Protein AF-0000000067417431 (afdb_homodimer)

Organism: Laccaria bicolor (strain S238N-H82 / ATCC MYA-4686) (NCBI:txid486041)

Radius of gyration: 26.04 Å; Cα contacts (8 Å, |Δi|>4): 984; chains: 2; bounding box: 64×84×50 Å

Foldseek 3Di:
DVVVVVVVVVVVVPPVPQPLKDKDKFFDPDQQQWKKFDQVPDIDIARLLDGDLVRVVVVQVSWAFAFDDDPNDTDDDQVAWGWTKFFPVTMDGSHDCVVRCVQVVRCVRNPCVDDVDPWHKDKAWGIKIKAAAFGKHHKDFDDDPDDFFWKKKKKKWQWAWDFFWKWKDDPHDIDIHDQNVVQVVDPGGMIMMMMGTRPIIMITTGIRHTMTMIIMITMGTDPD/DVVVVVVVVVVVVPPVPQPLKDKDKFFDPDQQQWKKFDQVPDIDIARLLDGDLVRVVVVQVSWAFAFDDDPNDTDDDQVAWGWTKFFPVTMDGSHDCVVRCVQVVRCVRNPCVDDVDPWHKDWAWGIKIKAAAFGKHHKDFDDDPDDFFWKKKKKKWQWAWDFFWKWKDDPHDIDIHDQNVVQVVDPGGMIMMMMGTRPIIMITTGTRHTMTMIIMITMGTDPD

Secondary structure (DSSP, 8-state):
-HHHHHHHHHHHHTS----SEEEEEEE--TTTTEEEEEETTEEEEEETTS--HHHHHHHHHHSEE--EEETTEEE--TTTEE-EEEEGGGEEES--TTTTTHHHHHIIIIIHHHHS---EEEEEEEEEEEE-TT-EEEEE-PPPSSTTEEEEEEEE----EEE-PEEEEETTEEEEE-HHHHHHT-SS-EEEEEEEETT-EEEEPPEEEE-EEEEEEEEEEE--/-HHHHHHHHHHHHTS----SEEEEEEE--TTTTEEEEEETTEEEEEETTS--HHHHHHHHHHSEE--EEETTEEE--TTTEE-EEEEGGGEEES--TTTTTHHHHHIIIIITTTTS---EEEEEEEEEEEE-TT-EEEEE-PPPSSTTEEEEEEEE----EEE-PEEEEETTEEEEE-HHHHHHT-SS-EEEEEEEETT-EEEEPPEEEE-EEEEEEEEEEE--

Sequence (448 aa):
MTLLVHEIAAVREAISKEKPFCTGTYPLTNNAGLFFFRKGDAAGWVDLANASDEKLQALLEACEPAPFGVNNKDVLDDTYRKAWKMDNSNFSTRLDVVDTGIVEHVRSKLVDVGHGGQKKIRPELYKLNIYGTGSFFKAHKDTPRGENMFGSLVVVFPTRHEGGALHLRHKGEEWTFDSAALTSAQEDPSITYIAFYSDVEHEVSVVNSGYRVTLTYNLYFDGAMTLLVHEIAAVREAISKEKPFCTGTYPLTNNAGLFFFRKGDAAGWVDLANASDEKLQALLEACEPAPFGVNNKDVLDDTYRKAWKMDNSNFSTRLDVVDTGIVEHVRSKLVDVGHGGQKKIRPELYKLNIYGTGSFFKAHKDTPRGENMFGSLVVVFPTRHEGGALHLRHKGEEWTFDSAALTSAQEDPSITYIAFYSDVEHEVSVVNSGYRVTLTYNLYFDGA

Nearest PDB structures (foldseek):
  6n1f-assembly6_D-2  TM=5.301E-01  e=5.656E-07  Burkholderia pseudomallei 1710b
  6n1f-assembly5_B  TM=5.071E-01  e=6.305E-07  Burkholderia pseudomallei 1710b
  6n1f-assembly1_A  TM=5.162E-01  e=1.394E-05  Burkholderia pseudomallei 1710b
  8j3y-assembly2_B  TM=3.454E-01  e=1.915E-02  Saccharophagus degradans 2-40
  8j3x-assembly1_A  TM=3.366E-01  e=3.480E-02  Saccharophagus degradans 2-40

InterPro domains:
  IPR044862 Prolyl 4-hydroxylase alpha subunit, Fe(2+) 2OG dioxygenase domain [PF13640] (127-219)

pLDDT: mean 89.57, std 16.67, range [29.44, 98.88]

Solvent-accessible surface area (backbone atoms only — not comparable to full-atom values): 23811 Å² total; per-residue (Å²): 124,70,67,63,57,51,56,52,51,56,58,58,63,62,47,74,70,76,63,70,50,52,71,51,70,46,74,57,56,94,59,28,32,38,34,35,38,41,54,85,87,46,37,39,65,42,41,41,51,72,54,49,70,68,51,49,49,52,53,54,68,55,33,41,80,36,60,47,77,53,93,90,35,80,41,85,44,70,88,49,31,30,40,28,26,38,56,54,91,36,46,41,59,53,58,51,58,65,83,70,42,52,51,59,51,49,39,52,65,74,57,43,75,67,75,83,53,92,72,42,67,42,79,38,84,51,34,38,39,39,29,42,60,72,12,32,29,55,77,45,59,64,76,75,91,47,94,49,44,53,26,40,37,41,37,34,46,43,38,64,41,38,58,46,28,38,37,38,39,51,96,92,41,76,49,75,48,52,54,43,62,58,27,68,69,42,92,54,49,18,31,32,36,41,34,33,41,39,84,41,32,33,26,33,42,53,14,70,33,52,38,49,40,33,42,37,26,43,26,26,58,48,82,121,122,70,64,60,56,50,52,51,50,54,58,59,62,62,47,75,71,76,61,71,49,52,71,53,74,47,74,56,54,93,60,27,31,36,34,36,37,42,53,85,87,46,37,39,65,43,40,40,52,74,53,49,68,69,51,50,48,53,51,56,69,55,32,41,78,35,58,46,79,54,95,91,35,80,41,83,45,72,87,48,31,31,38,28,26,38,58,53,90,37,46,42,59,53,57,50,57,64,83,70,42,53,50,58,52,48,40,51,64,72,54,42,74,67,75,82,54,90,72,44,67,41,79,38,85,49,33,37,40,38,28,41,59,72,13,34,28,55,77,44,59,63,77,73,91,46,94,49,44,54,26,39,35,42,37,34,48,42,38,63,42,39,58,45,29,38,37,37,38,51,96,92,40,76,48,75,47,50,53,42,63,56,27,68,70,42,92,56,49,18,33,32,36,41,34,34,41,38,84,40,31,35,25,33,41,52,15,73,34,51,38,49,41,34,42,36,26,42,27,26,57,48,83,121

Structure (mmCIF, N/CA/C/O backbone):
data_AF-0000000067417431-model_v1
#
loop_
_entity.id
_entity.type
_entity.pdbx_description
1 polymer 'Predicted protein'
#
loop_
_atom_site.group_PDB
_atom_site.id
_atom_site.type_symbol
_atom_site.label_atom_id
_atom_site.label_alt_id
_atom_site.label_comp_id
_atom_site.label_asym_id
_atom_site.label_entity_id
_atom_site.label_seq_id
_atom_site.pdbx_PDB_ins_code
_atom_site.Cartn_x
_atom_site.Cartn_y
_atom_site.Cartn_z
_atom_site.occupancy
_atom_site.B_iso_or_equiv
_atom_site.auth_seq_id
_atom_site.auth_comp_id
_atom_site.auth_asym_id
_atom_site.auth_atom_id
_atom_site.pdbx_PDB_model_num
ATOM 1 N N . MET A 1 1 ? -42.594 -44.812 -12.961 1 30.41 1 MET A N 1
ATOM 2 C CA . MET A 1 1 ? -42.031 -44.25 -11.727 1 30.41 1 MET A CA 1
ATOM 3 C C . MET A 1 1 ? -40.5 -44.281 -11.75 1 30.41 1 MET A C 1
ATOM 5 O O . MET A 1 1 ? -39.844 -43.656 -10.922 1 30.41 1 MET A O 1
ATOM 9 N N . THR A 1 2 ? -39.844 -45.25 -12.492 1 37.78 2 THR A N 1
ATOM 10 C CA . THR A 1 2 ? -38.406 -45.469 -12.547 1 37.78 2 THR A CA 1
ATOM 11 C C . THR A 1 2 ? -37.719 -44.438 -13.414 1 37.78 2 THR A C 1
ATOM 13 O O . THR A 1 2 ? -36.531 -44.094 -13.188 1 37.78 2 THR A O 1
ATOM 16 N N . LEU A 1 3 ? -38.312 -43.938 -14.492 1 40.03 3 LEU A N 1
ATOM 17 C CA . LEU A 1 3 ? -37.656 -43.062 -15.438 1 40.03 3 LEU A CA 1
ATOM 18 C C . LEU A 1 3 ? -37.438 -41.688 -14.805 1 40.03 3 LEU A C 1
ATOM 20 O O . LEU A 1 3 ? -36.469 -40.969 -15.164 1 40.03 3 LEU A O 1
ATOM 24 N N . LEU A 1 4 ? -38.438 -41.188 -14.031 1 41.75 4 LEU A N 1
ATOM 25 C CA . LEU A 1 4 ? -38.281 -39.844 -13.461 1 41.75 4 LEU A CA 1
ATOM 26 C C . LEU A 1 4 ? -37.125 -39.812 -12.461 1 41.75 4 LEU A C 1
ATOM 28 O O . LEU A 1 4 ? -36.469 -38.781 -12.328 1 41.75 4 LEU A O 1
ATOM 32 N N . VAL A 1 5 ? -36.938 -40.906 -11.734 1 43.59 5 VAL A N 1
ATOM 33 C CA . VAL A 1 5 ? -35.875 -40.906 -10.75 1 43.59 5 VAL A CA 1
ATOM 34 C C . VAL A 1 5 ? -34.531 -40.812 -11.453 1 43.59 5 VAL A C 1
ATOM 36 O O . VAL A 1 5 ? -33.562 -40.281 -10.898 1 43.59 5 VAL A O 1
ATOM 39 N N . HIS A 1 6 ? -34.406 -41.406 -12.703 1 42.88 6 HIS A N 1
ATOM 40 C CA . HIS A 1 6 ? -33.094 -41.344 -13.328 1 42.88 6 HIS A CA 1
ATOM 41 C C . HIS A 1 6 ? -32.781 -39.938 -13.82 1 42.88 6 HIS A C 1
ATOM 43 O O . HIS A 1 6 ? -31.625 -39.531 -13.836 1 42.88 6 HIS A O 1
ATOM 49 N N . GLU A 1 7 ? -33.844 -39.25 -14.375 1 42.41 7 GLU A N 1
ATOM 50 C CA . GLU A 1 7 ? -33.562 -37.938 -14.891 1 42.41 7 GLU A CA 1
ATOM 51 C C . GLU A 1 7 ? -33.188 -36.969 -13.773 1 42.41 7 GLU A C 1
ATOM 53 O O . GLU A 1 7 ? -32.438 -36 -13.984 1 42.41 7 GLU A O 1
ATOM 58 N N . ILE A 1 8 ? -33.875 -37.188 -12.633 1 42.53 8 ILE A N 1
ATOM 59 C CA . ILE A 1 8 ? -33.5 -36.281 -11.555 1 42.53 8 ILE A CA 1
ATOM 60 C C . ILE A 1 8 ? -32.062 -36.594 -11.109 1 42.53 8 ILE A C 1
ATOM 62 O O . ILE A 1 8 ? -31.344 -35.688 -10.688 1 42.53 8 ILE A O 1
ATOM 66 N N . ALA A 1 9 ? -31.516 -37.844 -11.086 1 39.38 9 ALA A N 1
ATOM 67 C CA . ALA A 1 9 ? -30.141 -38.125 -10.695 1 39.38 9 ALA A CA 1
ATOM 68 C C . ALA A 1 9 ? -29.156 -37.469 -11.672 1 39.38 9 ALA A C 1
ATOM 70 O O . ALA A 1 9 ? -28.094 -36.969 -11.258 1 39.38 9 ALA A O 1
ATOM 71 N N . ALA A 1 10 ? -29.375 -37.594 -12.961 1 43.06 10 ALA A N 1
ATOM 72 C CA . ALA A 1 10 ? -28.438 -37 -13.906 1 43.06 10 ALA A CA 1
ATOM 73 C C . ALA A 1 10 ? -28.406 -35.469 -13.766 1 43.06 10 ALA A C 1
ATOM 75 O O . ALA A 1 10 ? -27.344 -34.844 -13.93 1 43.06 10 ALA A O 1
ATOM 76 N N . VAL A 1 11 ? -29.578 -34.781 -13.609 1 42.62 11 VAL A N 1
ATOM 77 C CA . VAL A 1 11 ? -29.562 -33.312 -13.438 1 42.62 11 VAL A CA 1
ATOM 78 C C . VAL A 1 11 ? -28.906 -32.969 -12.102 1 42.62 11 VAL A C 1
ATOM 80 O O . VAL A 1 11 ? -28.297 -31.891 -11.969 1 42.62 11 VAL A O 1
ATOM 83 N N . ARG A 1 12 ? -29.094 -33.625 -11 1 37.59 12 ARG A N 1
ATOM 84 C CA . ARG A 1 12 ? -28.375 -33.375 -9.758 1 37.59 12 ARG A CA 1
ATOM 85 C C . ARG A 1 12 ? -26.875 -33.5 -9.961 1 37.59 12 ARG A C 1
ATOM 87 O O . ARG A 1 12 ? -26.094 -32.812 -9.273 1 37.59 12 ARG A O 1
ATOM 94 N N . GLU A 1 13 ? -26.438 -34.469 -10.688 1 38.16 13 GLU A N 1
ATOM 95 C CA . GLU A 1 13 ? -25.016 -34.656 -10.875 1 38.16 13 GLU A CA 1
ATOM 96 C C . GLU A 1 13 ? -24.375 -33.469 -11.578 1 38.16 13 GLU A C 1
ATOM 98 O O . GLU A 1 13 ? -23.172 -33.219 -11.43 1 38.16 13 GLU A O 1
ATOM 103 N N . ALA A 1 14 ? -25.109 -32.969 -12.602 1 39.91 14 ALA A N 1
ATOM 104 C CA . ALA A 1 14 ? -24.5 -31.812 -13.242 1 39.91 14 ALA A CA 1
ATOM 105 C C . ALA A 1 14 ? -24.422 -30.641 -12.273 1 39.91 14 ALA A C 1
ATOM 107 O O . ALA A 1 14 ? -24.922 -29.547 -12.578 1 39.91 14 ALA A O 1
ATOM 108 N N . ILE A 1 15 ? -24.938 -30.641 -11.086 1 42.09 15 ILE A N 1
ATOM 109 C CA . ILE A 1 15 ? -24.641 -29.578 -10.117 1 42.09 15 ILE A CA 1
ATOM 110 C C . ILE A 1 15 ? -23.203 -29.094 -10.305 1 42.09 15 ILE A C 1
ATOM 112 O O . ILE A 1 15 ? -22.266 -29.859 -10.125 1 42.09 15 ILE A O 1
ATOM 116 N N . SER A 1 16 ? -23.016 -28.375 -11.281 1 46 16 SER A N 1
ATOM 117 C CA . SER A 1 16 ? -21.75 -27.703 -11.555 1 46 16 SER A CA 1
ATOM 118 C C . SER A 1 16 ? -20.891 -27.609 -10.297 1 46 16 SER A C 1
ATOM 120 O O . SER A 1 16 ? -21.312 -27.016 -9.305 1 46 16 SER A O 1
ATOM 122 N N . LYS A 1 17 ? -20.391 -28.734 -9.844 1 56.47 17 LYS A N 1
ATOM 123 C CA . LYS A 1 17 ? -19.516 -28.812 -8.68 1 56.47 17 LYS A CA 1
ATOM 124 C C . LYS A 1 17 ? -18.641 -27.578 -8.562 1 56.47 17 LYS A C 1
ATOM 126 O O . LYS A 1 17 ? -17.922 -27.219 -9.5 1 56.47 17 LYS A O 1
ATOM 131 N N . GLU A 1 18 ? -18.969 -26.734 -7.762 1 79.06 18 GLU A N 1
ATOM 132 C CA . GLU A 1 18 ? -18.234 -25.5 -7.484 1 79.06 18 GLU A CA 1
ATOM 133 C C . GLU A 1 18 ? -16.75 -25.781 -7.242 1 79.06 18 GLU A C 1
ATOM 135 O O . GLU A 1 18 ? -16.406 -26.656 -6.453 1 79.06 18 GLU A O 1
ATOM 140 N N . LYS A 1 19 ? -15.953 -25.453 -8.172 1 92.38 19 LYS A N 1
ATOM 141 C CA . LYS A 1 19 ? -14.5 -25.562 -8.047 1 92.38 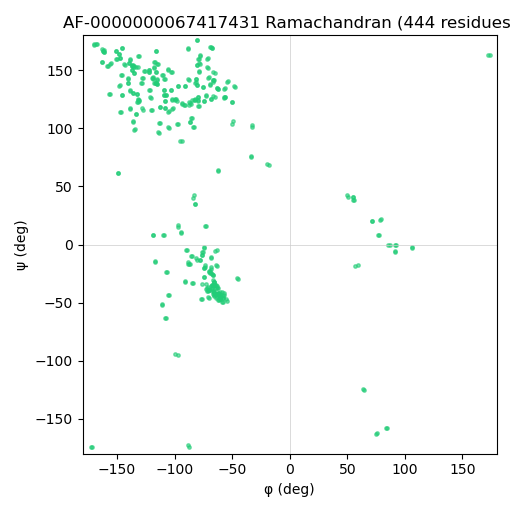19 LYS A CA 1
ATOM 142 C C . LYS A 1 19 ? -14.008 -24.953 -6.742 1 92.38 19 LYS A C 1
ATOM 144 O O . LYS A 1 19 ? -14.547 -23.938 -6.293 1 92.38 19 LYS A O 1
ATOM 149 N N . PRO A 1 20 ? -13.148 -25.609 -6.109 1 95.69 20 PRO A N 1
ATOM 150 C CA . PRO A 1 20 ? -12.641 -25.109 -4.832 1 95.69 20 PRO A CA 1
ATOM 151 C C . PRO A 1 20 ? -11.68 -23.922 -5.008 1 95.69 20 PRO A C 1
ATOM 153 O O . PRO A 1 20 ? -10.82 -23.703 -4.152 1 95.69 20 PRO A O 1
ATOM 156 N N . PHE A 1 21 ? -11.734 -23.359 -6.176 1 97.5 21 PHE A N 1
ATOM 157 C CA . PHE A 1 21 ? -10.891 -22.203 -6.477 1 97.5 21 PHE A CA 1
ATOM 158 C C . PHE A 1 21 ? -11.586 -21.281 -7.465 1 97.5 21 PHE A C 1
ATOM 160 O O . PHE A 1 21 ? -12.602 -21.641 -8.055 1 97.5 21 PHE A O 1
ATOM 167 N N . CYS A 1 22 ? -11.141 -20.062 -7.605 1 97.69 22 CYS A N 1
ATOM 168 C CA . CYS A 1 22 ? -11.516 -19.141 -8.672 1 97.69 22 CYS A CA 1
ATOM 169 C C . CYS A 1 22 ? -10.289 -18.422 -9.211 1 97.69 22 CYS A C 1
ATOM 171 O O . CYS A 1 22 ? -9.242 -18.375 -8.562 1 97.69 22 CYS A O 1
ATOM 173 N N . THR A 1 23 ? -10.367 -18 -10.43 1 98.19 23 THR A N 1
ATOM 174 C CA . THR A 1 23 ? -9.266 -17.328 -11.094 1 98.19 23 THR A CA 1
ATOM 175 C C . THR A 1 23 ? -9.742 -16.031 -11.758 1 98.19 23 THR A C 1
ATOM 177 O O . THR A 1 23 ? -10.945 -15.82 -11.914 1 98.19 23 THR A O 1
ATOM 180 N N . GLY A 1 24 ? -8.812 -15.203 -12.047 1 97.88 24 GLY A N 1
ATOM 181 C CA . GLY A 1 24 ? -9.094 -13.984 -12.789 1 97.88 24 GLY A CA 1
ATOM 182 C C . GLY A 1 24 ? -7.844 -13.258 -13.234 1 97.88 24 GLY A C 1
ATOM 183 O O . GLY A 1 24 ? -6.73 -13.742 -13.031 1 97.88 24 GLY A O 1
ATOM 184 N N . THR A 1 25 ? -8.047 -12.25 -14.031 1 97.81 25 THR A N 1
ATOM 185 C CA . THR A 1 25 ? -6.996 -11.359 -14.508 1 97.81 25 THR A CA 1
ATOM 186 C C . THR A 1 25 ? -7.348 -9.906 -14.219 1 97.81 25 THR A C 1
ATOM 188 O O . THR A 1 25 ? -8.523 -9.562 -14.07 1 97.81 25 THR A O 1
ATOM 191 N N . TYR A 1 26 ? -6.328 -9.125 -14.008 1 97.19 26 TYR A N 1
ATOM 192 C CA . TYR A 1 26 ? -6.508 -7.703 -13.742 1 97.19 26 TYR A CA 1
ATOM 193 C C . TYR A 1 26 ? -5.367 -6.891 -14.344 1 97.19 26 TYR A C 1
ATOM 195 O O . TYR A 1 26 ? -4.191 -7.188 -14.102 1 97.19 26 TYR A O 1
ATOM 203 N N . PRO A 1 27 ? -5.676 -5.859 -15.109 1 97.31 27 PRO A N 1
ATOM 204 C CA . PRO A 1 27 ? -4.621 -5.027 -15.695 1 97.31 27 PRO A CA 1
ATOM 205 C C . PRO A 1 27 ? -3.881 -4.195 -14.656 1 97.31 27 PRO A C 1
ATOM 207 O O . PRO A 1 27 ? -4.496 -3.686 -13.711 1 97.31 27 PRO A O 1
ATOM 210 N N . LEU A 1 28 ? -2.553 -4.145 -14.82 1 96.75 28 LEU A N 1
ATOM 211 C CA . LEU A 1 28 ? -1.745 -3.289 -13.961 1 96.75 28 LEU A CA 1
ATOM 212 C C . LEU A 1 28 ? -1.727 -1.854 -14.477 1 96.75 28 LEU A C 1
ATOM 214 O O . LEU A 1 28 ? -1.009 -1.544 -15.43 1 96.75 28 LEU A O 1
ATOM 218 N N . THR A 1 29 ? -2.537 -1.038 -13.836 1 91.75 29 THR A N 1
ATOM 219 C CA . THR A 1 29 ? -2.594 0.376 -14.188 1 91.75 29 THR A CA 1
ATOM 220 C C . THR A 1 29 ? -2.133 1.244 -13.023 1 91.75 29 THR A C 1
ATOM 222 O O . THR A 1 29 ? -1.915 0.743 -11.914 1 91.75 29 THR A O 1
ATOM 225 N N . ASN A 1 30 ? -1.868 2.494 -13.242 1 87.62 30 ASN A N 1
ATOM 226 C CA . ASN A 1 30 ? -1.612 3.496 -12.211 1 87.62 30 ASN A CA 1
ATOM 227 C C . ASN A 1 30 ? -0.482 3.066 -11.281 1 87.62 30 ASN A C 1
ATOM 229 O O . ASN A 1 30 ? -0.619 3.137 -10.055 1 87.62 30 ASN A O 1
ATOM 233 N N . ASN A 1 31 ? 0.551 2.502 -11.805 1 92.06 31 ASN A N 1
ATOM 234 C CA . ASN A 1 31 ? 1.774 2.15 -11.094 1 92.06 31 ASN A CA 1
ATOM 235 C C . ASN A 1 31 ? 1.555 0.968 -10.148 1 92.06 31 ASN A C 1
ATOM 237 O O . ASN A 1 31 ? 2.295 0.793 -9.18 1 92.06 31 ASN A O 1
ATOM 241 N N . ALA A 1 32 ? 0.497 0.202 -10.414 1 95.25 32 ALA A N 1
ATOM 242 C CA . ALA A 1 32 ? 0.181 -0.931 -9.547 1 95.25 32 ALA A CA 1
ATOM 243 C C . ALA A 1 32 ? 1.292 -1.977 -9.578 1 95.25 32 ALA A C 1
ATOM 245 O O . ALA A 1 32 ? 1.393 -2.816 -8.68 1 95.25 32 ALA A O 1
ATOM 246 N N . GLY A 1 33 ? 2.135 -1.947 -10.562 1 97.62 33 GLY A N 1
ATOM 247 C CA . GLY A 1 33 ? 3.23 -2.898 -10.68 1 97.62 33 GLY A CA 1
ATOM 248 C C . GLY A 1 33 ? 4.465 -2.49 -9.898 1 97.62 33 GLY A C 1
ATOM 249 O O . GLY A 1 33 ? 5.395 -3.283 -9.742 1 97.62 33 GLY A O 1
ATOM 250 N N . LEU A 1 34 ? 4.449 -1.244 -9.398 1 97.56 34 LEU A N 1
ATOM 251 C CA . LEU A 1 34 ? 5.613 -0.734 -8.688 1 97.56 34 LEU A CA 1
ATOM 252 C C . LEU A 1 34 ? 5.801 -1.463 -7.359 1 97.56 34 LEU A C 1
ATOM 254 O O . LEU A 1 34 ? 4.855 -1.582 -6.574 1 97.56 34 LEU A O 1
ATOM 258 N N . PHE A 1 35 ? 7 -2.004 -7.203 1 98.5 35 PHE A N 1
ATOM 259 C CA . PHE A 1 35 ? 7.359 -2.846 -6.066 1 98.5 35 PHE A CA 1
ATOM 260 C C . PHE A 1 35 ? 8.688 -2.404 -5.469 1 98.5 35 PHE A C 1
ATOM 262 O O . PHE A 1 35 ? 9.695 -2.305 -6.176 1 98.5 35 PHE A O 1
ATOM 269 N N . PHE A 1 36 ? 8.641 -2.086 -4.172 1 98.75 36 PHE A N 1
ATOM 270 C CA . PHE A 1 36 ? 9.844 -1.695 -3.455 1 98.75 36 PHE A CA 1
ATOM 271 C C . PHE A 1 36 ? 10.25 -2.77 -2.453 1 98.75 36 PHE A C 1
ATOM 273 O O . PHE A 1 36 ? 9.398 -3.439 -1.873 1 98.75 36 PHE A O 1
ATOM 280 N N . PHE A 1 37 ? 11.555 -2.918 -2.277 1 98.75 37 PHE A N 1
ATOM 281 C CA . PHE A 1 37 ? 12.039 -3.936 -1.351 1 98.75 37 PHE A CA 1
ATOM 282 C C . PHE A 1 37 ? 13.328 -3.484 -0.671 1 98.75 37 PHE A C 1
ATOM 284 O O . PHE A 1 37 ? 13.961 -2.525 -1.111 1 98.75 37 PHE A O 1
ATOM 291 N N . ARG A 1 38 ? 13.578 -4.172 0.466 1 98.19 38 ARG A N 1
ATOM 292 C CA . ARG A 1 38 ? 14.812 -3.867 1.188 1 98.19 38 ARG A CA 1
ATOM 293 C C . ARG A 1 38 ? 15.516 -5.145 1.633 1 98.19 38 ARG A C 1
ATOM 295 O O . ARG A 1 38 ? 14.883 -6.195 1.761 1 98.19 38 ARG A O 1
ATOM 302 N N . LYS A 1 39 ? 16.766 -5.086 1.782 1 97.44 39 LYS A N 1
ATOM 303 C CA . LYS A 1 39 ? 17.641 -6.051 2.438 1 97.44 39 LYS A CA 1
ATOM 304 C C . LYS A 1 39 ? 18.641 -5.352 3.361 1 97.44 39 LYS A C 1
ATOM 306 O O . LYS A 1 39 ? 19.672 -4.852 2.908 1 97.44 39 LYS A O 1
ATOM 311 N N . GLY A 1 40 ? 18.312 -5.336 4.625 1 94.94 40 GLY A N 1
ATOM 312 C CA . GLY A 1 40 ? 19.047 -4.461 5.527 1 94.94 40 GLY A CA 1
ATOM 313 C C . GLY A 1 40 ? 18.859 -2.99 5.219 1 94.94 40 GLY A C 1
ATOM 314 O O . GLY A 1 40 ? 17.734 -2.516 5.098 1 94.94 40 GLY A O 1
ATOM 315 N N . ASP A 1 41 ? 19.953 -2.266 5.02 1 94.19 41 ASP A N 1
ATOM 316 C CA . ASP A 1 41 ? 19.891 -0.833 4.746 1 94.19 41 ASP A CA 1
ATOM 317 C C . ASP A 1 41 ? 19.719 -0.564 3.256 1 94.19 41 ASP A C 1
ATOM 319 O O . ASP A 1 41 ? 19.328 0.54 2.859 1 94.19 41 ASP A O 1
ATOM 323 N N . ALA A 1 42 ? 20 -1.598 2.506 1 96.44 42 ALA A N 1
ATOM 324 C CA . ALA A 1 42 ? 19.875 -1.437 1.06 1 96.44 42 ALA A CA 1
ATOM 325 C C . ALA A 1 42 ? 18.406 -1.539 0.622 1 96.44 42 ALA A C 1
ATOM 327 O O . ALA A 1 42 ? 17.609 -2.201 1.278 1 96.44 42 ALA A O 1
ATOM 328 N N . ALA A 1 43 ? 18.109 -0.838 -0.402 1 98 43 ALA A N 1
ATOM 329 C CA . ALA A 1 43 ? 16.766 -0.871 -0.963 1 98 43 ALA A CA 1
ATOM 330 C C . ALA A 1 43 ? 16.797 -0.939 -2.486 1 98 43 ALA A C 1
ATOM 332 O O . ALA A 1 43 ? 17.812 -0.596 -3.102 1 98 43 ALA A O 1
ATOM 333 N N . GLY A 1 44 ? 15.773 -1.479 -3.016 1 98.25 44 GLY A N 1
ATOM 334 C CA . GLY A 1 44 ? 15.586 -1.518 -4.457 1 98.25 44 GLY A CA 1
ATOM 335 C C . GLY A 1 44 ? 14.133 -1.407 -4.871 1 98.25 44 GLY A C 1
ATOM 336 O O . GLY A 1 44 ? 13.242 -1.377 -4.02 1 98.25 44 GLY A O 1
ATOM 337 N N . TRP A 1 45 ? 13.977 -1.223 -6.148 1 98.5 45 TRP A N 1
ATOM 338 C CA . TRP A 1 45 ? 12.625 -1.21 -6.695 1 98.5 45 TRP A CA 1
ATOM 339 C C . TRP A 1 45 ? 12.586 -1.859 -8.07 1 98.5 45 TRP A C 1
ATOM 341 O O . TRP A 1 45 ? 13.617 -1.98 -8.734 1 98.5 45 TRP A O 1
ATOM 351 N N . VAL A 1 46 ? 11.445 -2.34 -8.414 1 98.44 46 VAL A N 1
ATOM 352 C CA . VAL A 1 46 ? 11.203 -2.951 -9.719 1 98.44 46 VAL A CA 1
ATOM 353 C C . VAL A 1 46 ? 9.758 -2.707 -10.148 1 98.44 46 VAL A C 1
ATOM 355 O O . VAL A 1 46 ? 8.852 -2.709 -9.312 1 98.44 46 VAL A O 1
ATOM 358 N N . ASP A 1 47 ? 9.594 -2.365 -11.367 1 98.06 47 ASP A N 1
ATOM 359 C CA . ASP A 1 47 ? 8.25 -2.379 -11.93 1 98.06 47 ASP A CA 1
ATOM 360 C C . ASP A 1 47 ? 7.891 -3.762 -12.469 1 98.06 47 ASP A C 1
ATOM 362 O O . ASP A 1 47 ? 8.312 -4.137 -13.562 1 98.06 47 ASP A O 1
ATOM 366 N N . LEU A 1 48 ? 7.047 -4.488 -11.766 1 98.56 48 LEU A N 1
ATOM 367 C CA . LEU A 1 48 ? 6.758 -5.887 -12.062 1 98.56 48 LEU A CA 1
ATOM 368 C C . LEU A 1 48 ? 5.836 -6.004 -13.273 1 98.56 48 LEU A C 1
ATOM 370 O O . LEU A 1 48 ? 5.598 -7.105 -13.773 1 98.56 48 LEU A O 1
ATOM 374 N N . ALA A 1 49 ? 5.324 -4.883 -13.703 1 97.44 49 ALA A N 1
ATOM 375 C CA . ALA A 1 49 ? 4.559 -4.875 -14.953 1 97.44 49 ALA A CA 1
ATOM 376 C C . ALA A 1 49 ? 5.48 -4.992 -16.156 1 97.44 49 ALA A C 1
ATOM 378 O O . ALA A 1 49 ? 5.07 -5.484 -17.219 1 97.44 49 ALA A O 1
ATOM 379 N N . ASN A 1 50 ? 6.723 -4.508 -15.977 1 94.81 50 ASN A N 1
ATOM 380 C CA . ASN A 1 50 ? 7.699 -4.477 -17.062 1 94.81 50 ASN A CA 1
ATOM 381 C C . ASN A 1 50 ? 9.125 -4.625 -16.531 1 94.81 50 ASN A C 1
ATOM 383 O O . ASN A 1 50 ? 10 -3.82 -16.859 1 94.81 50 ASN A O 1
ATOM 387 N N . ALA A 1 51 ? 9.359 -5.684 -15.945 1 97.19 51 ALA A N 1
ATOM 388 C CA . ALA A 1 51 ? 10.633 -5.84 -15.266 1 97.19 51 ALA A CA 1
ATOM 389 C C . ALA A 1 51 ? 11.68 -6.453 -16.188 1 97.19 51 ALA A C 1
ATOM 391 O O . ALA A 1 51 ? 11.391 -7.395 -16.938 1 97.19 51 ALA A O 1
ATOM 392 N N . SER A 1 52 ? 12.891 -5.938 -16.188 1 97.06 52 SER A N 1
ATOM 393 C CA . SER A 1 52 ? 14.016 -6.578 -16.859 1 97.06 52 SER A CA 1
ATOM 394 C C . SER A 1 52 ? 14.562 -7.742 -16.047 1 97.06 52 SER A C 1
ATOM 396 O O . SER A 1 52 ? 14.344 -7.812 -14.836 1 97.06 52 SER A O 1
ATOM 398 N N . ASP A 1 53 ? 15.312 -8.586 -16.703 1 96.81 53 ASP A N 1
ATOM 399 C CA . ASP A 1 53 ? 15.93 -9.711 -16.016 1 96.81 53 ASP A CA 1
ATOM 400 C C . ASP A 1 53 ? 16.906 -9.234 -14.938 1 96.81 53 ASP A C 1
ATOM 402 O O . ASP A 1 53 ? 17.047 -9.867 -13.891 1 96.81 53 ASP A O 1
ATOM 406 N N . GLU A 1 54 ? 17.562 -8.188 -15.266 1 97 54 GLU A N 1
ATOM 407 C CA . GLU A 1 54 ? 18.516 -7.637 -14.312 1 97 54 GLU A CA 1
ATOM 408 C C . GLU A 1 54 ? 17.828 -7.223 -13.016 1 97 54 GLU A C 1
ATOM 410 O O . GLU A 1 54 ? 18.328 -7.488 -11.922 1 97 54 GLU A O 1
ATOM 415 N N . LYS A 1 55 ? 16.719 -6.555 -13.148 1 97.81 55 LYS A N 1
ATOM 416 C CA . LYS A 1 55 ? 15.969 -6.109 -11.977 1 97.81 55 LYS A CA 1
ATOM 417 C C . LYS A 1 55 ? 15.391 -7.301 -11.219 1 97.81 55 LYS A C 1
ATOM 419 O O . LYS A 1 55 ? 15.352 -7.293 -9.984 1 97.81 55 LYS A O 1
ATOM 424 N N . LEU A 1 56 ? 14.977 -8.273 -11.945 1 98.56 56 LEU A N 1
ATOM 425 C CA . LEU A 1 56 ? 14.414 -9.461 -11.312 1 98.56 56 LEU A CA 1
ATOM 426 C C . LEU A 1 56 ? 15.5 -10.258 -10.594 1 98.56 56 LEU A C 1
ATOM 428 O O . LEU A 1 56 ? 15.25 -10.836 -9.531 1 98.56 56 LEU A O 1
ATOM 432 N N . GLN A 1 57 ? 16.641 -10.32 -11.203 1 97.69 57 GLN A N 1
ATOM 433 C CA . GLN A 1 57 ? 17.766 -10.953 -10.539 1 97.69 57 GLN A CA 1
ATOM 434 C C . GLN A 1 57 ? 18.109 -10.242 -9.234 1 97.69 57 GLN A C 1
ATOM 436 O O . GLN A 1 57 ? 18.406 -10.883 -8.227 1 97.69 57 GLN A O 1
ATOM 441 N N . ALA A 1 58 ? 18.094 -8.938 -9.273 1 97.75 58 ALA A N 1
ATOM 442 C CA . ALA A 1 58 ? 18.344 -8.156 -8.062 1 97.75 58 ALA A CA 1
ATOM 443 C C . ALA A 1 58 ? 17.297 -8.453 -6.988 1 97.75 58 ALA A C 1
ATOM 445 O O . ALA A 1 58 ? 17.625 -8.555 -5.805 1 97.75 58 ALA A O 1
ATOM 446 N N . LEU A 1 59 ? 16.062 -8.531 -7.379 1 98.56 59 LEU A N 1
ATOM 447 C CA . LEU A 1 59 ? 14.984 -8.883 -6.453 1 98.56 59 LEU A CA 1
ATOM 448 C C . LEU A 1 59 ? 15.219 -10.266 -5.855 1 98.56 59 LEU A C 1
ATOM 450 O O . LEU A 1 59 ? 15.117 -10.453 -4.641 1 98.56 59 LEU A O 1
ATOM 454 N N . LEU A 1 60 ? 15.555 -11.211 -6.719 1 98.44 60 LEU A N 1
ATOM 455 C CA . LEU A 1 60 ? 15.828 -12.562 -6.262 1 98.44 60 LEU A CA 1
ATOM 456 C C . LEU A 1 60 ? 16.953 -12.578 -5.23 1 98.44 60 LEU A C 1
ATOM 458 O O . LEU A 1 60 ? 16.844 -13.234 -4.195 1 98.44 60 LEU A O 1
ATOM 462 N N . GLU A 1 61 ? 17.984 -11.852 -5.488 1 97.62 61 GLU A N 1
ATOM 463 C CA . GLU A 1 61 ? 19.141 -11.812 -4.609 1 97.62 61 GLU A CA 1
ATOM 464 C C . GLU A 1 61 ? 18.797 -11.172 -3.268 1 97.62 61 GLU A C 1
ATOM 466 O O . GLU A 1 61 ? 19.484 -11.414 -2.268 1 97.62 61 GLU A O 1
ATOM 471 N N . ALA A 1 62 ? 17.797 -10.32 -3.273 1 98.19 62 ALA A N 1
ATOM 472 C CA . ALA A 1 62 ? 17.375 -9.68 -2.035 1 98.19 62 ALA A CA 1
ATOM 473 C C . ALA A 1 62 ? 16.469 -10.609 -1.22 1 98.19 62 ALA A C 1
ATOM 475 O O . ALA A 1 62 ? 16.203 -10.344 -0.049 1 98.19 62 ALA A O 1
ATOM 476 N N . CYS A 1 63 ? 16.016 -11.664 -1.778 1 98.44 63 CYS A N 1
ATOM 477 C CA . CYS A 1 63 ? 15.141 -12.625 -1.121 1 98.44 63 CYS A CA 1
ATOM 478 C C . CYS A 1 63 ? 15.953 -13.695 -0.396 1 98.44 63 CYS A C 1
ATOM 480 O O . CYS A 1 63 ? 17.188 -13.719 -0.493 1 98.44 63 CYS A O 1
ATOM 482 N N . GLU A 1 64 ? 15.273 -14.445 0.376 1 97.56 64 GLU A N 1
ATOM 483 C CA . GLU A 1 64 ? 15.852 -15.586 1.068 1 97.56 64 GLU A CA 1
ATOM 484 C C . GLU A 1 64 ? 15.234 -16.891 0.584 1 97.56 64 GLU A C 1
ATOM 486 O O . GLU A 1 64 ? 14.102 -16.906 0.083 1 97.56 64 GLU A O 1
ATOM 491 N N . PRO A 1 65 ? 16.016 -18 0.739 1 96.94 65 PRO A N 1
ATOM 492 C CA . PRO A 1 65 ? 15.391 -19.281 0.39 1 96.94 65 PRO A CA 1
ATOM 493 C C . PRO A 1 65 ? 14.07 -19.531 1.13 1 96.94 65 PRO A C 1
ATOM 495 O O . PRO A 1 65 ? 13.953 -19.188 2.309 1 96.94 65 PRO A O 1
ATOM 498 N N . ALA A 1 66 ? 13.141 -20.047 0.462 1 95.94 66 ALA A N 1
ATOM 499 C CA . ALA A 1 66 ? 11.812 -20.25 1.03 1 95.94 66 ALA A CA 1
ATOM 500 C C . ALA A 1 66 ? 11.695 -21.625 1.679 1 95.94 66 ALA A C 1
ATOM 502 O O . ALA A 1 66 ? 11.789 -22.656 0.998 1 95.94 66 ALA A O 1
ATOM 503 N N . PRO A 1 67 ? 11.414 -21.656 2.959 1 92.75 67 PRO A N 1
ATOM 504 C CA . PRO A 1 67 ? 11.148 -22.953 3.602 1 92.75 67 PRO A CA 1
ATOM 505 C C . PRO A 1 67 ? 9.727 -23.453 3.361 1 92.75 67 PRO A C 1
ATOM 507 O O . PRO A 1 67 ? 8.945 -22.781 2.676 1 92.75 67 PRO A O 1
ATOM 510 N N . PHE A 1 68 ? 9.398 -24.625 3.82 1 87.38 68 PHE A N 1
ATOM 511 C CA . PHE A 1 68 ? 8.031 -25.141 3.846 1 87.38 68 PHE A CA 1
ATOM 512 C C . PHE A 1 68 ? 7.738 -25.828 5.168 1 87.38 68 PHE A C 1
ATOM 514 O O . PHE A 1 68 ? 8.664 -26.234 5.879 1 87.38 68 PHE A O 1
ATOM 521 N N . GLY A 1 69 ? 6.434 -25.75 5.512 1 79.25 69 GLY A N 1
ATOM 522 C CA . GLY A 1 69 ? 6.023 -26.312 6.793 1 79.25 69 GLY A CA 1
ATOM 523 C C . GLY A 1 69 ? 5.848 -27.812 6.77 1 79.25 69 GLY A C 1
ATOM 524 O O . GLY A 1 69 ? 5.203 -28.359 5.867 1 79.25 69 GLY A O 1
ATOM 525 N N . VAL A 1 70 ? 6.512 -28.484 7.594 1 77.69 70 VAL A N 1
ATOM 526 C CA . VAL A 1 70 ? 6.324 -29.906 7.875 1 77.69 70 VAL A CA 1
ATOM 527 C C . VAL A 1 70 ? 6.156 -30.125 9.375 1 77.69 70 VAL A C 1
ATOM 529 O O . VAL A 1 70 ? 7.062 -29.828 10.156 1 77.69 70 VAL A O 1
ATOM 532 N N . ASN A 1 71 ? 4.988 -30.594 9.719 1 75.88 71 ASN A N 1
ATOM 533 C CA . ASN A 1 71 ? 4.723 -30.859 11.133 1 75.88 71 ASN A CA 1
ATOM 534 C C . ASN A 1 71 ? 4.965 -29.625 11.984 1 75.88 71 ASN A C 1
ATOM 536 O O . ASN A 1 71 ? 5.664 -29.703 13 1 75.88 71 ASN A O 1
ATOM 540 N N . ASN A 1 72 ? 4.617 -28.5 11.508 1 72.62 72 ASN A N 1
ATOM 541 C CA . ASN A 1 72 ? 4.645 -27.234 12.227 1 72.62 72 ASN A CA 1
ATOM 542 C C . ASN A 1 72 ? 6.066 -26.672 12.328 1 72.62 72 ASN A C 1
ATOM 544 O O . ASN A 1 72 ? 6.363 -25.891 13.227 1 72.62 72 ASN A O 1
ATOM 548 N N . LYS A 1 73 ? 6.949 -27.312 11.633 1 80.75 73 LYS A N 1
ATOM 549 C CA . LYS A 1 73 ? 8.312 -26.797 11.578 1 80.75 73 LYS A CA 1
ATOM 550 C C . LYS A 1 73 ? 8.68 -26.359 10.164 1 80.75 73 LYS A C 1
ATOM 552 O O . LYS A 1 73 ? 8.305 -27.016 9.188 1 80.75 73 LYS A O 1
ATOM 557 N N . ASP A 1 74 ? 9.414 -25.281 10.141 1 84.62 74 ASP A N 1
ATOM 558 C CA . ASP A 1 74 ? 9.922 -24.812 8.844 1 84.62 74 ASP A CA 1
ATOM 559 C C . ASP A 1 74 ? 11.188 -25.562 8.445 1 84.62 74 ASP A C 1
ATOM 561 O O . ASP A 1 74 ? 12.156 -25.594 9.203 1 84.62 74 ASP A O 1
ATOM 565 N N . VAL A 1 75 ? 11.148 -26.156 7.258 1 87.88 75 VAL A N 1
ATOM 566 C CA . VAL A 1 75 ? 12.266 -26.969 6.781 1 87.88 75 VAL A CA 1
ATOM 567 C C . VAL A 1 75 ? 12.781 -26.406 5.453 1 87.88 75 VAL A C 1
ATOM 569 O O . VAL A 1 75 ? 11.992 -26.016 4.59 1 87.88 75 VAL A O 1
ATOM 572 N N . LEU A 1 76 ? 14.094 -26.297 5.426 1 91.62 76 LEU A N 1
ATOM 573 C CA . LEU A 1 76 ? 14.742 -25.953 4.164 1 91.62 76 LEU A CA 1
ATOM 574 C C . LEU A 1 76 ? 15.258 -27.203 3.461 1 91.62 76 LEU A C 1
ATOM 576 O O . LEU A 1 76 ? 16.219 -27.828 3.922 1 91.62 76 LEU A O 1
ATOM 580 N N . ASP A 1 77 ? 14.578 -27.609 2.496 1 92.12 77 ASP A N 1
ATOM 581 C CA . ASP A 1 77 ? 14.914 -28.766 1.669 1 92.12 77 ASP A CA 1
ATOM 582 C C . ASP A 1 77 ? 14.703 -28.469 0.188 1 92.12 77 ASP A C 1
ATOM 584 O O . ASP A 1 77 ? 13.57 -28.453 -0.292 1 92.12 77 ASP A O 1
ATOM 588 N N . ASP A 1 78 ? 15.797 -28.281 -0.549 1 92.56 78 ASP A N 1
ATOM 589 C CA . ASP A 1 78 ? 15.734 -27.812 -1.93 1 92.56 78 ASP A CA 1
ATOM 590 C C . ASP A 1 78 ? 15.266 -28.922 -2.865 1 92.56 78 ASP A C 1
ATOM 592 O O . ASP A 1 78 ? 15.086 -28.703 -4.062 1 92.56 78 ASP A O 1
ATOM 596 N N . THR A 1 79 ? 15.062 -30.078 -2.314 1 93.69 79 THR A N 1
ATOM 597 C CA . THR A 1 79 ? 14.5 -31.156 -3.127 1 93.69 79 THR A CA 1
ATOM 598 C C . THR A 1 79 ? 12.969 -31.125 -3.084 1 93.69 79 THR A C 1
ATOM 600 O O . THR A 1 79 ? 12.305 -31.75 -3.912 1 93.69 79 THR A O 1
ATOM 603 N N . TYR A 1 80 ? 12.5 -30.453 -2.156 1 94.5 80 TYR A N 1
ATOM 604 C CA . TYR A 1 80 ? 11.047 -30.359 -2.01 1 94.5 80 TYR A CA 1
ATOM 605 C C . TYR A 1 80 ? 10.547 -29 -2.475 1 94.5 80 TYR A C 1
ATOM 607 O O . TYR A 1 80 ? 9.492 -28.906 -3.105 1 94.5 80 TYR A O 1
ATOM 615 N N . ARG A 1 81 ? 11.281 -28 -2.064 1 95.5 81 ARG A N 1
ATOM 616 C CA . ARG A 1 81 ? 11 -26.641 -2.49 1 95.5 81 ARG A CA 1
ATOM 617 C C . ARG A 1 81 ? 12.289 -25.891 -2.816 1 95.5 81 ARG A C 1
ATOM 619 O O . ARG A 1 8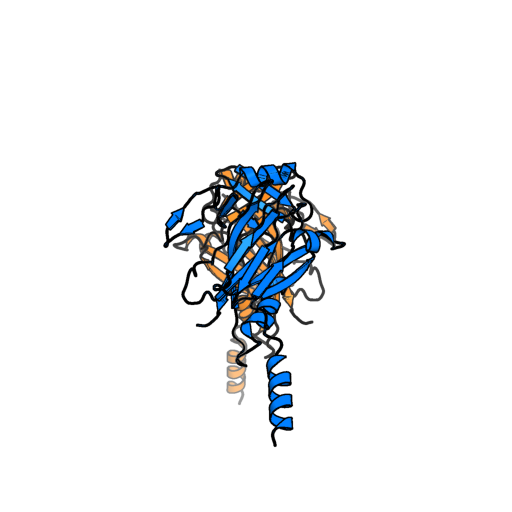1 ? 13.164 -25.75 -1.963 1 95.5 81 ARG A O 1
ATOM 626 N N . LYS A 1 82 ? 12.367 -25.547 -4.035 1 96.75 82 LYS A N 1
ATOM 627 C CA . LYS A 1 82 ? 13.414 -24.641 -4.496 1 96.75 82 LYS A CA 1
ATOM 628 C C . LYS A 1 82 ? 12.836 -23.312 -4.961 1 96.75 82 LYS A C 1
ATOM 630 O O . LYS A 1 82 ? 12.391 -23.188 -6.105 1 96.75 82 LYS A O 1
ATOM 635 N N . ALA A 1 83 ? 12.82 -22.312 -4.098 1 97.5 83 ALA A N 1
ATOM 636 C CA . ALA A 1 83 ? 12.242 -20.984 -4.34 1 97.5 83 ALA A CA 1
ATOM 637 C C . ALA A 1 83 ? 12.773 -19.953 -3.344 1 97.5 83 ALA A C 1
ATOM 639 O O . ALA A 1 83 ? 13.492 -20.312 -2.404 1 97.5 83 ALA A O 1
ATOM 640 N N . TRP A 1 84 ? 12.547 -18.781 -3.619 1 98.31 84 TRP A N 1
ATOM 641 C CA . TRP A 1 84 ? 12.93 -17.688 -2.727 1 98.31 84 TRP A CA 1
ATOM 642 C C . TRP A 1 84 ? 11.703 -16.922 -2.256 1 98.31 84 TRP A C 1
ATOM 644 O O . TRP A 1 84 ? 10.672 -16.906 -2.932 1 98.31 84 TRP A O 1
ATOM 654 N N . LYS A 1 85 ? 11.812 -16.312 -1.076 1 98.38 85 LYS A N 1
ATOM 655 C CA . LYS A 1 85 ? 10.703 -15.547 -0.521 1 98.38 85 LYS A CA 1
ATOM 656 C C . LYS A 1 85 ? 11.195 -14.258 0.124 1 98.38 85 LYS A C 1
ATOM 658 O O . LYS A 1 85 ? 12.383 -14.109 0.401 1 98.38 85 LYS A O 1
ATOM 663 N N . MET A 1 86 ? 10.32 -13.352 0.245 1 98.5 86 MET A N 1
ATOM 664 C CA . MET A 1 86 ? 10.523 -12.133 1.022 1 98.5 86 MET A CA 1
ATOM 665 C C . MET A 1 86 ? 9.336 -11.867 1.937 1 98.5 86 MET A C 1
ATOM 667 O O . MET A 1 86 ? 8.188 -11.875 1.488 1 98.5 86 MET A O 1
ATOM 671 N N . ASP A 1 87 ? 9.656 -11.633 3.211 1 97.5 87 ASP A N 1
ATOM 672 C CA . ASP A 1 87 ? 8.609 -11.328 4.184 1 97.5 87 ASP A CA 1
ATOM 673 C C . ASP A 1 87 ? 8.031 -9.93 3.945 1 97.5 87 ASP A C 1
ATOM 675 O O . ASP A 1 87 ? 8.75 -9.023 3.525 1 97.5 87 ASP A O 1
ATOM 679 N N . ASN A 1 88 ? 6.77 -9.797 4.336 1 96.69 88 ASN A N 1
ATOM 680 C CA . ASN A 1 88 ? 6.066 -8.562 4.012 1 96.69 88 ASN A CA 1
ATOM 681 C C . ASN A 1 88 ? 6.637 -7.375 4.785 1 96.69 88 ASN A C 1
ATOM 683 O O . ASN A 1 88 ? 6.352 -6.219 4.461 1 96.69 88 ASN A O 1
ATOM 687 N N . SER A 1 89 ? 7.469 -7.566 5.758 1 96.44 89 SER A N 1
ATOM 688 C CA . SER A 1 89 ? 8.133 -6.484 6.48 1 96.44 89 SER A CA 1
ATOM 689 C C . SER A 1 89 ? 9.258 -5.875 5.652 1 96.44 89 SER A C 1
ATOM 691 O O . SER A 1 89 ? 9.828 -4.848 6.023 1 96.44 89 SER A O 1
ATOM 693 N N . ASN A 1 90 ? 9.531 -6.484 4.512 1 98 90 ASN A N 1
ATOM 694 C CA . ASN A 1 90 ? 10.711 -6.062 3.766 1 98 90 ASN A CA 1
ATOM 695 C C . ASN A 1 90 ? 10.336 -5.523 2.387 1 98 90 ASN A C 1
ATOM 697 O O . ASN A 1 90 ? 11.211 -5.273 1.556 1 98 90 ASN A O 1
ATOM 701 N N . PHE A 1 91 ? 9.078 -5.371 2.176 1 98.31 91 PHE A N 1
ATOM 702 C CA . PHE A 1 91 ? 8.711 -4.824 0.875 1 98.31 91 PHE A CA 1
ATOM 703 C C . PHE A 1 91 ? 7.41 -4.039 0.966 1 98.31 91 PHE A C 1
ATOM 705 O O . PHE A 1 91 ? 6.734 -4.059 1.998 1 98.31 91 PHE A O 1
ATOM 712 N N . SER A 1 92 ? 7.148 -3.297 -0.052 1 97.81 92 SER A N 1
ATOM 713 C CA . SER A 1 92 ? 5.883 -2.596 -0.261 1 97.81 92 SER A CA 1
ATOM 714 C C . SER A 1 92 ? 5.465 -2.641 -1.727 1 97.81 92 SER A C 1
ATOM 716 O O . SER A 1 92 ? 6.305 -2.549 -2.623 1 97.81 92 SER A O 1
ATOM 718 N N . THR A 1 93 ? 4.172 -2.85 -1.879 1 97.44 93 THR A N 1
ATOM 719 C CA . THR A 1 93 ? 3.611 -2.912 -3.225 1 97.44 93 THR A CA 1
ATOM 720 C C . THR A 1 93 ? 2.523 -1.858 -3.406 1 97.44 93 THR A C 1
ATOM 722 O O . THR A 1 93 ? 1.83 -1.503 -2.451 1 97.44 93 THR A O 1
ATOM 725 N N . ARG A 1 94 ? 2.381 -1.397 -4.633 1 95.81 94 ARG A N 1
ATOM 726 C CA . ARG A 1 94 ? 1.321 -0.446 -4.953 1 95.81 94 ARG A CA 1
ATOM 727 C C . ARG A 1 94 ? 0.043 -1.168 -5.367 1 95.81 94 ARG A C 1
ATOM 729 O O . ARG A 1 94 ? -1.003 -0.539 -5.543 1 95.81 94 ARG A O 1
ATOM 736 N N . LEU A 1 95 ? 0.131 -2.441 -5.453 1 96.5 95 LEU A N 1
ATOM 737 C CA . LEU A 1 95 ? -1.053 -3.227 -5.785 1 96.5 95 LEU A CA 1
ATOM 738 C C . LEU A 1 95 ? -1.999 -3.316 -4.594 1 96.5 95 LEU A C 1
ATOM 740 O O . LEU A 1 95 ? -1.596 -3.736 -3.506 1 96.5 95 LEU A O 1
ATOM 744 N N . ASP A 1 96 ? -3.193 -2.893 -4.816 1 93.62 96 ASP A N 1
ATOM 745 C CA . ASP A 1 96 ? -4.254 -3.014 -3.82 1 93.62 96 ASP A CA 1
ATOM 746 C C . ASP A 1 96 ? -5.332 -3.986 -4.281 1 93.62 96 ASP A C 1
ATOM 748 O O . ASP A 1 96 ? -6.207 -3.623 -5.07 1 93.62 96 ASP A O 1
ATOM 752 N N . VAL A 1 97 ? -5.324 -5.152 -3.711 1 95.94 97 VAL A N 1
ATOM 753 C CA . VAL A 1 97 ? -6.199 -6.203 -4.219 1 95.94 97 VAL A CA 1
ATOM 754 C C . VAL A 1 97 ? -7.645 -5.91 -3.82 1 95.94 97 VAL A C 1
ATOM 756 O O . VAL A 1 97 ? -8.578 -6.473 -4.398 1 95.94 97 VAL A O 1
ATOM 759 N N . VAL A 1 98 ? -7.875 -5.094 -2.848 1 91.94 98 VAL A N 1
ATOM 760 C CA . VAL A 1 98 ? -9.234 -4.73 -2.453 1 91.94 98 VAL A CA 1
ATOM 761 C C . VAL A 1 98 ? -9.805 -3.727 -3.449 1 91.94 98 VAL A C 1
ATOM 763 O O . VAL A 1 98 ? -10.906 -3.924 -3.975 1 91.94 98 VAL A O 1
ATOM 766 N N . ASP A 1 99 ? -9.031 -2.73 -3.762 1 88.38 99 ASP A N 1
ATOM 767 C CA . ASP A 1 99 ? -9.477 -1.668 -4.652 1 88.38 99 ASP A CA 1
ATOM 768 C C . ASP A 1 99 ? -9.672 -2.191 -6.074 1 88.38 99 ASP A C 1
ATOM 770 O O . ASP A 1 99 ? -10.469 -1.64 -6.84 1 88.38 99 ASP A O 1
ATOM 774 N N . THR A 1 100 ? -9 -3.238 -6.434 1 93.56 100 THR A N 1
ATOM 775 C CA . THR A 1 100 ? -9.094 -3.791 -7.781 1 93.56 100 THR A CA 1
ATOM 776 C C . THR A 1 100 ? -10.414 -4.535 -7.969 1 93.56 100 THR A C 1
ATOM 778 O O . THR A 1 100 ? -10.789 -4.859 -9.094 1 93.56 100 THR A O 1
ATOM 781 N N . GLY A 1 101 ? -11.055 -4.93 -6.891 1 94.19 101 GLY A N 1
ATOM 782 C CA . GLY A 1 101 ? -12.25 -5.75 -6.957 1 94.19 101 GLY A CA 1
ATOM 783 C C . GLY A 1 101 ? -11.961 -7.238 -6.895 1 94.19 101 GLY A C 1
ATOM 784 O O . GLY A 1 101 ? -12.883 -8.055 -6.902 1 94.19 101 GLY A O 1
ATOM 785 N N . ILE A 1 102 ? -10.75 -7.602 -6.805 1 97.5 102 ILE A N 1
ATOM 786 C CA . ILE A 1 102 ? -10.336 -9 -6.777 1 97.5 102 ILE A CA 1
ATOM 787 C C . ILE A 1 102 ? -10.93 -9.688 -5.547 1 97.5 102 ILE A C 1
ATOM 789 O O . ILE A 1 102 ? -11.469 -10.797 -5.648 1 97.5 102 ILE A O 1
ATOM 793 N N . VAL A 1 103 ? -10.867 -9.008 -4.457 1 96.19 103 VAL A N 1
ATOM 794 C CA . VAL A 1 103 ? -11.336 -9.602 -3.209 1 96.19 103 VAL A CA 1
ATOM 795 C C . VAL A 1 103 ? -12.844 -9.828 -3.279 1 96.19 103 VAL A C 1
ATOM 797 O O . VAL A 1 103 ? -13.344 -10.859 -2.82 1 96.19 103 VAL A O 1
ATOM 800 N N . GLU A 1 104 ? -13.531 -8.898 -3.82 1 94 104 GLU A N 1
ATOM 801 C CA . GLU A 1 104 ? -14.969 -9.07 -3.996 1 94 104 GLU A CA 1
ATOM 802 C C . GLU A 1 104 ? -15.281 -10.234 -4.93 1 94 104 GLU A C 1
ATOM 804 O O . GLU A 1 104 ? -16.234 -10.984 -4.699 1 94 104 GLU A O 1
ATOM 809 N N . HIS A 1 105 ? -14.562 -10.344 -5.988 1 96 105 HIS A N 1
ATOM 810 C CA . HIS A 1 105 ? -14.719 -11.477 -6.898 1 96 105 HIS A CA 1
ATOM 811 C C . HIS A 1 105 ? -14.5 -12.797 -6.172 1 96 105 HIS A C 1
ATOM 813 O O . HIS A 1 105 ? -15.297 -13.727 -6.312 1 96 105 HIS A O 1
ATOM 819 N N . VAL A 1 106 ? -13.477 -12.891 -5.391 1 96.44 106 VAL A N 1
ATOM 820 C CA . VAL A 1 106 ? -13.156 -14.094 -4.629 1 96.44 106 VAL A CA 1
ATOM 821 C C . VAL A 1 106 ? -14.289 -14.406 -3.656 1 96.44 106 VAL A C 1
ATOM 823 O O . VAL A 1 106 ? -14.734 -15.555 -3.564 1 96.44 106 VAL A O 1
ATOM 826 N N . ARG A 1 107 ? -14.703 -13.406 -2.957 1 94.69 107 ARG A N 1
ATOM 827 C CA . ARG A 1 107 ? -15.805 -13.586 -2.018 1 94.69 107 ARG A CA 1
ATOM 828 C C . ARG A 1 107 ? -17.031 -14.164 -2.715 1 94.69 107 ARG A C 1
ATOM 830 O O . ARG A 1 107 ? -17.625 -15.125 -2.227 1 94.69 107 ARG A O 1
ATOM 837 N N . SER A 1 108 ? -17.359 -13.609 -3.807 1 92.25 108 SER A N 1
ATOM 838 C CA . SER A 1 108 ? -18.562 -14.008 -4.547 1 92.25 108 SER A CA 1
ATOM 839 C C . SER A 1 108 ? -18.453 -15.445 -5.043 1 92.25 108 SER A C 1
ATOM 841 O O . SER A 1 108 ? -19.422 -16.188 -5.023 1 92.25 108 SER A O 1
ATOM 843 N N . LYS A 1 109 ? -17.312 -15.844 -5.391 1 93.06 109 LYS A N 1
ATOM 844 C CA . LYS A 1 109 ? -17.141 -17.125 -6.055 1 93.06 109 LYS A CA 1
ATOM 845 C C . LYS A 1 109 ? -16.891 -18.234 -5.039 1 93.06 109 LYS A C 1
ATOM 847 O O . LYS A 1 109 ? -17.328 -19.375 -5.234 1 93.06 109 LYS A O 1
ATOM 852 N N . LEU A 1 110 ? -16.234 -17.891 -3.943 1 92.88 110 LEU A N 1
ATOM 853 C CA . LEU A 1 110 ? -15.812 -18.938 -3.033 1 92.88 110 LEU A CA 1
ATOM 854 C C . LEU A 1 110 ? -16.656 -18.953 -1.771 1 92.88 110 LEU A C 1
ATOM 856 O O . LEU A 1 110 ? -16.75 -19.984 -1.088 1 92.88 110 LEU A O 1
ATOM 860 N N . VAL A 1 111 ? -17.25 -17.875 -1.435 1 87.44 111 VAL A N 1
ATOM 861 C CA . VAL A 1 111 ? -17.922 -17.766 -0.145 1 87.44 111 VAL A CA 1
ATOM 862 C C . VAL A 1 111 ? -19.438 -17.703 -0.357 1 87.44 111 VAL A C 1
ATOM 864 O O . VAL A 1 111 ? -20.203 -18.406 0.328 1 87.44 111 VAL A O 1
ATOM 867 N N . ASP A 1 112 ? -19.984 -16.781 -1.252 1 74.81 112 ASP A N 1
ATOM 868 C CA . ASP A 1 112 ? -21.422 -16.578 -1.424 1 74.81 112 ASP A CA 1
ATOM 869 C C . ASP A 1 112 ? -22.094 -17.797 -2.035 1 74.81 112 ASP A C 1
ATOM 871 O O . ASP A 1 112 ? -23.312 -17.969 -1.927 1 74.81 112 ASP A O 1
ATOM 875 N N . VAL A 1 113 ? -21.438 -18.609 -2.895 1 59.19 113 VAL A N 1
ATOM 876 C CA . VAL A 1 113 ? -22.109 -19.672 -3.639 1 59.19 113 VAL A CA 1
ATOM 877 C C . VAL A 1 113 ? -23.031 -20.453 -2.703 1 59.19 113 VAL A C 1
ATOM 879 O O . VAL A 1 113 ? -24.094 -20.922 -3.121 1 59.19 113 VAL A O 1
ATOM 882 N N . GLY A 1 114 ? -22.703 -20.531 -1.344 1 48.09 114 GLY A N 1
ATOM 883 C CA . GLY A 1 114 ? -23.594 -21.344 -0.527 1 48.09 114 GLY A CA 1
ATOM 884 C C . GLY A 1 114 ? -24.609 -20.516 0.246 1 48.09 114 GLY A C 1
ATOM 885 O O . GLY A 1 114 ? -25.797 -20.531 -0.072 1 48.09 114 GLY A O 1
ATOM 886 N N . HIS A 1 115 ? -24.344 -20.141 1.513 1 47.38 115 HIS A N 1
ATOM 887 C CA . HIS A 1 115 ? -25.234 -19.938 2.652 1 47.38 115 HIS A CA 1
ATOM 888 C C . HIS A 1 115 ? -25.875 -18.547 2.621 1 47.38 115 HIS A C 1
ATOM 890 O O . HIS A 1 115 ? -26.375 -18.062 3.641 1 47.38 115 HIS A O 1
ATOM 896 N N . GLY A 1 116 ? -26.281 -18.125 1.533 1 52 116 GLY A N 1
ATOM 897 C CA . GLY A 1 116 ? -27.203 -17 1.564 1 52 116 GLY A CA 1
ATOM 898 C C . GLY A 1 116 ? -26.656 -15.789 2.297 1 52 116 GLY A C 1
ATOM 899 O O . GLY A 1 116 ? -27.328 -14.766 2.426 1 52 116 GLY A O 1
ATOM 900 N N . GLY A 1 117 ? -25.562 -15.969 3.189 1 56.53 117 GLY A N 1
ATOM 901 C CA . GLY A 1 117 ? -25.203 -14.898 4.098 1 56.53 117 GLY A CA 1
ATOM 902 C C . GLY A 1 117 ? -24.031 -14.062 3.596 1 56.53 117 GLY A C 1
ATOM 903 O O . GLY A 1 117 ? -23.219 -14.539 2.793 1 56.53 117 GLY A O 1
ATOM 904 N N . GLN A 1 118 ? -24.109 -12.812 3.469 1 65.94 118 GLN A N 1
ATOM 905 C CA . GLN A 1 118 ? -23.156 -11.797 3.031 1 65.94 118 GLN A CA 1
ATOM 906 C C . GLN A 1 118 ? -21.953 -11.742 3.955 1 65.94 118 GLN A C 1
ATOM 908 O O . GLN A 1 118 ? -21.797 -10.789 4.727 1 65.94 118 GLN A O 1
ATOM 913 N N . LYS A 1 119 ? -21.141 -12.875 4.02 1 82.25 119 LYS A N 1
ATOM 914 C CA . LYS A 1 119 ? -19.938 -12.805 4.84 1 82.25 119 LYS A CA 1
ATOM 915 C C . LYS A 1 119 ? -18.844 -11.984 4.148 1 82.25 119 LYS A C 1
ATOM 917 O O . LYS A 1 119 ? -18.625 -12.125 2.943 1 82.25 119 LYS A O 1
ATOM 922 N N . LYS A 1 120 ? -18.281 -11.203 4.883 1 89.31 120 LYS A N 1
ATOM 923 C CA . LYS A 1 120 ? -17.172 -10.398 4.398 1 89.31 120 LYS A CA 1
ATOM 924 C C . LYS A 1 120 ? -15.836 -11.133 4.566 1 89.31 120 LYS A C 1
ATOM 926 O O . LYS A 1 120 ? -15.695 -11.961 5.465 1 89.31 120 LYS A O 1
ATOM 931 N N . ILE A 1 121 ? -14.984 -10.977 3.645 1 94.19 121 ILE A N 1
ATOM 932 C CA . ILE A 1 121 ? -13.656 -11.57 3.768 1 94.19 121 ILE A CA 1
ATOM 933 C C . ILE A 1 121 ? -12.594 -10.477 3.779 1 94.19 121 ILE A C 1
ATOM 935 O O . ILE A 1 121 ? -12.844 -9.359 3.326 1 94.19 121 ILE A O 1
ATOM 939 N N . ARG A 1 122 ? -11.492 -10.789 4.316 1 93.44 122 ARG A N 1
ATOM 940 C CA . ARG A 1 122 ? -10.367 -9.875 4.406 1 93.44 122 ARG A CA 1
ATOM 941 C C . ARG A 1 122 ? -9.078 -10.539 3.932 1 93.44 122 ARG A C 1
ATOM 943 O O . ARG A 1 122 ? -8.727 -11.625 4.398 1 93.44 122 ARG A O 1
ATOM 950 N N . PRO A 1 123 ? -8.445 -9.93 2.963 1 96.06 123 PRO A N 1
ATOM 951 C CA . PRO A 1 123 ? -7.109 -10.406 2.588 1 96.06 123 PRO A CA 1
ATOM 952 C C . PRO A 1 123 ? -6.012 -9.875 3.51 1 96.06 123 PRO A C 1
ATOM 954 O O . PRO A 1 123 ? -6.098 -8.734 3.984 1 96.06 123 PRO A O 1
ATOM 957 N N . GLU A 1 124 ? -5.117 -10.68 3.816 1 94.69 124 GLU A N 1
ATOM 958 C CA . GLU A 1 124 ? -3.914 -10.281 4.543 1 94.69 124 GLU A CA 1
ATOM 959 C C . GLU A 1 124 ? -2.654 -10.586 3.736 1 94.69 124 GLU A C 1
ATOM 961 O O . GLU A 1 124 ? -2.371 -11.75 3.434 1 94.69 124 GLU A O 1
ATOM 966 N N . LEU A 1 125 ? -1.937 -9.547 3.367 1 96.25 125 LEU A N 1
ATOM 967 C CA . LEU A 1 125 ? -0.679 -9.727 2.65 1 96.25 125 LEU A CA 1
ATOM 968 C C . LEU A 1 125 ? 0.281 -10.602 3.449 1 96.25 125 LEU A C 1
ATOM 970 O O . LEU A 1 125 ? 0.585 -10.297 4.605 1 96.25 125 LEU A O 1
ATOM 974 N N . TYR A 1 126 ? 0.779 -11.656 2.867 1 95.69 126 TYR A N 1
ATOM 975 C CA . TYR A 1 126 ? 1.604 -12.625 3.574 1 95.69 126 TYR A CA 1
ATOM 976 C C . TYR A 1 126 ? 3.064 -12.516 3.148 1 95.69 126 TYR A C 1
ATOM 978 O O . TYR A 1 126 ? 3.912 -12.07 3.926 1 95.69 126 TYR A O 1
ATOM 986 N N . LYS A 1 127 ? 3.34 -12.773 1.886 1 97.44 127 LYS A N 1
ATOM 987 C CA . LYS A 1 127 ? 4.734 -12.742 1.45 1 97.44 127 LYS A CA 1
ATOM 988 C C . LYS A 1 127 ? 4.832 -12.609 -0.067 1 97.44 127 LYS A C 1
ATOM 990 O O . LYS A 1 127 ? 3.834 -12.766 -0.774 1 97.44 127 LYS A O 1
ATOM 995 N N . LEU A 1 128 ? 6.027 -12.273 -0.519 1 98.69 128 LEU A N 1
ATOM 996 C CA . LEU A 1 128 ? 6.43 -12.398 -1.914 1 98.69 128 LEU A CA 1
ATOM 997 C C . LEU A 1 128 ? 7.215 -13.695 -2.137 1 98.69 128 LEU A C 1
ATOM 999 O O . LEU A 1 128 ? 8.07 -14.047 -1.328 1 98.69 128 LEU A O 1
ATOM 1003 N N . ASN A 1 129 ? 6.895 -14.391 -3.221 1 98.69 129 ASN A N 1
ATOM 1004 C CA . ASN A 1 129 ? 7.707 -15.516 -3.674 1 98.69 129 ASN A CA 1
ATOM 1005 C C . ASN A 1 129 ? 8.281 -15.266 -5.066 1 98.69 129 ASN A C 1
ATOM 1007 O O . A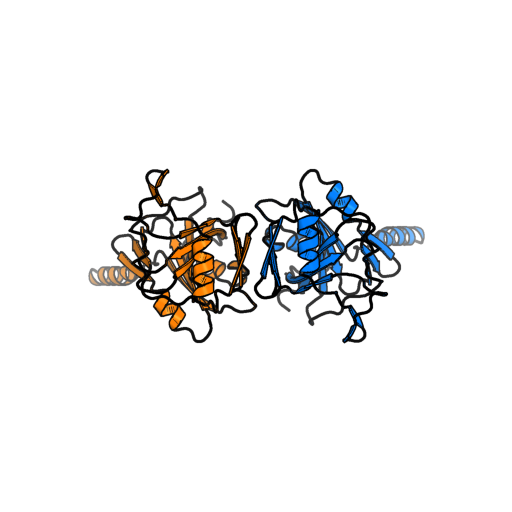SN A 1 129 ? 7.605 -14.703 -5.93 1 98.69 129 ASN A O 1
ATOM 1011 N N . ILE A 1 130 ? 9.477 -15.719 -5.246 1 98.81 130 ILE A N 1
ATOM 1012 C CA . ILE A 1 130 ? 10.078 -15.664 -6.574 1 98.81 130 ILE A CA 1
ATOM 1013 C C . ILE A 1 130 ? 10.695 -17.016 -6.918 1 98.81 130 ILE A C 1
ATOM 1015 O O . ILE A 1 130 ? 11.422 -17.594 -6.113 1 98.81 130 ILE A O 1
ATOM 1019 N N . TYR A 1 131 ? 10.297 -17.562 -8.023 1 98.62 131 TYR A N 1
ATOM 1020 C CA . TYR A 1 131 ? 10.844 -18.781 -8.617 1 98.62 131 TYR A CA 1
ATOM 1021 C C . TYR A 1 131 ? 11.703 -18.469 -9.828 1 98.62 131 TYR A C 1
ATOM 1023 O O . TYR A 1 131 ? 11.211 -17.953 -10.836 1 98.62 131 TYR A O 1
ATOM 1031 N N . GLY A 1 132 ? 13.023 -18.75 -9.727 1 97.62 132 GLY A N 1
ATOM 1032 C CA . GLY A 1 132 ? 13.906 -18.672 -10.883 1 97.62 132 GLY A CA 1
ATOM 1033 C C . GLY A 1 132 ? 13.969 -19.953 -11.68 1 97.62 132 GLY A C 1
ATOM 1034 O O . GLY A 1 132 ? 13.203 -20.891 -11.43 1 97.62 132 GLY A O 1
ATOM 1035 N N . THR A 1 133 ? 14.844 -19.938 -12.641 1 97.69 133 THR A N 1
ATOM 1036 C CA . THR A 1 133 ? 15.016 -21.109 -13.477 1 97.69 133 THR A CA 1
ATOM 1037 C C . THR A 1 133 ? 15.344 -22.328 -12.625 1 97.69 133 THR A C 1
ATOM 1039 O O . THR A 1 133 ? 16.234 -22.281 -11.773 1 97.69 133 THR A O 1
ATOM 1042 N N . GLY A 1 134 ? 14.602 -23.375 -12.797 1 98.19 134 GLY A N 1
ATOM 1043 C CA . GLY A 1 134 ? 14.82 -24.625 -12.078 1 98.19 134 GLY A CA 1
ATOM 1044 C C . GLY A 1 134 ? 14.039 -24.719 -10.781 1 98.19 134 GLY A C 1
ATOM 1045 O O . GLY A 1 134 ? 14.023 -25.766 -10.133 1 98.19 134 GLY A O 1
ATOM 1046 N N . SER A 1 135 ? 13.367 -23.688 -10.391 1 98.25 135 SER A N 1
ATOM 1047 C CA . SER A 1 135 ? 12.641 -23.625 -9.125 1 98.25 135 SER A CA 1
ATOM 1048 C C . SER A 1 135 ? 11.312 -24.359 -9.227 1 98.25 135 SER A C 1
ATOM 1050 O O . SER A 1 135 ? 10.742 -24.5 -10.312 1 98.25 135 SER A O 1
ATOM 1052 N N . PHE A 1 136 ? 10.789 -24.812 -8.078 1 98.56 136 PHE A N 1
ATOM 1053 C CA . PHE A 1 136 ? 9.555 -25.578 -7.98 1 98.56 136 PHE A CA 1
ATOM 1054 C C . PHE A 1 136 ? 9.094 -25.672 -6.531 1 98.56 136 PHE A C 1
ATOM 1056 O O . PHE A 1 136 ? 9.805 -25.25 -5.621 1 98.56 136 PHE A O 1
ATOM 1063 N N . PHE A 1 137 ? 7.941 -26.188 -6.281 1 98.12 137 PHE A N 1
ATOM 1064 C CA . PHE A 1 137 ? 7.406 -26.516 -4.965 1 98.12 137 PHE A CA 1
ATOM 1065 C C . PHE A 1 137 ? 6.512 -27.75 -5.035 1 98.12 137 PHE A C 1
ATOM 1067 O O . PHE A 1 137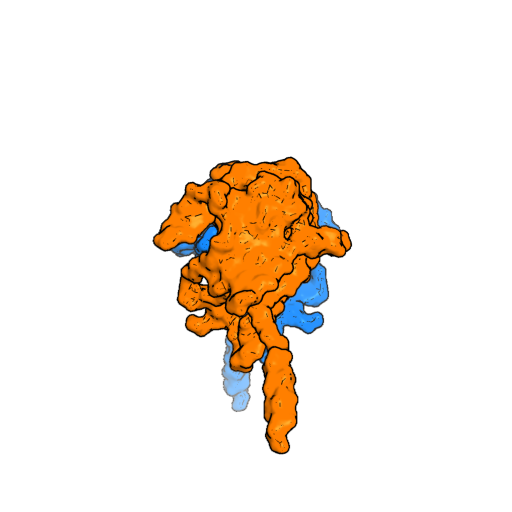 ? 5.426 -27.703 -5.617 1 98.12 137 PHE A O 1
ATOM 1074 N N . LYS A 1 138 ? 6.93 -28.812 -4.414 1 97.25 138 LYS A N 1
ATOM 1075 C CA . LYS A 1 138 ? 6.211 -30.078 -4.492 1 97.25 138 LYS A CA 1
ATOM 1076 C C . LYS A 1 138 ? 4.863 -29.984 -3.787 1 97.25 138 LYS A C 1
ATOM 1078 O O . LYS A 1 138 ? 4.586 -29.016 -3.084 1 97.25 138 LYS A O 1
ATOM 1083 N N . ALA A 1 139 ? 4.07 -31.016 -4.02 1 96.56 139 ALA A N 1
ATOM 1084 C CA . ALA A 1 139 ? 2.689 -31.047 -3.549 1 96.56 139 ALA A CA 1
ATOM 1085 C C . ALA A 1 139 ? 2.619 -30.859 -2.039 1 96.56 139 ALA A C 1
ATOM 1087 O O . ALA A 1 139 ? 3.373 -31.469 -1.288 1 96.56 139 ALA A O 1
ATOM 1088 N N . HIS A 1 140 ? 1.695 -29.969 -1.608 1 93.69 140 HIS A N 1
ATOM 1089 C CA . HIS A 1 140 ? 1.494 -29.672 -0.194 1 93.69 140 HIS A CA 1
ATOM 1090 C C . HIS A 1 140 ? 0.141 -29.016 0.044 1 93.69 140 HIS A C 1
ATOM 1092 O O . HIS A 1 140 ? -0.549 -28.641 -0.908 1 93.69 140 HIS A O 1
ATOM 1098 N N . LYS A 1 141 ? -0.267 -28.922 1.27 1 91.38 141 LYS A N 1
ATOM 1099 C CA . LYS A 1 141 ? -1.398 -28.125 1.734 1 91.38 141 LYS A CA 1
ATOM 1100 C C . LYS A 1 141 ? -0.941 -27.031 2.68 1 91.38 141 LYS A C 1
ATOM 1102 O O . LYS A 1 141 ? -0.024 -27.219 3.48 1 91.38 141 LYS A O 1
ATOM 1107 N N . ASP A 1 142 ? -1.577 -25.859 2.455 1 85.88 142 ASP A N 1
ATOM 1108 C CA . ASP A 1 142 ? -1.227 -24.766 3.357 1 85.88 142 ASP A CA 1
ATOM 1109 C C . ASP A 1 142 ? -1.674 -25.078 4.785 1 85.88 142 ASP A C 1
ATOM 1111 O O . ASP A 1 142 ? -2.736 -25.672 4.996 1 85.88 142 ASP A O 1
ATOM 1115 N N . THR A 1 143 ? -0.876 -24.719 5.711 1 79.88 143 THR A N 1
ATOM 1116 C CA . THR A 1 143 ? -1.29 -24.75 7.109 1 79.88 143 THR A CA 1
ATOM 1117 C C . THR A 1 143 ? -2.037 -23.469 7.477 1 79.88 143 THR A C 1
ATOM 1119 O O . THR A 1 143 ? -1.5 -22.359 7.332 1 79.88 143 THR A O 1
ATOM 1122 N N . PRO A 1 144 ? -3.244 -23.641 7.973 1 79.88 144 PRO A N 1
ATOM 1123 C CA . PRO A 1 144 ? -3.977 -22.422 8.344 1 79.88 144 PRO A CA 1
ATOM 1124 C C . PRO A 1 144 ? -3.293 -21.641 9.461 1 79.88 144 PRO A C 1
ATOM 1126 O O . PRO A 1 144 ? -2.779 -22.25 10.414 1 79.88 144 PRO A O 1
ATOM 1129 N N . ARG A 1 145 ? -3.119 -20.266 9.43 1 80.25 145 ARG A N 1
ATOM 1130 C CA . ARG A 1 145 ? -2.439 -19.406 10.383 1 80.25 145 ARG A CA 1
ATOM 1131 C C . ARG A 1 145 ? -3.432 -18.781 11.359 1 80.25 145 ARG A C 1
ATOM 1133 O O . ARG A 1 145 ? -3.066 -17.906 12.148 1 80.25 145 ARG A O 1
ATOM 1140 N N . GLY A 1 146 ? -4.621 -19.266 11.445 1 79.81 146 GLY A N 1
ATOM 1141 C CA . GLY A 1 146 ? -5.645 -18.766 12.344 1 79.81 146 GLY A CA 1
ATOM 1142 C C . GLY A 1 146 ? -6.996 -19.422 12.141 1 79.81 146 GLY A C 1
ATOM 1143 O O . GLY A 1 146 ? -7.238 -20.047 11.102 1 79.81 146 GLY A O 1
ATOM 1144 N N . GLU A 1 147 ? -7.805 -19.281 13.078 1 82.38 147 GLU A N 1
ATOM 1145 C CA . GLU A 1 147 ? -9.086 -20 13.086 1 82.38 147 GLU A CA 1
ATOM 1146 C C . GLU A 1 147 ? -10 -19.484 11.984 1 82.38 147 GLU A C 1
ATOM 1148 O O . GLU A 1 147 ? -10.852 -20.219 11.484 1 82.38 147 GLU A O 1
ATOM 1153 N N . ASN A 1 148 ? -9.758 -18.312 11.516 1 90.62 148 ASN A N 1
ATOM 1154 C CA . ASN A 1 148 ? -10.711 -17.766 10.562 1 90.62 148 ASN A CA 1
ATOM 1155 C C . ASN A 1 148 ? -10.117 -17.719 9.156 1 90.62 148 ASN A C 1
ATOM 1157 O O . ASN A 1 148 ? -10.734 -17.156 8.234 1 90.62 148 ASN A O 1
ATOM 1161 N N . MET A 1 149 ? -8.961 -18.328 9.039 1 93.44 149 MET A N 1
ATOM 1162 C CA . MET A 1 149 ? -8.391 -18.375 7.695 1 93.44 149 MET A CA 1
ATOM 1163 C C . MET A 1 149 ? -9.039 -19.484 6.871 1 93.44 149 MET A C 1
ATOM 1165 O O . MET A 1 149 ? -9.016 -20.656 7.262 1 93.44 149 MET A O 1
ATOM 1169 N N . PHE A 1 150 ? -9.555 -19.141 5.652 1 93.62 150 PHE A N 1
ATOM 1170 C CA . PHE A 1 150 ? -10.273 -20.172 4.918 1 93.62 150 PHE A CA 1
ATOM 1171 C C . PHE A 1 150 ? -9.57 -20.5 3.607 1 93.62 150 PHE A C 1
ATOM 1173 O O . PHE A 1 150 ? -9.883 -21.5 2.959 1 93.62 150 PHE A O 1
ATOM 1180 N N . GLY A 1 151 ? -8.609 -19.578 3.234 1 96.56 151 GLY A N 1
ATOM 1181 C CA . GLY A 1 151 ? -7.973 -19.828 1.95 1 96.56 151 GLY A CA 1
ATOM 1182 C C . GLY A 1 151 ? -6.801 -18.906 1.669 1 96.56 151 GLY A C 1
ATOM 1183 O O . GLY A 1 151 ? -6.344 -18.188 2.559 1 96.56 151 GLY A O 1
ATOM 1184 N N . SER A 1 152 ? -6.297 -19.062 0.411 1 97.75 152 SER A N 1
ATOM 1185 C CA . SER A 1 152 ? -5.164 -18.281 -0.065 1 97.75 152 SER A CA 1
ATOM 1186 C C . SER A 1 152 ? -5.477 -17.609 -1.399 1 97.75 152 SER A C 1
ATOM 1188 O O . SER A 1 152 ? -6.227 -18.156 -2.213 1 97.75 152 SER A O 1
ATOM 1190 N N . LEU A 1 153 ? -5 -16.469 -1.54 1 98.5 153 LEU A N 1
ATOM 1191 C CA . LEU A 1 153 ? -4.984 -15.758 -2.812 1 98.5 153 LEU A CA 1
ATOM 1192 C C . LEU A 1 153 ? -3.559 -15.586 -3.324 1 98.5 153 LEU A C 1
ATOM 1194 O O . LEU A 1 153 ? -2.709 -15.023 -2.627 1 98.5 153 LEU A O 1
ATOM 1198 N N . VAL A 1 154 ? -3.268 -16.156 -4.492 1 98.81 154 VAL A N 1
ATOM 1199 C CA . VAL A 1 154 ? -1.965 -16.016 -5.133 1 98.81 154 VAL A CA 1
ATOM 1200 C C . VAL A 1 154 ? -2.088 -15.109 -6.355 1 98.81 154 VAL A C 1
ATOM 1202 O O . VAL A 1 154 ? -2.832 -15.414 -7.289 1 98.81 154 VAL A O 1
ATOM 1205 N N . VAL A 1 155 ? -1.401 -14 -6.309 1 98.88 155 VAL A N 1
ATOM 1206 C CA . VAL A 1 155 ? -1.324 -13.07 -7.43 1 98.88 155 VAL A CA 1
ATOM 1207 C C . VAL A 1 155 ? -0.014 -13.273 -8.188 1 98.88 155 VAL A C 1
ATOM 1209 O O . VAL A 1 155 ? 1.063 -13.266 -7.586 1 98.88 155 VAL A O 1
ATOM 1212 N N . VAL A 1 156 ? -0.063 -13.516 -9.461 1 98.88 156 VAL A N 1
ATOM 1213 C CA . VAL A 1 156 ? 1.118 -13.727 -10.297 1 98.88 156 VAL A CA 1
ATOM 1214 C C . VAL A 1 156 ? 1.324 -12.523 -11.211 1 98.88 156 VAL A C 1
ATOM 1216 O O . VAL A 1 156 ? 0.427 -12.148 -11.969 1 98.88 156 VAL A O 1
ATOM 1219 N N . PHE A 1 157 ? 2.479 -11.906 -11.141 1 98.81 157 PHE A N 1
ATOM 1220 C CA . PHE A 1 157 ? 2.801 -10.742 -11.969 1 98.81 157 PHE A CA 1
ATOM 1221 C C . PHE A 1 157 ? 3.197 -11.172 -13.375 1 98.81 157 PHE A C 1
ATOM 1223 O O . PHE A 1 157 ? 3.559 -12.328 -13.594 1 98.81 157 PHE A O 1
ATOM 1230 N N . PRO A 1 158 ? 3.123 -10.305 -14.344 1 98.38 158 PRO A N 1
ATOM 1231 C CA . PRO A 1 158 ? 3.416 -10.672 -15.734 1 98.38 158 PRO A CA 1
ATOM 1232 C C . PRO A 1 158 ? 4.91 -10.664 -16.047 1 98.38 158 PRO A C 1
ATOM 1234 O O . PRO A 1 158 ? 5.32 -10.211 -17.109 1 98.38 158 PRO A O 1
ATOM 1237 N N . THR A 1 159 ? 5.734 -11.031 -15.109 1 98.44 159 THR A N 1
ATOM 1238 C CA . THR A 1 159 ? 7.152 -11.234 -15.383 1 98.44 159 THR A CA 1
ATOM 1239 C C . THR A 1 159 ? 7.363 -12.422 -16.312 1 98.44 159 THR A C 1
ATOM 1241 O O . THR A 1 159 ? 6.68 -13.438 -16.203 1 98.44 159 THR A O 1
ATOM 1244 N N . ARG A 1 160 ? 8.273 -12.312 -17.203 1 96.38 160 ARG A N 1
ATOM 1245 C CA . ARG A 1 160 ? 8.5 -13.359 -18.203 1 96.38 160 ARG A CA 1
ATOM 1246 C C . ARG A 1 160 ? 8.992 -14.648 -17.547 1 96.38 160 ARG A C 1
ATOM 1248 O O . ARG A 1 160 ? 10.008 -14.633 -16.844 1 96.38 160 ARG A O 1
ATOM 1255 N N . HIS A 1 161 ? 8.25 -15.75 -17.891 1 98 161 HIS A N 1
ATOM 1256 C CA . HIS A 1 161 ? 8.68 -17.062 -17.438 1 98 161 HIS A CA 1
ATOM 1257 C C . HIS A 1 161 ? 8.008 -18.172 -18.234 1 98 161 HIS A C 1
ATOM 1259 O O . HIS A 1 161 ? 6.973 -17.953 -18.875 1 98 161 HIS A O 1
ATOM 1265 N N . GLU A 1 162 ? 8.609 -19.297 -18.25 1 98.12 162 GLU A N 1
ATOM 1266 C CA . GLU A 1 162 ? 8.055 -20.531 -18.781 1 98.12 162 GLU A CA 1
ATOM 1267 C C . GLU A 1 162 ? 7.973 -21.609 -17.703 1 98.12 162 GLU A C 1
ATOM 1269 O O . GLU A 1 162 ? 8.875 -21.734 -16.875 1 98.12 162 GLU A O 1
ATOM 1274 N N . GLY A 1 163 ? 6.922 -22.375 -17.797 1 98.44 163 GLY A N 1
ATOM 1275 C CA . GLY A 1 163 ? 6.684 -23.297 -16.688 1 98.44 163 GLY A CA 1
ATOM 1276 C C . GLY A 1 163 ? 6.137 -22.625 -15.453 1 98.44 163 GLY A C 1
ATOM 1277 O O . GLY A 1 163 ? 5.512 -21.562 -15.539 1 98.44 163 GLY A O 1
ATOM 1278 N N . GLY A 1 164 ? 6.242 -23.328 -14.312 1 98.56 164 GLY A N 1
ATOM 1279 C CA . GLY A 1 164 ? 5.816 -22.75 -13.055 1 98.56 164 GLY A CA 1
ATOM 1280 C C . GLY A 1 164 ? 4.312 -22.781 -12.852 1 98.56 164 GLY A C 1
ATOM 1281 O O . GLY A 1 164 ? 3.76 -21.969 -12.102 1 98.56 164 GLY A O 1
ATOM 1282 N N . ALA A 1 165 ? 3.654 -23.625 -13.523 1 98.75 165 ALA A N 1
ATOM 1283 C CA . ALA A 1 165 ? 2.207 -23.75 -13.367 1 98.75 165 ALA A CA 1
ATOM 1284 C C . ALA A 1 165 ? 1.843 -24.234 -11.969 1 98.75 165 ALA A C 1
ATOM 1286 O O . ALA A 1 165 ? 2.607 -24.969 -11.344 1 98.75 165 ALA A O 1
ATOM 1287 N N . LEU A 1 166 ? 0.689 -23.766 -11.508 1 98.81 166 LEU A N 1
ATOM 1288 C CA . LEU A 1 166 ? 0.126 -24.281 -10.258 1 98.81 166 LEU A CA 1
ATOM 1289 C C . LEU A 1 166 ? -0.852 -25.422 -10.523 1 98.81 166 LEU A C 1
ATOM 1291 O O . LEU A 1 166 ? -1.813 -25.25 -11.281 1 98.81 166 LEU A O 1
ATOM 1295 N N . HIS A 1 167 ? -0.594 -26.562 -9.969 1 98.69 167 HIS A N 1
ATOM 1296 C CA . HIS A 1 167 ? -1.482 -27.719 -10.055 1 98.69 167 HIS A CA 1
ATOM 1297 C C . HIS A 1 167 ? -2.277 -27.891 -8.766 1 98.69 167 HIS A C 1
ATOM 1299 O O . HIS A 1 167 ? -1.7 -27.938 -7.676 1 98.69 167 HIS A O 1
ATOM 1305 N N . LEU A 1 168 ? -3.562 -27.938 -8.891 1 98.5 168 LEU A N 1
ATOM 1306 C CA . LEU A 1 168 ? -4.453 -28.125 -7.75 1 98.5 168 LEU A CA 1
ATOM 1307 C C . LEU A 1 168 ? -5.098 -29.5 -7.77 1 98.5 168 LEU A C 1
ATOM 1309 O O . LEU A 1 168 ? -5.449 -30.016 -8.836 1 98.5 168 LEU A O 1
ATOM 1313 N N . ARG A 1 169 ? -5.246 -30.078 -6.598 1 97.75 169 ARG A N 1
ATOM 1314 C CA . ARG A 1 169 ? -5.914 -31.359 -6.434 1 97.75 169 ARG A CA 1
ATOM 1315 C C . ARG A 1 169 ? -6.855 -31.344 -5.238 1 97.75 169 ARG A C 1
ATOM 1317 O O . ARG A 1 169 ? -6.477 -30.906 -4.145 1 97.75 169 ARG A O 1
ATOM 1324 N N . HIS A 1 170 ? -8 -31.766 -5.484 1 95.81 170 HIS A N 1
ATOM 1325 C CA . HIS A 1 170 ? -9.016 -31.828 -4.438 1 95.81 170 HIS A CA 1
ATOM 1326 C C . HIS A 1 170 ? -10.086 -32.875 -4.766 1 95.81 170 HIS A C 1
ATOM 1328 O O . HIS A 1 170 ? -10.633 -32.875 -5.867 1 95.81 170 HIS A O 1
ATOM 1334 N N . LYS A 1 171 ? -10.359 -33.75 -3.795 1 94.12 171 LYS A N 1
ATOM 1335 C CA . LYS A 1 171 ? -11.422 -34.75 -3.904 1 94.12 171 LYS A CA 1
ATOM 1336 C C . LYS A 1 171 ? -11.305 -35.531 -5.211 1 94.12 171 LYS A C 1
ATOM 1338 O O . LYS A 1 171 ? -12.289 -35.688 -5.934 1 94.12 171 LYS A O 1
ATOM 1343 N N . GLY A 1 172 ? -10.18 -35.844 -5.551 1 94.31 172 GLY A N 1
ATOM 1344 C CA . GLY A 1 172 ? -9.93 -36.75 -6.672 1 94.31 172 GLY A CA 1
ATOM 1345 C C . GLY A 1 172 ? -9.859 -36.031 -8.008 1 94.31 172 GLY A C 1
ATOM 1346 O O . GLY A 1 172 ? -9.672 -36.656 -9.047 1 94.31 172 GLY A O 1
ATOM 1347 N N . GLU A 1 173 ? -10.047 -34.688 -7.969 1 96.44 173 GLU A N 1
ATOM 1348 C CA . GLU A 1 173 ? -9.953 -33.906 -9.188 1 96.44 173 GLU A CA 1
ATOM 1349 C C . GLU A 1 173 ? -8.656 -33.094 -9.234 1 96.44 173 GLU A C 1
ATOM 1351 O O . GLU A 1 173 ? -8.086 -32.75 -8.188 1 96.44 173 GLU A O 1
ATOM 1356 N N . GLU A 1 174 ? -8.219 -32.875 -10.453 1 97.44 174 GLU A N 1
ATOM 1357 C CA . GLU A 1 174 ? -6.996 -32.094 -10.656 1 97.44 174 GLU A CA 1
ATOM 1358 C C . GLU A 1 174 ? -7.211 -30.969 -11.664 1 97.44 174 GLU A C 1
ATOM 1360 O O . GLU A 1 174 ? -7.891 -31.156 -12.672 1 97.44 174 GLU A O 1
ATOM 1365 N N . TRP A 1 175 ? -6.656 -29.781 -11.383 1 98.06 175 TRP A N 1
ATOM 1366 C CA . TRP A 1 175 ? -6.707 -28.609 -12.25 1 98.06 175 TRP A CA 1
ATOM 1367 C C . TRP A 1 175 ? -5.328 -27.984 -12.398 1 98.06 175 TRP A C 1
ATOM 1369 O O . TRP A 1 175 ? -4.453 -28.188 -11.547 1 98.06 175 TRP A O 1
ATOM 1379 N N . THR A 1 176 ? -5.133 -27.328 -13.516 1 98.5 176 THR A N 1
ATOM 1380 C CA . THR A 1 176 ? -3.881 -26.625 -13.75 1 98.5 176 THR A CA 1
ATOM 1381 C C . THR A 1 176 ? -4.137 -25.141 -13.992 1 98.5 176 THR A C 1
ATOM 1383 O O . THR A 1 176 ? -5.004 -24.766 -14.789 1 98.5 176 THR A O 1
ATOM 1386 N N . PHE A 1 177 ? -3.508 -24.312 -13.281 1 98.62 177 PHE A N 1
ATOM 1387 C CA . PHE A 1 177 ? -3.473 -22.875 -13.461 1 98.62 177 PHE A CA 1
ATOM 1388 C C . PHE A 1 177 ? -2.139 -22.422 -14.047 1 98.62 177 PHE A C 1
ATOM 1390 O O . PHE A 1 177 ? -1.149 -22.297 -13.328 1 98.62 177 PHE A O 1
ATOM 1397 N N . ASP A 1 178 ? -2.16 -22.156 -15.352 1 98.56 178 ASP A N 1
ATOM 1398 C CA . ASP A 1 178 ? -0.956 -21.781 -16.078 1 98.56 178 ASP A CA 1
ATOM 1399 C C . ASP A 1 178 ? -0.836 -20.25 -16.172 1 98.56 178 ASP A C 1
ATOM 1401 O O . ASP A 1 178 ? -1.243 -19.656 -17.172 1 98.56 178 ASP A O 1
ATOM 1405 N N . SER A 1 179 ? -0.196 -19.734 -15.172 1 97.38 179 SER A N 1
ATOM 1406 C CA . SER A 1 179 ? -0.096 -18.281 -15.07 1 97.38 179 SER A CA 1
ATOM 1407 C C . SER A 1 179 ? 0.75 -17.703 -16.203 1 97.38 179 SER A C 1
ATOM 1409 O O . SER A 1 179 ? 0.506 -16.594 -16.672 1 97.38 179 SER A O 1
ATOM 1411 N N . ALA A 1 180 ? 1.79 -18.406 -16.656 1 97.5 180 ALA A N 1
ATOM 1412 C CA . ALA A 1 180 ? 2.639 -17.953 -17.75 1 97.5 180 ALA A CA 1
ATOM 1413 C C . ALA A 1 180 ? 1.825 -17.719 -19.016 1 97.5 180 ALA A C 1
ATOM 1415 O O . ALA A 1 180 ? 1.913 -16.656 -19.641 1 97.5 180 ALA A O 1
ATOM 1416 N N . ALA A 1 181 ? 1.05 -18.719 -19.312 1 97.06 181 ALA A N 1
ATOM 1417 C CA . ALA A 1 181 ? 0.218 -18.625 -20.516 1 97.06 181 ALA A CA 1
ATOM 1418 C C . ALA A 1 181 ? -0.814 -17.5 -20.375 1 97.06 181 ALA A C 1
ATOM 1420 O O . ALA A 1 181 ? -1.042 -16.734 -21.312 1 97.06 181 ALA A O 1
ATOM 1421 N N . LEU A 1 182 ? -1.425 -17.406 -19.219 1 96.38 182 LEU A N 1
ATOM 1422 C CA . LEU A 1 182 ? -2.502 -16.453 -18.984 1 96.38 182 LEU A CA 1
ATOM 1423 C C . LEU A 1 182 ? -1.978 -15.016 -19.047 1 96.38 182 LEU A C 1
ATOM 1425 O O . LEU A 1 182 ? -2.625 -14.133 -19.609 1 96.38 182 LEU A O 1
ATOM 1429 N N . THR A 1 183 ? -0.822 -14.742 -18.453 1 95.38 183 THR A N 1
ATOM 1430 C CA . THR A 1 183 ? -0.275 -13.391 -18.453 1 95.38 183 THR A CA 1
ATOM 1431 C C . THR A 1 183 ? 0.233 -13.008 -19.844 1 95.38 183 THR A C 1
ATOM 1433 O O . THR A 1 183 ? 0.074 -11.867 -20.266 1 95.38 183 THR A O 1
ATOM 1436 N N . SER A 1 184 ? 0.824 -13.953 -20.578 1 93.56 184 SER A N 1
ATOM 1437 C CA . SER A 1 184 ? 1.367 -13.68 -21.906 1 93.56 184 SER A CA 1
ATOM 1438 C C . SER A 1 184 ? 0.255 -13.422 -22.906 1 93.56 184 SER A C 1
ATOM 1440 O O . SER A 1 184 ? 0.479 -12.766 -23.938 1 93.56 184 SER A O 1
ATOM 1442 N N . ALA A 1 185 ? -0.9 -13.922 -22.609 1 93.75 185 ALA A N 1
ATOM 1443 C CA . ALA A 1 185 ? -2.027 -13.797 -23.531 1 93.75 185 ALA A CA 1
ATOM 1444 C C . ALA A 1 185 ? -2.646 -12.398 -23.453 1 93.75 185 ALA A C 1
ATOM 1446 O O . ALA A 1 185 ? -3.445 -12.023 -24.312 1 93.75 185 ALA A O 1
ATOM 1447 N N . GLN A 1 186 ? -2.293 -11.617 -22.422 1 94.56 186 GLN A N 1
ATOM 1448 C CA . GLN A 1 186 ? -2.881 -10.297 -22.219 1 94.56 186 GLN A CA 1
ATOM 1449 C C . GLN A 1 186 ? -2.191 -9.258 -23.094 1 94.56 186 GLN A C 1
ATOM 1451 O O . GLN A 1 186 ? -0.973 -9.297 -23.281 1 94.56 186 GLN A O 1
ATOM 1456 N N . GLU A 1 187 ? -2.912 -8.336 -23.609 1 93.62 187 GLU A N 1
ATOM 1457 C CA . GLU A 1 187 ? -2.355 -7.258 -24.422 1 93.62 187 GLU A CA 1
ATOM 1458 C C . GLU A 1 187 ? -1.557 -6.281 -23.562 1 93.62 187 GLU A C 1
ATOM 1460 O O . GLU A 1 187 ? -0.452 -5.879 -23.922 1 93.62 187 GLU A O 1
ATOM 1465 N N . ASP A 1 188 ? -2.129 -5.914 -22.422 1 96.06 188 ASP A N 1
ATOM 1466 C CA . ASP A 1 188 ? -1.466 -5.043 -21.453 1 96.06 188 ASP A CA 1
ATOM 1467 C C . ASP A 1 188 ? -0.942 -5.84 -20.266 1 96.06 188 ASP A C 1
ATOM 1469 O O . ASP A 1 188 ? -1.48 -6.898 -19.938 1 96.06 188 ASP A O 1
ATOM 1473 N N . PRO A 1 189 ? 0.13 -5.312 -19.766 1 97.38 189 PRO A N 1
ATOM 1474 C CA . PRO A 1 189 ? 0.601 -6.008 -18.562 1 97.38 189 PRO A CA 1
ATOM 1475 C C . PRO A 1 189 ? -0.503 -6.2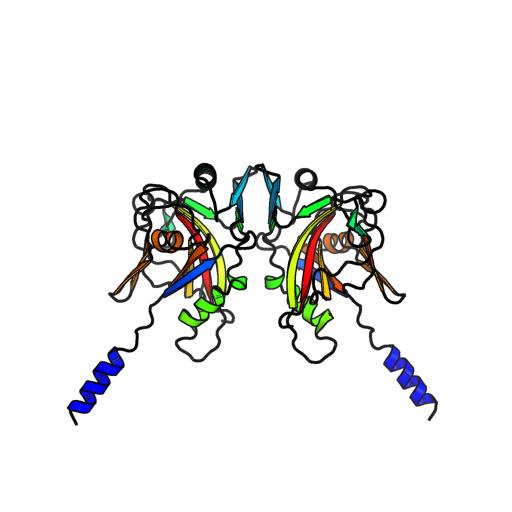07 -17.531 1 97.38 189 PRO A C 1
ATOM 1477 O O . PRO A 1 189 ? -1.161 -5.242 -17.125 1 97.38 189 PRO A O 1
ATOM 1480 N N . SER A 1 190 ? -0.708 -7.426 -17.188 1 98.38 190 SER A N 1
ATOM 1481 C CA . SER A 1 190 ? -1.783 -7.797 -16.281 1 98.38 190 SER A CA 1
ATOM 1482 C C . SER A 1 190 ? -1.336 -8.891 -15.312 1 98.38 190 SER A C 1
ATOM 1484 O O . SER A 1 190 ? -0.57 -9.781 -15.68 1 98.38 190 SER A O 1
ATOM 1486 N N . ILE A 1 191 ? -1.822 -8.742 -14.133 1 98.44 191 ILE A N 1
ATOM 1487 C CA . ILE A 1 191 ? -1.658 -9.867 -13.227 1 98.44 191 ILE A CA 1
ATOM 1488 C C . ILE A 1 191 ? -2.721 -10.93 -13.516 1 98.44 191 ILE A C 1
ATOM 1490 O O . ILE A 1 191 ? -3.781 -10.617 -14.062 1 98.44 191 ILE A O 1
ATOM 1494 N N . THR A 1 192 ? -2.412 -12.141 -13.188 1 98.56 192 THR A N 1
ATOM 1495 C CA . THR A 1 192 ? -3.391 -13.211 -13.016 1 98.56 192 THR A CA 1
ATOM 1496 C C . THR A 1 192 ? -3.41 -13.703 -11.578 1 98.56 192 THR A C 1
ATOM 1498 O O . THR A 1 192 ? -2.441 -13.516 -10.836 1 98.56 192 THR A O 1
ATOM 1501 N N . TYR A 1 193 ? -4.594 -14.133 -11.156 1 98.81 193 TYR A N 1
ATOM 1502 C CA . TYR A 1 193 ? -4.668 -14.57 -9.766 1 98.81 193 TYR A CA 1
ATOM 1503 C C . TYR A 1 193 ? -5.523 -15.828 -9.633 1 98.81 193 TYR A C 1
ATOM 1505 O O . TYR A 1 193 ? -6.352 -16.109 -10.5 1 98.81 193 TYR A O 1
ATOM 1513 N N . ILE A 1 194 ? -5.262 -16.531 -8.594 1 98.81 194 ILE A N 1
ATOM 1514 C CA . ILE A 1 194 ? -6.051 -17.688 -8.211 1 98.81 194 ILE A CA 1
ATOM 1515 C C . ILE A 1 194 ? -6.262 -17.688 -6.695 1 98.81 194 ILE A C 1
ATOM 1517 O O . ILE A 1 194 ? -5.348 -17.375 -5.934 1 98.81 194 ILE A O 1
ATOM 1521 N N . ALA A 1 195 ? -7.434 -17.906 -6.281 1 98.56 195 ALA A N 1
ATOM 1522 C CA . ALA A 1 195 ? -7.777 -18.109 -4.879 1 98.56 195 ALA A CA 1
ATOM 1523 C C . ALA A 1 195 ? -8.359 -19.5 -4.656 1 98.56 195 ALA A C 1
ATOM 1525 O O . ALA A 1 195 ? -9.125 -20 -5.48 1 98.56 195 ALA A O 1
ATOM 1526 N N . PHE A 1 196 ? -7.996 -20.141 -3.605 1 98 196 PHE A N 1
ATOM 1527 C CA . PHE A 1 196 ? -8.445 -21.5 -3.342 1 98 196 PHE A CA 1
ATOM 1528 C C . PHE A 1 196 ? -8.508 -21.766 -1.844 1 98 196 PHE A C 1
ATOM 1530 O O . PHE A 1 196 ? -7.867 -21.062 -1.055 1 98 196 PHE A O 1
ATOM 1537 N N . TYR A 1 197 ? -9.227 -22.719 -1.47 1 95.75 197 TYR A N 1
ATOM 1538 C CA . TYR A 1 197 ? -9.43 -23.062 -0.066 1 95.75 197 TYR A CA 1
ATOM 1539 C C . TYR A 1 197 ? -8.164 -23.672 0.53 1 95.75 197 TYR A C 1
ATOM 1541 O O . TYR A 1 197 ? -7.355 -24.266 -0.186 1 95.75 197 TYR A O 1
ATOM 1549 N N . SER A 1 198 ? -8.078 -23.641 1.839 1 93.81 198 SER A N 1
ATOM 1550 C CA . SER A 1 198 ? -6.883 -24.078 2.553 1 93.81 198 SER A CA 1
ATOM 1551 C C . SER A 1 198 ? -6.688 -25.578 2.453 1 93.81 198 SER A C 1
ATOM 1553 O O . SER A 1 198 ? -5.574 -26.078 2.605 1 93.81 198 SER A O 1
ATOM 1555 N N . ASP A 1 199 ? -7.684 -26.312 2.203 1 93.5 199 ASP A N 1
ATOM 1556 C CA . ASP A 1 199 ? -7.57 -27.766 2.189 1 93.5 199 ASP A CA 1
ATOM 1557 C C . ASP A 1 199 ? -7.309 -28.281 0.777 1 93.5 199 ASP A C 1
ATOM 1559 O O . ASP A 1 199 ? -7.332 -29.5 0.54 1 93.5 199 ASP A O 1
ATOM 1563 N N . VAL A 1 200 ? -7.035 -27.438 -0.1 1 96.69 200 VAL A N 1
ATOM 1564 C CA . VAL A 1 200 ? -6.695 -27.812 -1.466 1 96.69 200 VAL A CA 1
ATOM 1565 C C . VAL A 1 200 ? -5.195 -28.094 -1.567 1 96.69 200 VAL A C 1
ATOM 1567 O O . VAL A 1 200 ? -4.375 -27.234 -1.23 1 96.69 200 VAL A O 1
ATOM 1570 N N . GLU A 1 201 ? -4.871 -29.297 -1.986 1 97.06 201 GLU A N 1
ATOM 1571 C CA . GLU A 1 201 ? -3.475 -29.594 -2.283 1 97.06 201 GLU A CA 1
ATOM 1572 C C . GLU A 1 201 ? -3.012 -28.875 -3.547 1 97.06 201 GLU A C 1
ATOM 1574 O O . GLU A 1 201 ? -3.758 -28.781 -4.523 1 97.06 201 GLU A O 1
ATOM 1579 N N . HIS A 1 202 ? -1.764 -28.422 -3.555 1 97.88 202 HIS A N 1
ATOM 1580 C CA . HIS A 1 202 ? -1.279 -27.719 -4.73 1 97.88 202 HIS A CA 1
ATOM 1581 C C . HIS A 1 202 ? 0.238 -27.812 -4.848 1 97.88 202 HIS A C 1
ATOM 1583 O O . HIS A 1 202 ? 0.921 -28.125 -3.869 1 97.88 202 HIS A O 1
ATOM 1589 N N . GLU A 1 203 ? 0.705 -27.656 -6.004 1 98.12 203 GLU A N 1
ATOM 1590 C CA . GLU A 1 203 ? 2.127 -27.719 -6.324 1 98.12 203 GLU A CA 1
ATOM 1591 C C . GLU A 1 203 ? 2.48 -26.766 -7.457 1 98.12 203 GLU A C 1
ATOM 1593 O O . GLU A 1 203 ? 1.634 -26.438 -8.297 1 98.12 203 GLU A O 1
ATOM 1598 N N . VAL A 1 204 ? 3.676 -26.219 -7.375 1 98.69 204 VAL A N 1
ATOM 1599 C CA . VAL A 1 204 ? 4.219 -25.406 -8.461 1 98.69 204 VAL A CA 1
ATOM 1600 C C . VAL A 1 204 ? 5.215 -26.234 -9.273 1 98.69 204 VAL A C 1
ATOM 1602 O O . VAL A 1 204 ? 6.234 -26.672 -8.742 1 98.69 204 VAL A O 1
ATOM 1605 N N . SER A 1 205 ? 4.938 -26.469 -10.539 1 98.75 205 SER A N 1
ATOM 1606 C CA . SER A 1 205 ? 5.859 -27.203 -11.398 1 98.75 205 SER A CA 1
ATOM 1607 C C . SER A 1 205 ? 7.121 -26.391 -11.68 1 98.75 205 SER A C 1
ATOM 1609 O O . SER A 1 205 ? 7.172 -25.203 -11.383 1 98.75 205 SER A O 1
ATOM 1611 N N . VAL A 1 206 ? 8.055 -27.016 -12.25 1 98.69 206 VAL A N 1
ATOM 1612 C CA . VAL A 1 206 ? 9.375 -26.422 -12.461 1 98.69 206 VAL A CA 1
ATOM 1613 C C . VAL A 1 206 ? 9.25 -25.203 -13.367 1 98.69 206 VAL A C 1
ATOM 1615 O O . VAL A 1 206 ? 8.539 -25.234 -14.367 1 98.69 206 VAL A O 1
ATOM 1618 N N . VAL A 1 207 ? 9.891 -24.125 -12.977 1 98.75 207 VAL A N 1
ATOM 1619 C CA . VAL A 1 207 ? 10.102 -22.984 -13.867 1 98.75 207 VAL A CA 1
ATOM 1620 C C . VAL A 1 207 ? 11.266 -23.266 -14.812 1 98.75 207 VAL A C 1
ATOM 1622 O O . VAL A 1 207 ? 12.406 -23.406 -14.375 1 98.75 207 VAL A O 1
ATOM 1625 N N . ASN A 1 208 ? 10.961 -23.266 -16.047 1 98.56 208 ASN A N 1
ATOM 1626 C CA . ASN A 1 208 ? 11.961 -23.656 -17.031 1 98.56 208 ASN A CA 1
ATOM 1627 C C . ASN A 1 208 ? 12.859 -22.484 -17.422 1 98.56 208 ASN A C 1
ATOM 1629 O O . ASN A 1 208 ? 14.023 -22.688 -17.766 1 98.56 208 ASN A O 1
ATOM 1633 N N . SER A 1 209 ? 12.336 -21.359 -17.422 1 98.19 209 SER A N 1
ATOM 1634 C CA . SER A 1 209 ? 13.094 -20.156 -17.703 1 98.19 209 SER A CA 1
ATOM 1635 C C . SER A 1 209 ? 12.398 -18.922 -17.141 1 98.19 209 SER A C 1
ATOM 1637 O O . SER A 1 209 ? 11.188 -18.922 -16.922 1 98.19 209 SER A O 1
ATOM 1639 N N . GLY A 1 210 ? 13.25 -17.906 -16.859 1 98.12 210 GLY A N 1
ATOM 1640 C CA . GLY A 1 210 ? 12.719 -16.656 -16.375 1 98.12 210 GLY A CA 1
ATOM 1641 C C . GLY A 1 210 ? 12.469 -16.641 -14.867 1 98.12 210 GLY A C 1
ATOM 1642 O O . GLY A 1 210 ? 13.164 -17.328 -14.117 1 98.12 210 GLY A O 1
ATOM 1643 N N . TYR A 1 211 ? 11.539 -15.688 -14.461 1 98.69 211 TYR A N 1
ATOM 1644 C CA . TYR A 1 211 ? 11.25 -15.477 -13.047 1 98.69 211 TYR A CA 1
ATOM 1645 C C . TYR A 1 211 ? 9.75 -15.406 -12.797 1 98.69 211 TYR A C 1
ATOM 1647 O O . TYR A 1 211 ? 9.078 -14.5 -13.297 1 98.69 211 TYR A O 1
ATOM 1655 N N . ARG A 1 212 ? 9.219 -16.375 -12.117 1 98.75 212 ARG A N 1
ATOM 1656 C CA . ARG A 1 212 ? 7.828 -16.344 -11.664 1 98.75 212 ARG A CA 1
ATOM 1657 C C . ARG A 1 212 ? 7.715 -15.609 -10.328 1 98.75 212 ARG A C 1
ATOM 1659 O O . ARG A 1 212 ? 8.211 -16.078 -9.305 1 98.75 212 ARG A O 1
ATOM 1666 N N . VAL A 1 213 ? 7.113 -14.375 -10.352 1 98.88 213 VAL A N 1
ATOM 1667 C CA . VAL A 1 213 ? 6.992 -13.555 -9.156 1 98.88 213 VAL A CA 1
ATOM 1668 C C . VAL A 1 213 ? 5.535 -13.508 -8.703 1 98.88 213 VAL A C 1
ATOM 1670 O O . VAL A 1 213 ? 4.637 -13.227 -9.5 1 98.88 213 VAL A O 1
ATOM 1673 N N . THR A 1 214 ? 5.324 -13.805 -7.406 1 98.88 214 THR A N 1
ATOM 1674 C CA . THR A 1 214 ? 3.957 -13.852 -6.902 1 98.88 214 THR A CA 1
ATOM 1675 C C . THR A 1 214 ? 3.846 -13.133 -5.562 1 98.88 214 THR A C 1
ATOM 1677 O O . THR A 1 214 ? 4.828 -13.031 -4.824 1 98.88 214 THR A O 1
ATOM 1680 N N . LEU A 1 215 ? 2.719 -12.539 -5.305 1 98.81 215 LEU A N 1
ATOM 1681 C CA . LEU A 1 215 ? 2.289 -12.172 -3.961 1 98.81 215 LEU A CA 1
ATOM 1682 C C . LEU A 1 215 ? 1.237 -13.141 -3.438 1 98.81 215 LEU A C 1
ATOM 1684 O O . LEU A 1 215 ? 0.291 -13.484 -4.148 1 98.81 215 LEU A O 1
ATOM 1688 N N . THR A 1 216 ? 1.435 -13.57 -2.244 1 98.31 216 THR A N 1
ATOM 1689 C CA . THR A 1 216 ? 0.461 -14.445 -1.602 1 98.31 216 THR A CA 1
ATOM 1690 C C . THR A 1 216 ? -0.268 -13.711 -0.479 1 98.31 216 THR A C 1
ATOM 1692 O O . THR A 1 216 ? 0.351 -12.984 0.299 1 98.31 216 THR A O 1
ATOM 1695 N N . TYR A 1 217 ? -1.574 -13.82 -0.442 1 97.69 217 TYR A N 1
ATOM 1696 C CA . TYR A 1 217 ? -2.422 -13.312 0.627 1 97.69 217 TYR A CA 1
ATOM 1697 C C . TYR A 1 217 ? -3.123 -14.445 1.362 1 97.69 217 TYR A C 1
ATOM 1699 O O . TYR A 1 217 ? -3.582 -15.406 0.739 1 97.69 217 TYR A O 1
ATOM 1707 N N . ASN A 1 218 ? -3.189 -14.352 2.689 1 96.69 218 ASN A N 1
ATOM 1708 C CA . ASN A 1 218 ? -4.098 -15.188 3.465 1 96.69 218 ASN A CA 1
ATOM 1709 C C . ASN A 1 218 ? -5.52 -14.633 3.455 1 96.69 218 ASN A C 1
ATOM 1711 O O . ASN A 1 218 ? -5.719 -13.422 3.582 1 96.69 218 ASN A O 1
ATOM 1715 N N . LEU A 1 219 ? -6.445 -15.492 3.299 1 96.75 219 LEU A N 1
ATOM 1716 C CA . LEU A 1 219 ? -7.84 -15.055 3.262 1 96.75 219 LEU A CA 1
ATOM 1717 C C . LEU A 1 219 ? -8.562 -15.453 4.539 1 96.75 219 LEU A C 1
ATOM 1719 O O . LEU A 1 219 ? -8.578 -16.625 4.91 1 96.75 219 LEU A O 1
ATOM 1723 N N . TYR A 1 220 ? -9.219 -14.469 5.141 1 95.19 220 TYR A N 1
ATOM 1724 C CA . TYR A 1 220 ? -9.938 -14.672 6.395 1 95.19 220 TYR A CA 1
ATOM 1725 C C . TYR A 1 220 ? -11.406 -14.305 6.254 1 95.19 220 TYR A C 1
ATOM 1727 O O . TYR A 1 220 ? -11.75 -13.383 5.504 1 95.19 220 TYR A O 1
ATOM 1735 N N . PHE A 1 221 ? -12.281 -14.977 6.984 1 91.81 221 PHE A N 1
ATOM 1736 C CA . PHE A 1 221 ? -13.641 -14.477 7.176 1 91.81 221 PHE A CA 1
ATOM 1737 C C . PHE A 1 221 ? -13.648 -13.273 8.109 1 91.81 221 PHE A C 1
ATOM 1739 O O . PHE A 1 221 ? -12.938 -13.258 9.117 1 91.81 221 PHE A O 1
ATOM 1746 N N . ASP A 1 222 ? -14.367 -12.133 7.508 1 81.12 222 ASP A N 1
ATOM 1747 C CA . ASP A 1 222 ? -14.461 -10.906 8.289 1 81.12 222 ASP A CA 1
ATOM 1748 C C . ASP A 1 222 ? -15.656 -10.945 9.234 1 81.12 222 ASP A C 1
ATOM 1750 O O . ASP A 1 222 ? -16.781 -11.188 8.797 1 81.12 222 ASP A O 1
ATOM 1754 N N . GLY A 1 223 ? -15.672 -10.844 10.562 1 67.81 223 GLY A N 1
ATOM 1755 C CA . GLY A 1 223 ? -16.766 -10.867 11.508 1 67.81 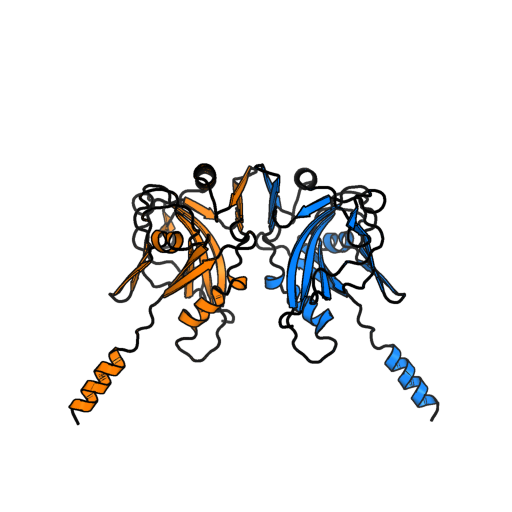223 GLY A CA 1
ATOM 1756 C C . GLY A 1 223 ? -16.859 -12.164 12.289 1 67.81 223 GLY A C 1
ATOM 1757 O O . GLY A 1 223 ? -17.844 -12.414 12.992 1 67.81 223 GLY A O 1
ATOM 1758 N N . ALA A 1 224 ? -16.047 -13.289 12.117 1 42.09 224 ALA A N 1
ATOM 1759 C CA . ALA A 1 224 ? -16.25 -14.312 13.141 1 42.09 224 ALA A CA 1
ATOM 1760 C C . ALA A 1 224 ? -15.922 -13.781 14.531 1 42.09 224 ALA A C 1
ATOM 1762 O O . ALA A 1 224 ? -15.055 -12.906 14.672 1 42.09 224 ALA A O 1
ATOM 1763 N N . MET B 1 1 ? -43.969 36.469 25.219 1 29.44 1 MET B N 1
ATOM 1764 C CA . MET B 1 1 ? -43.812 36 23.844 1 29.44 1 MET B CA 1
ATOM 1765 C C . MET B 1 1 ? -42.438 36.344 23.297 1 29.44 1 MET B C 1
ATOM 1767 O O . MET B 1 1 ? -42 35.719 22.312 1 29.44 1 MET B O 1
ATOM 1771 N N . THR B 1 2 ? -41.812 37.531 23.688 1 34.41 2 THR B N 1
ATOM 1772 C CA . THR B 1 2 ? -40.531 38.031 23.219 1 34.41 2 THR B CA 1
ATOM 1773 C C . THR B 1 2 ? -39.375 37.219 23.812 1 34.41 2 THR B C 1
ATOM 1775 O O . THR B 1 2 ? -38.281 37.125 23.203 1 34.41 2 THR B O 1
ATOM 1778 N N . LEU B 1 3 ? -39.469 36.719 25.031 1 33.69 3 LEU B N 1
ATOM 1779 C CA . LEU B 1 3 ? -38.344 36.062 25.719 1 33.69 3 LEU B CA 1
ATOM 1780 C C . LEU B 1 3 ? -38.062 34.688 25.094 1 33.69 3 LEU B C 1
ATOM 1782 O O . LEU B 1 3 ? -36.969 34.188 25.172 1 33.69 3 LEU B O 1
ATOM 1786 N N . LEU B 1 4 ? -39.188 33.969 24.75 1 41.88 4 LEU B N 1
ATOM 1787 C CA . LEU B 1 4 ? -38.938 32.656 24.188 1 41.88 4 LEU B CA 1
ATOM 1788 C C . LEU B 1 4 ? -38.188 32.719 22.859 1 41.88 4 LEU B C 1
ATOM 1790 O O . LEU B 1 4 ? -37.438 31.828 22.516 1 41.88 4 LEU B O 1
ATOM 1794 N N . VAL B 1 5 ? -38.594 33.75 22.125 1 41.75 5 VAL B N 1
ATOM 1795 C CA . VAL B 1 5 ? -37.906 33.812 20.828 1 41.75 5 VAL B CA 1
ATOM 1796 C C . VAL B 1 5 ? -36.438 34.094 21.031 1 41.75 5 VAL B C 1
ATOM 1798 O O . VAL B 1 5 ? -35.594 33.719 20.188 1 41.75 5 VAL B O 1
ATOM 1801 N N . HIS B 1 6 ? -36.156 34.875 22.109 1 40.12 6 HIS B N 1
ATOM 1802 C CA . HIS B 1 6 ? -34.719 35.156 22.281 1 40.12 6 HIS B CA 1
ATOM 1803 C C . HIS B 1 6 ? -33.969 33.906 22.719 1 40.12 6 HIS B C 1
ATOM 1805 O O . HIS B 1 6 ? -32.812 33.719 22.359 1 40.12 6 HIS B O 1
ATOM 1811 N N . GLU B 1 7 ? -34.625 33.094 23.625 1 42.06 7 GLU B N 1
ATOM 1812 C CA . GLU B 1 7 ? -33.906 31.906 24.078 1 42.06 7 GLU B CA 1
ATOM 1813 C C . GLU B 1 7 ? -33.75 30.891 22.953 1 42.06 7 GLU B C 1
ATOM 1815 O O . GLU B 1 7 ? -32.812 30.094 22.953 1 42.06 7 GLU B O 1
ATOM 1820 N N . ILE B 1 8 ? -34.844 30.859 22.125 1 43.03 8 ILE B N 1
ATOM 1821 C CA . ILE B 1 8 ? -34.656 29.922 21.016 1 43.03 8 ILE B CA 1
ATOM 1822 C C . ILE B 1 8 ? -33.531 30.406 20.109 1 43.03 8 ILE B C 1
ATOM 1824 O O . ILE B 1 8 ? -32.812 29.609 19.5 1 43.03 8 ILE B O 1
ATOM 1828 N N . ALA B 1 9 ? -33.281 31.719 19.859 1 40.59 9 ALA B N 1
ATOM 1829 C CA . ALA B 1 9 ? -32.188 32.219 19.047 1 40.59 9 ALA B CA 1
ATOM 1830 C C . ALA B 1 9 ? -30.844 31.844 19.672 1 40.59 9 ALA B C 1
ATOM 1832 O O . ALA B 1 9 ? -29.891 31.5 18.953 1 40.59 9 ALA B O 1
ATOM 1833 N N . ALA B 1 10 ? -30.656 32 20.969 1 42.34 10 ALA B N 1
ATOM 1834 C CA . ALA B 1 10 ? -29.391 31.688 21.594 1 42.34 10 ALA B CA 1
ATOM 1835 C C . ALA B 1 10 ? -29.094 30.188 21.516 1 42.34 10 ALA B C 1
ATOM 1837 O O . ALA B 1 10 ? -27.953 29.781 21.344 1 42.34 10 ALA B O 1
ATOM 1838 N N . VAL B 1 11 ? -30.125 29.281 21.797 1 42.53 11 VAL B N 1
ATOM 1839 C CA . VAL B 1 11 ? -29.891 27.844 21.688 1 42.53 11 VAL B CA 1
ATOM 1840 C C . VAL B 1 11 ? -29.625 27.484 20.234 1 42.53 11 VAL B C 1
ATOM 1842 O O . VAL B 1 11 ? -28.875 26.547 19.938 1 42.53 11 VAL B O 1
ATOM 1845 N N . ARG B 1 12 ? -30.266 28 19.219 1 38 12 ARG B N 1
ATOM 1846 C CA . ARG B 1 12 ? -29.953 27.766 17.828 1 38 12 ARG B CA 1
ATOM 1847 C C . ARG B 1 12 ? -28.516 28.188 17.516 1 38 12 ARG B C 1
ATOM 1849 O O . ARG B 1 12 ? -27.875 27.625 16.609 1 38 12 ARG B O 1
ATOM 1856 N N . GLU B 1 13 ? -28.078 29.297 18.047 1 37.66 13 GLU B N 1
ATOM 1857 C CA . GLU B 1 13 ? -26.734 29.781 17.766 1 37.66 13 GLU B CA 1
ATOM 1858 C C . GLU B 1 13 ? -25.688 28.781 18.266 1 37.66 13 GLU B C 1
ATOM 1860 O O . GLU B 1 13 ? -24.562 28.766 17.766 1 37.66 13 GLU B O 1
ATOM 1865 N N . ALA B 1 14 ? -25.938 28.234 19.469 1 39.91 14 ALA B N 1
ATOM 1866 C CA . ALA B 1 14 ? -24.953 27.25 19.891 1 39.91 14 ALA B CA 1
ATOM 1867 C C . ALA B 1 14 ? -24.938 26.047 18.953 1 39.91 14 ALA B C 1
ATOM 1869 O O . ALA B 1 14 ? -25.125 24.906 19.391 1 39.91 14 ALA B O 1
ATOM 1870 N N . ILE B 1 15 ? -25.781 25.891 17.969 1 41.66 15 ILE B N 1
ATOM 1871 C CA . ILE B 1 15 ? -25.609 24.859 16.953 1 41.66 15 ILE B CA 1
ATOM 1872 C C . ILE B 1 15 ? -24.125 24.641 16.703 1 41.66 15 ILE B C 1
ATOM 1874 O O . ILE B 1 15 ? -23.406 25.547 16.25 1 41.66 15 ILE B O 1
ATOM 1878 N N . SER B 1 16 ? -23.516 24 17.562 1 45.75 16 SER B N 1
ATOM 1879 C CA . SER B 1 16 ? -22.125 23.562 17.422 1 45.75 16 SER B CA 1
ATOM 1880 C C . SER B 1 16 ? -21.672 23.594 15.969 1 45.75 16 SER B C 1
ATOM 1882 O O . SER B 1 16 ? -22.234 22.906 15.125 1 45.75 16 SER B O 1
ATOM 1884 N N . LYS B 1 17 ? -21.547 24.781 15.438 1 56.44 17 LYS B N 1
ATOM 1885 C CA . LYS B 1 17 ? -21.078 25 14.07 1 56.44 17 LYS B CA 1
ATOM 1886 C C . LYS B 1 17 ? -20.062 23.938 13.672 1 56.44 17 LYS B C 1
ATOM 1888 O O . LYS B 1 17 ? -19.062 23.719 14.367 1 56.44 17 LYS B O 1
ATOM 1893 N N . GLU B 1 18 ? -20.422 23.047 12.953 1 78.62 18 GLU B N 1
ATOM 1894 C CA . GLU B 1 18 ? -19.609 21.953 12.445 1 78.62 18 GLU B CA 1
ATOM 1895 C C . GLU B 1 18 ? -18.312 22.484 11.828 1 78.62 18 GLU B C 1
ATOM 1897 O O . GLU B 1 18 ? -18.344 23.406 11 1 78.62 18 GLU B O 1
ATOM 1902 N N . LYS B 1 19 ? -17.266 22.344 12.508 1 92.19 19 LYS B N 1
ATOM 1903 C CA . LYS B 1 19 ? -15.938 22.703 12 1 92.19 19 LYS B CA 1
ATOM 1904 C C . LYS B 1 19 ? -15.719 22.141 10.602 1 92.19 19 LYS B C 1
ATOM 1906 O O . LYS B 1 19 ? -16.172 21.047 10.289 1 92.19 19 LYS B O 1
ATOM 1911 N N . PRO B 1 20 ? -15.188 22.953 9.766 1 95.69 20 PRO B N 1
ATOM 1912 C CA . PRO B 1 20 ? -14.961 22.5 8.391 1 95.69 20 PRO B CA 1
ATOM 1913 C C . PRO B 1 20 ? -13.805 21.5 8.273 1 95.69 20 PRO B C 1
ATOM 1915 O O . PRO B 1 20 ? -13.172 21.406 7.215 1 95.69 20 PRO B O 1
ATOM 1918 N N . PHE B 1 21 ? -13.438 20.969 9.398 1 97.56 21 PHE B N 1
ATOM 1919 C CA . PHE B 1 21 ? -12.359 19.984 9.438 1 97.56 21 PHE B CA 1
ATOM 1920 C C . PHE B 1 21 ? -12.594 18.969 10.555 1 97.56 21 PHE B C 1
ATOM 1922 O O . PHE B 1 21 ? -13.461 19.172 11.414 1 97.56 21 PHE B O 1
ATOM 1929 N N . CYS B 1 22 ? -11.938 17.875 10.539 1 97.62 22 CYS B N 1
ATOM 1930 C CA . CYS B 1 22 ? -11.844 16.922 11.648 1 97.62 22 CYS B CA 1
ATOM 1931 C C . CYS B 1 22 ? -10.414 16.422 11.82 1 97.62 22 CYS B C 1
ATOM 1933 O O . CYS B 1 22 ? -9.594 16.547 10.906 1 97.62 22 CYS B O 1
ATOM 1935 N N . THR B 1 23 ? -10.102 16.016 13.008 1 98.12 23 THR B N 1
ATOM 1936 C CA . THR B 1 23 ? -8.758 15.555 13.328 1 98.12 23 THR B CA 1
ATOM 1937 C C . THR B 1 23 ? -8.805 14.227 14.07 1 98.12 23 THR B C 1
ATOM 1939 O O . THR B 1 23 ? -9.867 13.805 14.531 1 98.12 23 THR B O 1
ATOM 1942 N N . GLY B 1 24 ? -7.703 13.586 14.07 1 97.81 24 GLY B N 1
ATOM 1943 C CA . GLY B 1 24 ? -7.566 12.352 14.828 1 97.81 24 GLY B CA 1
ATOM 1944 C C . GLY B 1 24 ? -6.137 11.852 14.906 1 97.81 24 GLY B C 1
ATOM 1945 O O . GLY B 1 24 ? -5.215 12.516 14.422 1 97.81 24 GLY B O 1
ATOM 1946 N N . THR B 1 25 ? -5.945 10.852 15.703 1 97.75 25 THR B N 1
ATOM 1947 C CA . THR B 1 25 ? -4.668 10.156 15.859 1 97.75 25 THR B CA 1
ATOM 1948 C C . THR B 1 25 ? -4.832 8.656 15.633 1 97.75 25 THR B C 1
ATOM 1950 O O . THR B 1 25 ? -5.93 8.117 15.797 1 97.75 25 THR B O 1
ATOM 1953 N N . TYR B 1 26 ? -3.789 8.07 15.141 1 97.12 26 TYR B N 1
ATOM 1954 C CA . TYR B 1 26 ? -3.787 6.629 14.906 1 97.12 26 TYR B CA 1
ATOM 1955 C C . TYR B 1 26 ? -2.406 6.035 15.156 1 97.12 26 TYR B C 1
ATOM 1957 O O . TYR B 1 26 ? -1.409 6.52 14.617 1 97.12 26 TYR B O 1
ATOM 1965 N N . PRO B 1 27 ? -2.314 4.98 15.961 1 97.25 27 PRO B N 1
ATOM 1966 C CA . PRO B 1 27 ? -1.019 4.352 16.219 1 97.25 27 PRO B CA 1
ATOM 1967 C C . PRO B 1 27 ? -0.458 3.627 14.992 1 97.25 27 PRO B C 1
ATOM 1969 O O . PRO B 1 27 ? -1.209 2.988 14.258 1 97.25 27 PRO B O 1
ATOM 1972 N N . LEU B 1 28 ? 0.853 3.818 14.797 1 96.69 28 LEU B N 1
ATOM 1973 C CA . LEU B 1 28 ? 1.529 3.094 13.719 1 96.69 28 LEU B CA 1
ATOM 1974 C C . LEU B 1 28 ? 1.934 1.698 14.18 1 96.69 28 LEU B C 1
ATOM 1976 O O . LEU B 1 28 ? 2.928 1.538 14.891 1 96.69 28 LEU B O 1
ATOM 1980 N N . THR B 1 29 ? 1.133 0.743 13.773 1 91.75 29 THR B N 1
ATOM 1981 C CA . THR B 1 29 ? 1.419 -0.651 14.086 1 91.75 29 THR B CA 1
ATOM 1982 C C . THR B 1 29 ? 1.682 -1.455 12.82 1 91.75 29 THR B C 1
ATOM 1984 O O . THR B 1 29 ? 1.498 -0.949 11.711 1 91.75 29 THR B O 1
ATOM 1987 N N . ASN B 1 30 ? 2.203 -2.645 12.922 1 87.69 30 ASN B N 1
ATOM 1988 C CA . ASN B 1 30 ? 2.328 -3.611 11.836 1 87.69 30 ASN B CA 1
ATOM 1989 C C . ASN B 1 30 ? 3.072 -3.018 10.641 1 87.69 30 ASN B C 1
ATOM 1991 O O . ASN B 1 30 ? 2.617 -3.135 9.5 1 87.69 30 ASN B O 1
ATOM 1995 N N . ASN B 1 31 ? 4.105 -2.279 10.875 1 92.06 31 ASN B N 1
ATOM 1996 C CA . ASN B 1 31 ? 5.008 -1.745 9.867 1 92.06 31 ASN B CA 1
ATOM 1997 C C . ASN B 1 31 ? 4.348 -0.636 9.047 1 92.06 31 ASN B C 1
ATOM 1999 O O . ASN B 1 31 ? 4.762 -0.355 7.926 1 92.06 31 ASN B O 1
ATOM 2003 N N . ALA B 1 32 ? 3.285 -0.048 9.609 1 95.25 32 ALA B N 1
ATOM 2004 C CA . ALA B 1 32 ? 2.557 0.994 8.891 1 95.25 32 ALA B CA 1
ATOM 2005 C C . ALA B 1 32 ? 3.439 2.215 8.648 1 95.25 32 ALA B C 1
ATOM 2007 O O . ALA B 1 32 ? 3.143 3.041 7.785 1 95.25 32 ALA B O 1
ATOM 2008 N N . GLY B 1 33 ? 4.52 2.346 9.359 1 97.56 33 GLY B N 1
ATOM 2009 C CA . GLY B 1 33 ? 5.426 3.473 9.203 1 97.56 33 GLY B CA 1
ATOM 2010 C C . GLY B 1 33 ? 6.453 3.262 8.102 1 97.56 33 GLY B C 1
ATOM 2011 O O . GLY B 1 33 ? 7.16 4.195 7.723 1 97.56 33 GLY B O 1
ATOM 2012 N N . LEU B 1 34 ? 6.512 2.018 7.598 1 97.56 34 LEU B N 1
ATOM 2013 C CA . LEU B 1 34 ? 7.508 1.695 6.578 1 97.56 34 LEU B CA 1
ATOM 2014 C C . LEU B 1 34 ? 7.199 2.416 5.27 1 97.56 34 LEU B C 1
ATOM 2016 O O . LEU B 1 34 ? 6.07 2.359 4.777 1 97.56 34 LEU B O 1
ATOM 2020 N N . PHE B 1 35 ? 8.203 3.141 4.805 1 98.5 35 PHE B N 1
ATOM 2021 C CA . PHE B 1 35 ? 8.102 4.004 3.637 1 98.5 35 PHE B CA 1
ATOM 2022 C C . PHE B 1 35 ? 9.273 3.781 2.689 1 98.5 35 PHE B C 1
ATOM 2024 O O . PHE B 1 35 ? 10.43 3.867 3.098 1 98.5 35 PHE B O 1
ATOM 2031 N N . PHE B 1 36 ? 8.922 3.436 1.449 1 98.75 36 PHE B N 1
ATOM 2032 C CA . PHE B 1 36 ? 9.945 3.234 0.423 1 98.75 36 PHE B CA 1
ATOM 2033 C C . PHE B 1 36 ? 9.875 4.336 -0.629 1 98.75 36 PHE B C 1
ATOM 2035 O O . PHE B 1 36 ? 8.789 4.836 -0.94 1 98.75 36 PHE B O 1
ATOM 2042 N N . PHE B 1 37 ? 11.039 4.699 -1.156 1 98.75 37 PHE B N 1
ATOM 2043 C CA . PHE B 1 37 ? 11.07 5.762 -2.154 1 98.75 37 PHE B CA 1
ATOM 2044 C C . PHE B 1 37 ? 12.18 5.523 -3.17 1 98.75 37 PHE B C 1
ATOM 2046 O O . PHE B 1 37 ? 13.07 4.695 -2.941 1 98.75 37 PHE B O 1
ATOM 2053 N N . ARG B 1 38 ? 12 6.203 -4.312 1 98.19 38 ARG B N 1
ATOM 2054 C CA . ARG B 1 38 ? 13.016 6.094 -5.352 1 98.19 38 ARG B CA 1
ATOM 2055 C C . ARG B 1 38 ? 13.352 7.465 -5.934 1 98.19 38 ARG B C 1
ATOM 2057 O O . ARG B 1 38 ? 12.539 8.391 -5.859 1 98.19 38 ARG B O 1
ATOM 2064 N N . LYS B 1 39 ? 14.5 7.625 -6.418 1 97.5 39 LYS B N 1
ATOM 2065 C CA . LYS B 1 39 ? 14.992 8.711 -7.258 1 97.5 39 LYS B CA 1
ATOM 2066 C C . LYS B 1 39 ? 15.797 8.172 -8.43 1 97.5 39 LYS B C 1
ATOM 2068 O O . LYS B 1 39 ? 16.984 7.867 -8.289 1 97.5 39 LYS B O 1
ATOM 2073 N N . GLY B 1 40 ? 15.164 8.086 -9.57 1 95 40 GLY B N 1
ATOM 2074 C CA . GLY B 1 40 ? 15.766 7.328 -10.664 1 95 40 GLY B CA 1
ATOM 2075 C C . GLY B 1 40 ? 15.914 5.852 -10.352 1 95 40 GLY B C 1
ATOM 2076 O O . GLY B 1 40 ? 14.953 5.195 -9.945 1 95 40 GLY B O 1
ATOM 2077 N N . ASP B 1 41 ? 17.141 5.324 -10.461 1 94.25 41 ASP B N 1
ATOM 2078 C CA . ASP B 1 41 ? 17.391 3.91 -10.219 1 94.25 41 ASP B CA 1
ATOM 2079 C C . ASP B 1 41 ? 17.672 3.645 -8.742 1 94.25 41 ASP B C 1
ATOM 2081 O O . ASP B 1 41 ? 17.609 2.5 -8.289 1 94.25 41 ASP B O 1
ATOM 2085 N N . ALA B 1 42 ? 17.969 4.723 -8.078 1 96.5 42 ALA B N 1
ATOM 2086 C CA . ALA B 1 42 ? 18.266 4.574 -6.652 1 96.5 42 ALA B CA 1
ATOM 2087 C C . ALA B 1 42 ? 16.984 4.434 -5.836 1 96.5 42 ALA B C 1
ATOM 2089 O O . ALA B 1 42 ? 15.93 4.93 -6.238 1 96.5 42 ALA B O 1
ATOM 2090 N N . ALA B 1 43 ? 17.094 3.721 -4.785 1 98 43 ALA B N 1
ATOM 2091 C CA . ALA B 1 43 ? 15.969 3.535 -3.877 1 98 43 ALA B CA 1
ATOM 2092 C C . ALA B 1 43 ? 16.406 3.645 -2.42 1 98 43 ALA B C 1
ATOM 2094 O O . ALA B 1 43 ? 17.594 3.498 -2.111 1 98 43 ALA B O 1
ATOM 2095 N N . GLY B 1 44 ? 15.477 4.016 -1.615 1 98.25 44 GLY B N 1
ATOM 2096 C CA . GLY B 1 44 ? 15.688 4.059 -0.177 1 98.25 44 GLY B CA 1
ATOM 2097 C C . GLY B 1 44 ? 14.438 3.711 0.615 1 98.25 44 GLY B C 1
ATOM 2098 O O . GLY B 1 44 ? 13.367 3.508 0.04 1 98.25 44 GLY B O 1
ATOM 2099 N N . TRP B 1 45 ? 14.672 3.529 1.882 1 98.5 45 TRP B N 1
ATOM 2100 C CA . TRP B 1 45 ? 13.539 3.295 2.773 1 98.5 45 TRP B CA 1
ATOM 2101 C C . TRP B 1 45 ? 13.766 3.961 4.129 1 98.5 45 TRP B C 1
ATOM 2103 O O . TRP B 1 45 ? 14.906 4.266 4.492 1 98.5 45 TRP B O 1
ATOM 2113 N N . VAL B 1 46 ? 12.688 4.262 4.777 1 98.44 46 VAL B N 1
ATOM 2114 C CA . VAL B 1 46 ? 12.711 4.852 6.113 1 98.44 46 VAL B CA 1
ATOM 2115 C C . VAL B 1 46 ? 11.5 4.371 6.91 1 98.44 46 VAL B C 1
ATOM 2117 O O . VAL B 1 46 ? 10.414 4.195 6.352 1 98.44 46 VAL B O 1
ATOM 2120 N N . ASP B 1 47 ? 11.734 4.039 8.125 1 98.06 47 ASP B N 1
ATOM 2121 C CA . ASP B 1 47 ? 10.609 3.836 9.039 1 98.06 47 ASP B CA 1
ATOM 2122 C C . ASP B 1 47 ? 10.18 5.152 9.68 1 98.06 47 ASP B C 1
ATOM 2124 O O . ASP B 1 47 ? 10.805 5.613 10.633 1 98.06 47 ASP B O 1
ATOM 2128 N N . LEU B 1 48 ? 9.062 5.707 9.25 1 98.56 48 LEU B N 1
ATOM 2129 C CA . LEU B 1 48 ? 8.633 7.043 9.648 1 98.56 48 LEU B CA 1
ATOM 2130 C C . LEU B 1 48 ? 8.062 7.031 11.062 1 98.56 48 LEU B C 1
ATOM 2132 O O . LEU B 1 48 ? 7.789 8.086 11.633 1 98.56 48 LEU B O 1
ATOM 2136 N N . ALA B 1 49 ? 7.887 5.852 11.594 1 97.38 49 ALA B N 1
ATOM 2137 C CA . ALA B 1 49 ? 7.5 5.742 12.992 1 97.38 49 ALA B CA 1
ATOM 2138 C C . ALA B 1 49 ? 8.68 6.043 13.914 1 97.38 49 ALA B C 1
ATOM 2140 O O . ALA B 1 49 ? 8.492 6.488 15.055 1 97.38 49 ALA B O 1
ATOM 2141 N N . ASN B 1 50 ? 9.891 5.773 13.391 1 94.81 50 ASN B N 1
ATOM 2142 C CA . ASN B 1 50 ? 11.109 5.934 14.172 1 94.81 50 ASN B CA 1
ATOM 2143 C C . ASN B 1 50 ? 12.297 6.316 13.281 1 94.81 50 ASN B C 1
ATOM 2145 O O . ASN B 1 50 ? 13.352 5.684 13.344 1 94.81 50 ASN B O 1
ATOM 2149 N N . ALA B 1 51 ? 12.172 7.387 12.68 1 97.12 51 ALA B N 1
ATOM 2150 C CA . ALA B 1 51 ? 13.18 7.746 11.68 1 97.12 51 ALA B CA 1
ATOM 2151 C C . ALA B 1 51 ? 14.312 8.555 12.305 1 97.12 51 ALA B C 1
ATOM 2153 O O . ALA B 1 51 ? 14.07 9.453 13.109 1 97.12 51 ALA B O 1
ATOM 2154 N N . SER B 1 52 ? 15.547 8.25 11.961 1 97.06 52 SER B N 1
ATOM 2155 C CA . SER B 1 52 ? 16.688 9.086 12.328 1 97.06 52 SER B CA 1
ATOM 2156 C C . SER B 1 52 ? 16.781 10.305 11.422 1 97.06 52 SER B C 1
ATOM 2158 O O . SER B 1 52 ? 16.234 10.312 10.32 1 97.06 52 SER B O 1
ATOM 2160 N N . ASP B 1 53 ? 17.531 11.281 11.867 1 96.81 53 ASP B N 1
ATOM 2161 C CA . ASP B 1 53 ? 17.734 12.484 11.062 1 96.81 53 ASP B CA 1
ATOM 2162 C C . ASP B 1 53 ? 18.453 12.148 9.758 1 96.81 53 ASP B C 1
ATOM 2164 O O . ASP B 1 53 ? 18.188 12.773 8.727 1 96.81 53 ASP B O 1
ATOM 2168 N N . GLU B 1 54 ? 19.344 11.242 9.875 1 97 54 GLU B N 1
ATOM 2169 C CA . GLU B 1 54 ? 20.094 10.836 8.688 1 97 54 GLU B CA 1
ATOM 2170 C C . GLU B 1 54 ? 19.156 10.273 7.617 1 97 54 GLU B C 1
ATOM 2172 O O . GLU B 1 54 ? 19.281 10.594 6.434 1 97 54 GLU B O 1
ATOM 2177 N N . LYS B 1 55 ? 18.25 9.438 8.039 1 97.81 55 LYS B N 1
ATOM 2178 C CA . LYS B 1 55 ? 17.297 8.844 7.102 1 97.81 55 LYS B CA 1
ATOM 2179 C C . LYS B 1 55 ? 16.344 9.898 6.551 1 97.81 55 LYS B C 1
ATOM 2181 O O . LYS B 1 55 ? 15.969 9.852 5.375 1 97.81 55 LYS B O 1
ATOM 2186 N N . LEU B 1 56 ? 15.977 10.805 7.383 1 98.56 56 LEU B N 1
ATOM 2187 C CA . LEU B 1 56 ? 15.07 11.859 6.949 1 98.56 56 LEU B CA 1
ATOM 2188 C C . LEU B 1 56 ? 15.766 12.812 5.984 1 98.56 56 LEU B C 1
ATOM 2190 O O . LEU B 1 56 ? 15.148 13.32 5.043 1 98.56 56 LEU B O 1
ATOM 2194 N N . GLN B 1 57 ? 17 13.086 6.266 1 97.69 57 GLN B N 1
ATOM 2195 C CA . GLN B 1 57 ? 17.781 13.891 5.332 1 97.69 57 GLN B CA 1
ATOM 2196 C C . GLN B 1 57 ? 17.891 13.211 3.969 1 97.69 57 GLN B C 1
ATOM 2198 O O . GLN B 1 57 ? 17.766 13.875 2.932 1 97.69 57 GLN B O 1
ATOM 2203 N N . ALA B 1 58 ? 18.094 11.914 3.982 1 97.75 58 ALA B N 1
ATOM 2204 C CA . ALA B 1 58 ? 18.156 11.164 2.732 1 97.75 58 ALA B CA 1
ATOM 2205 C C . ALA B 1 58 ? 16.828 11.25 1.986 1 97.75 58 ALA B C 1
ATOM 2207 O O . ALA B 1 58 ? 16.797 11.383 0.76 1 97.75 58 ALA B O 1
ATOM 2208 N N . LEU B 1 59 ? 15.734 11.125 2.705 1 98.56 59 LEU B N 1
ATOM 2209 C CA . LEU B 1 59 ? 14.414 11.266 2.109 1 98.56 59 LEU B CA 1
ATOM 2210 C C . LEU B 1 59 ? 14.234 12.656 1.501 1 98.56 59 LEU B C 1
ATOM 2212 O O . LEU B 1 59 ? 13.773 12.781 0.364 1 98.56 59 LEU B O 1
ATOM 2216 N N . LEU B 1 60 ? 14.617 13.664 2.264 1 98.5 60 LEU B N 1
ATOM 2217 C CA . LEU B 1 60 ? 14.523 15.039 1.781 1 98.5 60 LEU B CA 1
ATOM 2218 C C . LEU B 1 60 ? 15.305 15.219 0.485 1 98.5 60 LEU B C 1
ATOM 2220 O O . LEU B 1 60 ? 14.805 15.82 -0.469 1 98.5 60 LEU B O 1
ATOM 2224 N N . GLU B 1 61 ? 16.469 14.68 0.432 1 97.62 61 GLU B N 1
ATOM 2225 C CA . GLU B 1 61 ? 17.344 14.82 -0.728 1 97.62 61 GLU B CA 1
ATOM 2226 C C . GLU B 1 61 ? 16.766 14.102 -1.944 1 97.62 61 GLU B C 1
ATOM 2228 O O . GLU B 1 61 ? 17.109 14.43 -3.084 1 97.62 61 GLU B O 1
ATOM 2233 N N . ALA B 1 62 ? 15.961 13.094 -1.684 1 98.19 62 ALA B N 1
ATOM 2234 C CA . ALA B 1 62 ? 15.328 12.359 -2.773 1 98.19 62 ALA B CA 1
ATOM 2235 C C . ALA B 1 62 ? 14.102 13.102 -3.295 1 98.19 62 ALA B C 1
ATOM 2237 O O . ALA B 1 62 ? 13.57 12.766 -4.355 1 98.19 62 ALA B O 1
ATOM 2238 N N . CYS B 1 63 ? 13.641 14.062 -2.604 1 98.44 63 CYS B N 1
ATOM 2239 C CA . CYS B 1 63 ? 12.469 14.852 -2.979 1 98.44 63 CYS B CA 1
ATOM 2240 C C . CYS B 1 63 ? 12.867 16.031 -3.867 1 98.44 63 CYS B C 1
ATOM 2242 O O . CYS B 1 63 ? 14.055 16.25 -4.105 1 98.44 63 CYS B O 1
ATOM 2244 N N . GLU B 1 64 ? 11.883 16.625 -4.418 1 97.5 64 GLU B N 1
ATOM 2245 C CA . GLU B 1 64 ? 12.055 17.844 -5.215 1 97.5 64 GLU B CA 1
ATOM 2246 C C . GLU B 1 64 ? 11.375 19.031 -4.555 1 97.5 64 GLU B C 1
ATOM 2248 O O . GLU B 1 64 ? 10.438 18.859 -3.77 1 97.5 64 GLU B O 1
ATOM 2253 N N . PRO B 1 65 ? 11.883 20.25 -4.883 1 96.94 65 PRO B N 1
ATOM 2254 C CA . PRO B 1 65 ? 11.172 21.422 -4.352 1 96.94 65 PRO B CA 1
ATOM 2255 C C . PRO B 1 65 ? 9.68 21.406 -4.703 1 96.94 65 PRO B C 1
ATOM 2257 O O . PRO B 1 65 ? 9.312 21.016 -5.812 1 96.94 65 PRO B O 1
ATOM 2260 N N . ALA B 1 66 ? 8.891 21.797 -3.801 1 96 66 ALA B N 1
ATOM 2261 C CA . ALA B 1 66 ? 7.445 21.75 -3.982 1 96 66 ALA B CA 1
ATOM 2262 C C . ALA B 1 66 ? 6.922 23.062 -4.547 1 96 66 ALA B C 1
ATOM 2264 O O . ALA B 1 66 ? 7.023 24.109 -3.896 1 96 66 ALA B O 1
ATOM 2265 N N . PRO B 1 67 ? 6.301 23.016 -5.695 1 92.81 67 PRO B N 1
ATOM 2266 C CA . PRO B 1 67 ? 5.656 24.234 -6.215 1 92.81 67 PRO B CA 1
ATOM 2267 C C . PRO B 1 67 ? 4.289 24.484 -5.582 1 92.81 67 PRO B C 1
ATOM 2269 O O . PRO B 1 67 ? 3.85 23.719 -4.723 1 92.81 67 PRO B O 1
ATOM 2272 N N . PHE B 1 68 ? 3.656 25.578 -5.906 1 87.56 68 PHE B N 1
ATOM 2273 C CA . PHE B 1 68 ? 2.27 25.844 -5.547 1 87.56 68 PHE B CA 1
ATOM 2274 C C . PHE B 1 68 ? 1.517 26.453 -6.723 1 87.56 68 PHE B C 1
ATOM 2276 O O . PHE B 1 68 ? 2.129 26.984 -7.648 1 87.56 68 PHE B O 1
ATOM 2283 N N . GLY B 1 69 ? 0.192 26.141 -6.707 1 79.25 69 GLY B N 1
ATOM 2284 C CA . GLY B 1 69 ? -0.636 26.594 -7.816 1 79.25 69 GLY B CA 1
ATOM 2285 C C . GLY B 1 69 ? -1.051 28.047 -7.703 1 79.25 69 GLY B C 1
ATOM 2286 O O . GLY B 1 69 ? -1.517 28.484 -6.648 1 79.25 69 GLY B O 1
ATOM 2287 N N . VAL B 1 70 ? -0.764 28.797 -8.664 1 77.5 70 VAL B N 1
ATOM 2288 C CA . VAL B 1 70 ? -1.261 30.156 -8.844 1 77.5 70 VAL B CA 1
ATOM 2289 C C . VAL B 1 70 ? -1.864 30.312 -10.234 1 77.5 70 VAL B C 1
ATOM 2291 O O . VAL B 1 70 ? -1.168 30.156 -11.242 1 77.5 70 VAL B O 1
ATOM 2294 N N . ASN B 1 71 ? -3.129 30.594 -10.242 1 75.44 71 ASN B N 1
ATOM 2295 C CA . ASN B 1 71 ? -3.807 30.797 -11.516 1 75.44 71 ASN B CA 1
ATOM 2296 C C . ASN B 1 71 ? -3.605 29.594 -12.445 1 75.44 71 ASN B C 1
ATOM 2298 O O . ASN B 1 71 ? -3.225 29.766 -13.609 1 75.44 71 ASN B O 1
ATOM 2302 N N . ASN B 1 72 ? -3.617 28.422 -11.914 1 72.25 72 ASN B N 1
ATOM 2303 C CA . ASN B 1 72 ? -3.57 27.172 -12.641 1 72.25 72 ASN B CA 1
ATOM 2304 C C . ASN B 1 72 ? -2.16 26.859 -13.141 1 72.25 72 ASN B C 1
ATOM 2306 O O . ASN B 1 72 ? -1.985 26.109 -14.102 1 72.25 72 ASN B O 1
ATOM 2310 N N . LYS B 1 73 ? -1.241 27.656 -12.688 1 80.56 73 LYS B N 1
ATOM 2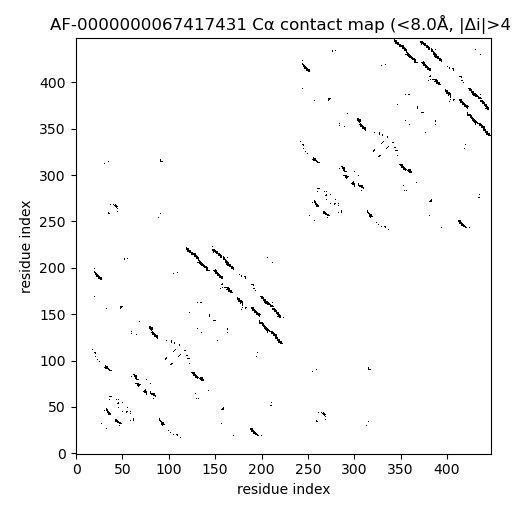311 C CA . LYS B 1 73 ? 0.154 27.391 -13.016 1 80.56 73 LYS B CA 1
ATOM 2312 C C . LYS B 1 73 ? 0.955 27.047 -11.766 1 80.56 73 LYS B C 1
ATOM 2314 O O . LYS B 1 73 ? 0.75 27.641 -10.703 1 80.56 73 LYS B O 1
ATOM 2319 N N . ASP B 1 74 ? 1.852 26.078 -11.977 1 84.62 74 ASP B N 1
ATOM 2320 C CA . ASP B 1 74 ? 2.752 25.734 -10.883 1 84.62 74 ASP B CA 1
ATOM 2321 C C . ASP B 1 74 ? 3.938 26.688 -10.82 1 84.62 74 ASP B C 1
ATOM 2323 O O . ASP B 1 74 ? 4.648 26.875 -11.812 1 84.62 74 ASP B O 1
ATOM 2327 N N . VAL B 1 75 ? 4.121 27.312 -9.641 1 87.56 75 VAL B N 1
ATOM 2328 C CA . VAL B 1 75 ? 5.176 28.312 -9.469 1 87.56 75 VAL B CA 1
ATOM 2329 C C . VAL B 1 75 ? 6.113 27.875 -8.344 1 87.56 75 VAL B C 1
ATOM 2331 O O . VAL B 1 75 ? 5.664 27.375 -7.309 1 87.56 75 VAL B O 1
ATOM 2334 N N . LEU B 1 76 ? 7.395 27.984 -8.664 1 91.44 76 LEU B N 1
ATOM 2335 C CA . LEU B 1 76 ? 8.406 27.797 -7.633 1 91.44 76 LEU B CA 1
ATOM 2336 C C . LEU B 1 76 ? 8.867 29.141 -7.07 1 91.44 76 LEU B C 1
ATOM 2338 O O . LEU B 1 76 ? 9.539 29.906 -7.758 1 91.44 76 LEU B O 1
ATOM 2342 N N . ASP B 1 77 ? 8.414 29.453 -5.941 1 91.81 77 ASP B N 1
ATOM 2343 C CA . ASP B 1 77 ? 8.758 30.672 -5.211 1 91.81 77 ASP B CA 1
ATOM 2344 C C . ASP B 1 77 ? 9.008 30.359 -3.734 1 91.81 77 ASP B C 1
ATOM 2346 O O . ASP B 1 77 ? 8.062 30.172 -2.965 1 91.81 77 ASP B O 1
ATOM 2350 N N . ASP B 1 78 ? 10.273 30.375 -3.332 1 92.38 78 ASP B N 1
ATOM 2351 C CA . ASP B 1 78 ? 10.664 29.938 -1.995 1 92.38 78 ASP B CA 1
ATOM 2352 C C . ASP B 1 78 ? 10.289 30.984 -0.945 1 92.38 78 ASP B C 1
ATOM 2354 O O . ASP B 1 78 ? 10.5 30.781 0.251 1 92.38 78 ASP B O 1
ATOM 2358 N N . THR B 1 79 ? 9.742 32.094 -1.387 1 93.56 79 THR B N 1
ATOM 2359 C CA . THR B 1 79 ? 9.242 33.062 -0.428 1 93.56 79 THR B CA 1
ATOM 2360 C C . THR B 1 79 ? 7.793 32.781 -0.062 1 93.56 79 THR B C 1
ATOM 2362 O O . THR B 1 79 ? 7.277 33.281 0.926 1 93.56 79 THR B O 1
ATOM 2365 N N . TYR B 1 80 ? 7.211 32 -0.836 1 94.38 80 TYR B N 1
ATOM 2366 C CA . TYR B 1 80 ? 5.816 31.656 -0.594 1 94.38 80 TYR B CA 1
ATOM 2367 C C . TYR B 1 80 ? 5.695 30.234 -0.047 1 94.38 80 TYR B C 1
ATOM 2369 O O . TYR B 1 80 ? 4.875 29.969 0.839 1 94.38 80 TYR B O 1
ATOM 2377 N N . ARG B 1 81 ? 6.449 29.375 -0.659 1 95.31 81 ARG B N 1
ATOM 2378 C CA . ARG B 1 81 ? 6.531 27.984 -0.207 1 95.31 81 ARG B CA 1
ATOM 2379 C C . ARG B 1 81 ? 7.969 27.484 -0.26 1 95.31 81 ARG B C 1
ATOM 2381 O O . ARG B 1 81 ? 8.602 27.484 -1.319 1 95.31 81 ARG B O 1
ATOM 2388 N N . LYS B 1 82 ? 8.422 27.172 0.88 1 96.62 82 LYS B N 1
ATOM 2389 C CA . LYS B 1 82 ? 9.695 26.469 1.017 1 96.62 82 LYS B CA 1
ATOM 2390 C C . LYS B 1 82 ? 9.492 25.078 1.592 1 96.62 82 LYS B C 1
ATOM 2392 O O . LYS B 1 82 ? 9.398 24.906 2.809 1 96.62 82 LYS B O 1
ATOM 2397 N N . ALA B 1 83 ? 9.422 24.062 0.732 1 97.44 83 ALA B N 1
ATOM 2398 C CA . ALA B 1 83 ? 9.164 22.672 1.093 1 97.44 83 ALA B CA 1
ATOM 2399 C C . ALA B 1 83 ? 9.578 21.719 -0.033 1 97.44 83 ALA B C 1
ATOM 2401 O O . ALA B 1 83 ? 9.945 22.172 -1.123 1 97.44 83 ALA B O 1
ATOM 2402 N N . TRP B 1 84 ? 9.641 20.531 0.27 1 98.31 84 TRP B N 1
ATOM 2403 C CA . TRP B 1 84 ? 9.953 19.5 -0.716 1 98.31 84 TRP B CA 1
ATOM 2404 C C . TRP B 1 84 ? 8.797 18.516 -0.856 1 98.31 84 TRP B C 1
ATOM 2406 O O . TRP B 1 84 ? 8.008 18.344 0.074 1 98.31 84 TRP B O 1
ATOM 2416 N N . LYS B 1 85 ? 8.688 17.922 -2.041 1 98.38 85 LYS B N 1
ATOM 2417 C CA . LYS B 1 85 ? 7.609 16.953 -2.291 1 98.38 85 LYS B CA 1
ATOM 2418 C C . LYS B 1 85 ? 8.125 15.758 -3.076 1 98.38 85 LYS B C 1
ATOM 2420 O O . LYS B 1 85 ? 9.195 15.812 -3.678 1 98.38 85 LYS B O 1
ATOM 2425 N N . MET B 1 86 ? 7.41 14.719 -2.982 1 98.5 86 MET B N 1
ATOM 2426 C CA . MET B 1 86 ? 7.598 13.531 -3.814 1 98.5 86 MET B CA 1
ATOM 2427 C C . MET B 1 86 ? 6.266 13.047 -4.375 1 98.5 86 MET B C 1
ATOM 2429 O O . MET B 1 86 ? 5.301 12.875 -3.631 1 98.5 86 MET B O 1
ATOM 2433 N N . ASP B 1 87 ? 6.262 12.836 -5.699 1 97.56 87 ASP B N 1
ATOM 2434 C CA . ASP B 1 87 ? 5.059 12.336 -6.352 1 97.56 87 ASP B CA 1
ATOM 2435 C C . ASP B 1 87 ? 4.812 10.867 -6 1 97.56 87 ASP B C 1
ATOM 2437 O O . ASP B 1 87 ? 5.762 10.109 -5.809 1 97.56 87 ASP B O 1
ATOM 2441 N N . ASN B 1 88 ? 3.537 10.508 -6.043 1 96.69 88 ASN B N 1
ATOM 2442 C CA . ASN B 1 88 ? 3.17 9.18 -5.57 1 96.69 88 ASN B CA 1
ATOM 2443 C C . ASN B 1 88 ? 3.699 8.086 -6.496 1 96.69 88 ASN B C 1
ATOM 2445 O O . ASN B 1 88 ? 3.719 6.91 -6.129 1 96.69 88 ASN B O 1
ATOM 2449 N N . SER B 1 89 ? 4.203 8.406 -7.648 1 96.5 89 SER B N 1
ATOM 2450 C CA . SER B 1 89 ? 4.82 7.434 -8.547 1 96.5 89 SER B CA 1
ATOM 2451 C C . SER B 1 89 ? 6.215 7.051 -8.07 1 96.5 89 SER B C 1
ATOM 2453 O O . SER B 1 89 ? 6.828 6.125 -8.609 1 96.5 89 SER B O 1
ATOM 2455 N N . ASN B 1 90 ? 6.68 7.719 -7.039 1 98 90 ASN B N 1
ATOM 2456 C CA . ASN B 1 90 ? 8.07 7.523 -6.648 1 98 90 ASN B CA 1
ATOM 2457 C C . ASN B 1 90 ? 8.18 6.961 -5.234 1 98 90 ASN B C 1
ATOM 2459 O O . ASN B 1 90 ? 9.273 6.887 -4.676 1 98 90 ASN B O 1
ATOM 2463 N N . PHE B 1 91 ? 7.066 6.598 -4.699 1 98.38 91 PHE B N 1
ATOM 2464 C CA . PHE B 1 91 ? 7.168 6.023 -3.363 1 98.38 91 PHE B CA 1
ATOM 2465 C C . PHE B 1 91 ? 6.043 5.023 -3.119 1 98.38 91 PHE B C 1
ATOM 2467 O O . PHE B 1 91 ? 5.125 4.906 -3.93 1 98.38 91 PHE B O 1
ATOM 2474 N N . SER B 1 92 ? 6.191 4.273 -2.086 1 97.81 92 SER B N 1
ATOM 2475 C CA . SER B 1 92 ? 5.172 3.373 -1.56 1 97.81 92 SER B CA 1
ATOM 2476 C C . SER B 1 92 ? 5.16 3.383 -0.034 1 97.81 92 SER B C 1
ATOM 2478 O O . SER B 1 92 ? 6.215 3.467 0.6 1 97.81 92 SER B O 1
ATOM 2480 N N . THR B 1 93 ? 3.945 3.367 0.473 1 97.44 93 THR B N 1
ATOM 2481 C CA . THR B 1 93 ? 3.768 3.365 1.921 1 97.44 93 THR B CA 1
ATOM 2482 C C . THR B 1 93 ? 2.963 2.145 2.365 1 97.44 93 THR B C 1
ATOM 2484 O O . THR B 1 93 ? 2.109 1.654 1.622 1 97.44 93 THR B O 1
ATOM 2487 N N . ARG B 1 94 ? 3.23 1.697 3.57 1 95.81 94 ARG B N 1
ATOM 2488 C CA . ARG B 1 94 ? 2.473 0.587 4.141 1 95.81 94 ARG B CA 1
ATOM 2489 C C . ARG B 1 94 ? 1.252 1.091 4.898 1 95.81 94 ARG B C 1
ATOM 2491 O O . ARG B 1 94 ? 0.415 0.298 5.336 1 95.81 94 ARG B O 1
ATOM 2498 N N . LEU B 1 95 ? 1.146 2.363 4.992 1 96.44 95 LEU B N 1
ATOM 2499 C CA . LEU B 1 95 ? -0.019 2.943 5.652 1 96.44 95 LEU B CA 1
ATOM 2500 C C . LEU B 1 95 ? -1.255 2.842 4.766 1 96.44 95 LEU B C 1
ATOM 2502 O O . LEU B 1 95 ? -1.239 3.297 3.619 1 96.44 95 LEU B O 1
ATOM 2506 N N . ASP B 1 96 ? -2.252 2.238 5.293 1 93.56 96 ASP B N 1
ATOM 2507 C CA . ASP B 1 96 ? -3.547 2.152 4.625 1 93.56 96 ASP B CA 1
ATOM 2508 C C . ASP B 1 96 ? -4.613 2.939 5.387 1 93.56 96 ASP B C 1
ATOM 2510 O O . ASP B 1 96 ? -5.168 2.449 6.371 1 93.56 96 ASP B O 1
ATOM 2514 N N . VAL B 1 97 ? -4.949 4.078 4.863 1 95.94 97 VAL B N 1
ATOM 2515 C CA . VAL B 1 97 ? -5.816 4.977 5.617 1 95.94 97 VAL B CA 1
ATOM 2516 C C . VAL B 1 97 ? -7.246 4.441 5.617 1 95.94 97 VAL B C 1
ATOM 2518 O O . VAL B 1 97 ? -8.07 4.852 6.441 1 95.94 97 VAL B O 1
ATOM 2521 N N . VAL B 1 98 ? -7.59 3.555 4.73 1 91.88 98 VAL B N 1
ATOM 2522 C CA . VAL B 1 98 ? -8.922 2.957 4.715 1 91.88 98 VAL B CA 1
ATOM 2523 C C . VAL B 1 98 ? -9.023 1.896 5.809 1 91.88 98 VAL B C 1
ATOM 2525 O O . VAL B 1 98 ? -9.953 1.919 6.617 1 91.88 98 VAL B O 1
ATOM 2528 N N . ASP B 1 99 ? -8.023 1.058 5.871 1 88.25 99 ASP B N 1
ATOM 2529 C CA . ASP B 1 99 ? -8.031 -0.043 6.828 1 88.25 99 ASP B CA 1
ATOM 2530 C C . ASP B 1 99 ? -7.918 0.476 8.258 1 88.25 99 ASP B C 1
ATOM 2532 O O . ASP B 1 99 ? -8.367 -0.182 9.203 1 88.25 99 ASP B O 1
ATOM 2536 N N . THR B 1 100 ? -7.363 1.627 8.445 1 93.62 100 THR B N 1
ATOM 2537 C CA . THR B 1 100 ? -7.176 2.191 9.773 1 93.62 100 THR B CA 1
ATOM 2538 C C . THR B 1 100 ? -8.5 2.707 10.336 1 93.62 100 THR B C 1
ATOM 2540 O O . THR B 1 100 ? -8.609 2.992 11.531 1 93.62 100 THR B O 1
ATOM 2543 N N . GLY B 1 101 ? -9.477 2.969 9.492 1 94.19 101 GLY B N 1
ATOM 2544 C CA . GLY B 1 101 ? -10.734 3.578 9.898 1 94.19 101 GLY B CA 1
ATOM 2545 C C . GLY B 1 101 ? -10.727 5.09 9.789 1 94.19 101 GLY B C 1
ATOM 2546 O O . GLY B 1 101 ? -11.734 5.742 10.062 1 94.19 101 GLY B O 1
ATOM 2547 N N . ILE B 1 102 ? -9.656 5.648 9.367 1 97.5 102 ILE B N 1
ATOM 2548 C CA . ILE B 1 102 ? -9.516 7.098 9.258 1 97.5 102 ILE B CA 1
ATOM 2549 C C . ILE B 1 102 ? -10.523 7.645 8.258 1 97.5 102 ILE B C 1
ATOM 2551 O O . ILE B 1 102 ? -11.195 8.641 8.523 1 97.5 102 ILE B O 1
ATOM 2555 N N . VAL B 1 103 ? -10.648 6.957 7.184 1 96.12 103 VAL B N 1
ATOM 2556 C CA . VAL B 1 103 ? -11.531 7.434 6.125 1 96.12 103 VAL B CA 1
ATOM 2557 C C . VAL B 1 103 ? -12.984 7.398 6.609 1 96.12 103 VAL B C 1
ATOM 2559 O O . VAL B 1 103 ? -13.758 8.312 6.328 1 96.12 103 VAL B O 1
ATOM 2562 N N . GLU B 1 104 ? -13.328 6.371 7.293 1 93.94 104 GLU B N 1
ATOM 2563 C CA . GLU B 1 104 ? -14.672 6.301 7.859 1 93.94 104 GLU B CA 1
ATOM 2564 C C . GLU B 1 104 ? -14.906 7.418 8.867 1 93.94 104 GLU B C 1
ATOM 2566 O O . GLU B 1 104 ? -16 7.988 8.93 1 93.94 104 GLU B O 1
ATOM 2571 N N . HIS B 1 105 ? -13.953 7.676 9.695 1 95.94 105 HIS B N 1
ATOM 2572 C CA . HIS B 1 105 ? -14.047 8.789 10.641 1 95.94 105 HIS B CA 1
ATOM 2573 C C . HIS B 1 105 ? -14.266 10.109 9.914 1 95.94 105 HIS B C 1
ATOM 2575 O O . HIS B 1 105 ? -15.141 10.891 10.289 1 95.94 105 HIS B O 1
ATOM 2581 N N . VAL B 1 106 ? -13.531 10.352 8.883 1 96.38 106 VAL B N 1
ATOM 2582 C CA . VAL B 1 106 ? -13.633 11.57 8.094 1 96.38 106 VAL B CA 1
ATOM 2583 C C . VAL B 1 106 ? -15.023 11.664 7.469 1 96.38 106 VAL B C 1
ATOM 2585 O O . VAL B 1 106 ? -15.664 12.719 7.527 1 96.38 106 VAL B O 1
ATOM 2588 N N . ARG B 1 107 ? -15.438 10.594 6.887 1 94.69 107 ARG B N 1
ATOM 2589 C CA . ARG B 1 107 ? -16.766 10.555 6.289 1 94.69 107 ARG B CA 1
ATOM 2590 C C . ARG B 1 107 ? -17.828 10.938 7.309 1 94.69 107 ARG B C 1
ATOM 2592 O O . ARG B 1 107 ? -18.703 11.773 7.027 1 94.69 107 ARG B O 1
ATOM 2599 N N . SER B 1 108 ? -17.766 10.352 8.43 1 92.25 108 SER B N 1
ATOM 2600 C CA . SER B 1 108 ? -18.766 10.562 9.477 1 92.25 108 SER B CA 1
ATOM 2601 C C . SER B 1 108 ? -18.766 12.008 9.953 1 92.25 108 SER B C 1
ATOM 2603 O O . SER B 1 108 ? -19.828 12.578 10.227 1 92.25 108 SER B O 1
ATOM 2605 N N . LYS B 1 109 ? -17.672 12.602 10 1 92.94 109 LYS B N 1
ATOM 2606 C CA . LYS B 1 109 ? -17.547 13.914 10.617 1 92.94 109 LYS B CA 1
ATOM 2607 C C . LYS B 1 109 ? -17.766 15.031 9.594 1 92.94 109 LYS B C 1
ATOM 2609 O O . LYS B 1 109 ? -18.312 16.078 9.922 1 92.94 109 LYS B O 1
ATOM 2614 N N . LEU B 1 110 ? -17.391 14.766 8.359 1 92.75 110 LEU B N 1
ATOM 2615 C CA . LEU B 1 110 ? -17.406 15.859 7.395 1 92.75 110 LEU B CA 1
ATOM 2616 C C . LEU B 1 110 ? -18.562 15.688 6.41 1 92.75 110 LEU B C 1
ATOM 2618 O O . LEU B 1 110 ? -19 16.672 5.805 1 92.75 110 LEU B O 1
ATOM 2622 N N . VAL B 1 111 ? -19.031 14.516 6.234 1 87.44 111 VAL B N 1
ATOM 2623 C CA . VAL B 1 111 ? -20 14.273 5.172 1 87.44 111 VAL B CA 1
ATOM 2624 C C . VAL B 1 111 ? -21.359 13.961 5.785 1 87.44 111 VAL B C 1
ATOM 2626 O O . VAL B 1 111 ? -22.375 14.492 5.348 1 87.44 111 VAL B O 1
ATOM 2629 N N . ASP B 1 112 ? -21.484 12.961 6.77 1 75.06 112 ASP B N 1
ATOM 2630 C CA . ASP B 1 112 ? -22.766 12.516 7.32 1 75.06 112 ASP B CA 1
ATOM 2631 C C . ASP B 1 112 ? -23.438 13.633 8.117 1 75.06 112 ASP B C 1
ATOM 2633 O O . ASP B 1 112 ? -24.641 13.594 8.336 1 75.06 112 ASP B O 1
ATOM 2637 N N . VAL B 1 113 ? -22.703 14.555 8.797 1 59.34 113 VAL B N 1
ATOM 2638 C CA . VAL B 1 113 ? -23.328 15.492 9.734 1 59.34 113 VAL B CA 1
ATOM 2639 C C . VAL B 1 113 ? -24.594 16.078 9.109 1 59.34 113 VAL B C 1
ATOM 2641 O O . VAL B 1 113 ? -25.562 16.375 9.82 1 59.34 113 VAL B O 1
ATOM 2644 N N . GLY B 1 114 ? -24.656 16.203 7.699 1 47.91 114 GLY B N 1
ATOM 2645 C CA . GLY B 1 114 ? -25.859 16.828 7.188 1 47.91 114 GLY B CA 1
ATOM 2646 C C . GLY B 1 114 ? -26.906 15.836 6.727 1 47.91 114 GLY B C 1
ATOM 2647 O O . GLY B 1 114 ? -27.938 15.664 7.383 1 47.91 114 GLY B O 1
ATOM 2648 N N . HIS B 1 115 ? -26.984 15.484 5.426 1 47.12 115 HIS B N 1
ATOM 2649 C CA . HIS B 1 115 ? -28.125 15.125 4.602 1 47.12 115 HIS B CA 1
ATOM 2650 C C . HIS B 1 115 ? -28.484 13.648 4.758 1 47.12 115 HIS B C 1
ATOM 2652 O O . HIS B 1 115 ? -29.172 13.078 3.912 1 47.12 115 HIS B O 1
ATOM 2658 N N . GLY B 1 116 ? -28.422 13.148 5.898 1 51.75 116 GLY B N 1
ATOM 2659 C CA . GLY B 1 116 ? -29.094 11.875 6.078 1 51.75 116 GLY B CA 1
ATOM 2660 C C . GLY B 1 116 ? -28.578 10.789 5.168 1 51.75 116 GLY B C 1
ATOM 2661 O O . GLY B 1 116 ? -29.078 9.664 5.18 1 51.75 116 GLY B O 1
ATOM 2662 N N . GLY B 1 117 ? -27.812 11.148 4.023 1 56.31 117 GLY B N 1
ATOM 2663 C CA . GLY B 1 117 ? -27.531 10.156 3 1 56.31 117 GLY B CA 1
ATOM 2664 C C . GLY B 1 117 ? -26.156 9.531 3.143 1 56.31 117 GLY B C 1
ATOM 2665 O O . GLY B 1 117 ? -25.25 10.141 3.721 1 56.31 117 GLY B O 1
ATOM 2666 N N . GLN B 1 118 ? -25.984 8.289 3.254 1 65.75 118 GLN B N 1
ATOM 2667 C CA . GLN B 1 118 ? -24.797 7.445 3.395 1 65.75 118 GLN B CA 1
ATOM 2668 C C . GLN B 1 118 ? -23.891 7.559 2.17 1 65.75 118 GLN B C 1
ATOM 2670 O O . GLN B 1 118 ? -23.812 6.625 1.368 1 65.75 118 GLN B O 1
ATOM 2675 N N . LYS B 1 119 ? -23.328 8.82 1.911 1 82.25 119 LYS B N 1
ATOM 2676 C CA . LYS B 1 119 ? -22.406 8.922 0.79 1 82.25 119 LYS B CA 1
ATOM 2677 C C . LYS B 1 119 ? -21.047 8.312 1.14 1 82.25 119 LYS B C 1
ATOM 2679 O O . LYS B 1 119 ? -20.547 8.492 2.25 1 82.25 119 LYS B O 1
ATOM 2684 N N . LYS B 1 120 ? -20.609 7.617 0.251 1 89.25 120 LYS B N 1
ATOM 2685 C CA . LYS B 1 120 ? -19.281 7.023 0.394 1 89.25 120 LYS B CA 1
ATOM 2686 C C . LYS B 1 120 ? -18.188 7.969 -0.112 1 89.25 120 LYS B C 1
ATOM 2688 O O . LYS B 1 120 ? -18.438 8.797 -0.99 1 89.25 120 LYS B O 1
ATOM 2693 N N . ILE B 1 121 ? -17.094 7.992 0.555 1 94.25 121 ILE B N 1
ATOM 2694 C CA . ILE B 1 121 ? -15.969 8.812 0.092 1 94.25 121 ILE B CA 1
ATOM 2695 C C . ILE B 1 121 ? -14.781 7.91 -0.235 1 94.25 121 ILE B C 1
ATOM 2697 O O . ILE B 1 121 ? -14.695 6.777 0.242 1 94.25 121 ILE B O 1
ATOM 2701 N N . ARG B 1 122 ? -13.93 8.398 -1.051 1 93.44 122 ARG B N 1
ATOM 2702 C CA . ARG B 1 122 ? -12.727 7.688 -1.47 1 93.44 122 ARG B CA 1
ATOM 2703 C C . ARG B 1 122 ? -11.492 8.57 -1.341 1 93.44 122 ARG B C 1
ATOM 2705 O O . ARG B 1 122 ? -11.469 9.695 -1.854 1 93.44 122 ARG B O 1
ATOM 2712 N N . PRO B 1 123 ? -10.523 8.086 -0.601 1 96.06 123 PRO B N 1
ATOM 2713 C CA . PRO B 1 123 ? -9.234 8.789 -0.589 1 96.06 123 PRO B CA 1
ATOM 2714 C C . PRO B 1 123 ? -8.352 8.43 -1.784 1 96.06 123 PRO B C 1
ATOM 2716 O O . PRO B 1 123 ? -8.367 7.285 -2.242 1 96.06 123 PRO B O 1
ATOM 2719 N N . GLU B 1 124 ? -7.73 9.375 -2.309 1 94.69 124 GLU B N 1
ATOM 2720 C CA . GLU B 1 124 ? -6.719 9.172 -3.342 1 94.69 124 GLU B CA 1
ATOM 2721 C C . GLU B 1 124 ? -5.359 9.711 -2.898 1 94.69 124 GLU B C 1
ATOM 2723 O O . GLU B 1 124 ? -5.207 10.906 -2.664 1 94.69 124 GLU B O 1
ATOM 2728 N N . LEU B 1 125 ? -4.406 8.797 -2.754 1 96.25 125 LEU B N 1
ATOM 2729 C CA . LEU B 1 125 ? -3.053 9.211 -2.4 1 96.25 125 LEU B CA 1
ATOM 2730 C C . LEU B 1 125 ? -2.508 10.219 -3.412 1 96.25 125 LEU B C 1
ATOM 2732 O O . LEU B 1 125 ? -2.49 9.945 -4.613 1 96.25 125 LEU B O 1
ATOM 2736 N N . TYR B 1 126 ? -2.047 11.352 -2.955 1 95.75 126 TYR B N 1
ATOM 2737 C CA . TYR B 1 126 ? -1.62 12.438 -3.84 1 95.75 126 TYR B CA 1
ATOM 2738 C C . TYR B 1 126 ? -0.104 12.586 -3.824 1 95.75 126 TYR B C 1
ATOM 2740 O O . TYR B 1 126 ? 0.567 12.266 -4.809 1 95.75 126 TYR B O 1
ATOM 2748 N N . LYS B 1 127 ? 0.449 12.922 -2.693 1 97.5 127 LYS B N 1
ATOM 2749 C CA . LYS B 1 127 ? 1.893 13.141 -2.652 1 97.5 127 LYS B CA 1
ATOM 2750 C C . LYS B 1 127 ? 2.42 13.062 -1.222 1 97.5 127 LYS B C 1
ATOM 2752 O O . LYS B 1 127 ? 1.64 13.07 -0.267 1 97.5 127 LYS B O 1
ATOM 2757 N N . LEU B 1 128 ? 3.729 12.945 -1.117 1 98.75 128 LEU B N 1
ATOM 2758 C CA . LEU B 1 128 ? 4.465 13.172 0.12 1 98.75 128 LEU B CA 1
ATOM 2759 C C . LEU B 1 128 ? 5.047 14.586 0.153 1 98.75 128 LEU B C 1
ATOM 2761 O O . LEU B 1 128 ? 5.578 15.062 -0.85 1 98.75 128 LEU B O 1
ATOM 2765 N N . ASN B 1 129 ? 4.918 15.25 1.311 1 98.69 129 ASN B N 1
ATOM 2766 C CA . ASN B 1 129 ? 5.621 16.5 1.554 1 98.69 129 ASN B CA 1
ATOM 2767 C C . ASN B 1 129 ? 6.582 16.391 2.73 1 98.69 129 ASN B C 1
ATOM 2769 O O . ASN B 1 129 ? 6.273 15.734 3.729 1 98.69 129 ASN B O 1
ATOM 2773 N N . ILE B 1 130 ? 7.691 17.031 2.588 1 98.81 130 ILE B N 1
ATOM 2774 C CA . ILE B 1 130 ? 8.633 17.109 3.699 1 98.81 130 ILE B CA 1
ATOM 2775 C C . ILE B 1 130 ? 9.086 18.562 3.896 1 98.81 130 ILE B C 1
ATOM 2777 O O . ILE B 1 130 ? 9.461 19.234 2.936 1 98.81 130 ILE B O 1
ATOM 2781 N N . TYR B 1 131 ? 8.906 19.062 5.086 1 98.62 131 TYR B N 1
ATOM 2782 C CA . TYR B 1 131 ? 9.383 20.359 5.531 1 98.62 131 TYR B CA 1
ATOM 2783 C C . TYR B 1 131 ? 10.586 20.219 6.457 1 98.62 131 TYR B C 1
ATOM 2785 O O . TYR B 1 131 ? 10.469 19.656 7.547 1 98.62 131 TYR B O 1
ATOM 2793 N N . GLY B 1 132 ? 11.75 20.719 6.008 1 97.62 132 GLY B N 1
ATOM 2794 C CA . GLY B 1 132 ? 12.906 20.812 6.875 1 97.62 132 GLY B CA 1
ATOM 2795 C C . GLY B 1 132 ? 12.969 22.109 7.66 1 97.62 132 GLY B C 1
ATOM 2796 O O . GLY B 1 132 ? 12.016 22.891 7.648 1 97.62 132 GLY B O 1
ATOM 2797 N N . THR B 1 133 ? 14.07 22.281 8.336 1 97.62 133 THR B N 1
ATOM 2798 C CA . THR B 1 133 ? 14.258 23.484 9.117 1 97.62 133 THR B CA 1
ATOM 2799 C C . THR B 1 133 ? 14.125 24.734 8.234 1 97.62 133 THR B C 1
ATOM 2801 O O . THR B 1 133 ? 14.75 24.812 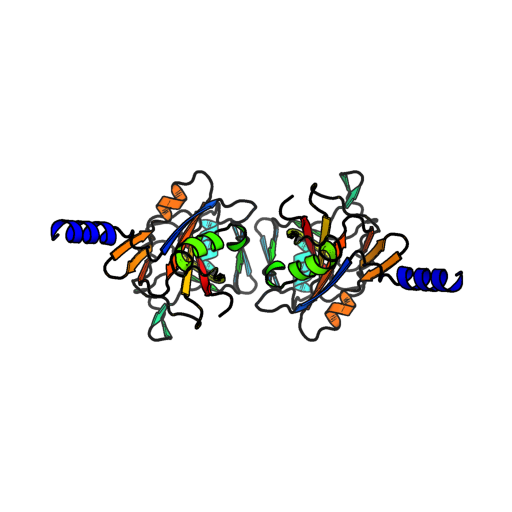7.176 1 97.62 133 THR B O 1
ATOM 2804 N N . GLY B 1 134 ? 13.281 25.641 8.633 1 98.19 134 GLY B N 1
ATOM 2805 C CA . GLY B 1 134 ? 13.086 26.891 7.914 1 98.19 134 GLY B CA 1
ATOM 2806 C C . GLY B 1 134 ? 11.977 26.812 6.879 1 98.19 134 GLY B C 1
ATOM 2807 O O . GLY B 1 134 ? 11.602 27.828 6.289 1 98.19 134 GLY B O 1
ATOM 2808 N N . SER B 1 135 ? 11.422 25.656 6.656 1 98.19 135 SER B N 1
ATOM 2809 C CA . SER B 1 135 ? 10.398 25.438 5.641 1 98.19 135 SER B CA 1
ATOM 2810 C C . SER B 1 135 ? 9.039 25.938 6.113 1 98.19 135 SER B C 1
ATOM 2812 O O . SER B 1 135 ? 8.773 26 7.316 1 98.19 135 SER B O 1
ATOM 2814 N N . PHE B 1 136 ? 8.156 26.266 5.172 1 98.5 136 PHE B N 1
ATOM 2815 C CA . PHE B 1 136 ? 6.824 26.812 5.43 1 98.5 136 PHE B CA 1
ATOM 2816 C C . PHE B 1 136 ? 5.977 26.797 4.164 1 98.5 136 PHE B C 1
ATOM 2818 O O . PHE B 1 136 ? 6.473 26.469 3.082 1 98.5 136 PHE B O 1
ATOM 2825 N N . PHE B 1 137 ? 4.734 27.109 4.246 1 98.12 137 PHE B N 1
ATOM 2826 C CA . PHE B 1 137 ? 3.812 27.312 3.135 1 98.12 137 PHE B CA 1
ATOM 2827 C C . PHE B 1 137 ? 2.773 28.375 3.473 1 98.12 137 PHE B C 1
ATOM 2829 O O . PHE B 1 137 ? 1.91 28.156 4.328 1 98.12 137 PHE B O 1
ATOM 2836 N N . LYS B 1 138 ? 2.832 29.469 2.783 1 97.25 138 LYS B N 1
ATOM 2837 C CA . LYS B 1 138 ? 1.956 30.609 3.082 1 97.25 138 LYS B CA 1
ATOM 2838 C C . LYS B 1 138 ? 0.5 30.266 2.768 1 97.25 138 LYS B C 1
ATOM 2840 O O . LYS B 1 138 ? 0.214 29.25 2.143 1 97.25 138 LYS B O 1
ATOM 2845 N N . ALA B 1 139 ? -0.358 31.156 3.225 1 96.5 139 ALA B N 1
ATOM 2846 C CA . ALA B 1 139 ? -1.801 30.938 3.146 1 96.5 139 ALA B CA 1
ATOM 2847 C C . ALA B 1 139 ? -2.242 30.688 1.707 1 96.5 139 ALA B C 1
ATOM 2849 O O . ALA B 1 139 ? -1.84 31.422 0.796 1 96.5 139 ALA B O 1
ATOM 2850 N N . HIS B 1 140 ? -3.096 29.656 1.528 1 93.75 140 HIS B N 1
ATOM 2851 C CA . HIS B 1 140 ? -3.619 29.297 0.216 1 93.75 140 HIS B CA 1
ATOM 2852 C C . HIS B 1 140 ? -4.852 28.406 0.339 1 93.75 140 HIS B C 1
ATOM 2854 O O . HIS B 1 140 ? -5.188 27.953 1.436 1 93.75 140 HIS B O 1
ATOM 2860 N N . LYS B 1 141 ? -5.535 28.219 -0.728 1 91.5 141 LYS B N 1
ATOM 2861 C CA . LYS B 1 141 ? -6.598 27.234 -0.885 1 91.5 141 LYS B CA 1
ATOM 2862 C C . LYS B 1 141 ? -6.23 26.203 -1.943 1 91.5 141 LYS B C 1
ATOM 2864 O O . LYS B 1 141 ? -5.617 26.531 -2.959 1 91.5 141 LYS B O 1
ATOM 2869 N N . ASP B 1 142 ? -6.59 24.938 -1.583 1 86.19 142 ASP B N 1
ATOM 2870 C CA . ASP B 1 142 ? -6.316 23.906 -2.57 1 86.19 142 ASP B CA 1
ATOM 2871 C C . ASP B 1 142 ? -7.18 24.094 -3.814 1 86.19 142 ASP B C 1
ATOM 2873 O O . ASP B 1 142 ? -8.352 24.469 -3.715 1 86.19 142 ASP B O 1
ATOM 2877 N N . THR B 1 143 ? -6.609 23.875 -4.93 1 80.06 143 THR B N 1
ATOM 2878 C CA . THR B 1 143 ? -7.383 23.797 -6.164 1 80.06 143 THR B CA 1
ATOM 2879 C C . THR B 1 143 ? -7.98 22.406 -6.348 1 80.06 143 THR B C 1
ATOM 2881 O O . THR B 1 143 ? -7.25 21.406 -6.379 1 80.06 143 THR B O 1
ATOM 2884 N N . PRO B 1 144 ? -9.281 22.359 -6.5 1 80.31 144 PRO B N 1
ATOM 2885 C CA . PRO B 1 144 ? -9.883 21.031 -6.691 1 80.31 144 PRO B CA 1
ATOM 2886 C C . PRO B 1 144 ? -9.398 20.359 -7.969 1 80.31 144 PRO B C 1
ATOM 2888 O O . PRO B 1 144 ? -9.266 21 -9.008 1 80.31 144 PRO B O 1
ATOM 2891 N N . ARG B 1 145 ? -9 19.016 -8.008 1 80.56 145 ARG B N 1
ATOM 2892 C CA . ARG B 1 145 ? -8.469 18.25 -9.133 1 80.56 145 ARG B CA 1
ATOM 2893 C C . ARG B 1 145 ? -9.57 17.438 -9.805 1 80.56 145 ARG B C 1
ATOM 2895 O O . ARG B 1 145 ? -9.297 16.594 -10.664 1 80.56 145 ARG B O 1
ATOM 2902 N N . GLY B 1 146 ? -10.805 17.734 -9.57 1 80.19 146 GLY B N 1
ATOM 2903 C CA . GLY B 1 146 ? -11.945 17.062 -10.164 1 80.19 146 GLY B CA 1
ATOM 2904 C C . GLY B 1 146 ? -13.273 17.484 -9.57 1 80.19 146 GLY B C 1
ATOM 2905 O O . GLY B 1 146 ? -13.312 18.062 -8.492 1 80.19 146 GLY B O 1
ATOM 2906 N N . GLU B 1 147 ? -14.281 17.188 -10.258 1 82.81 147 GLU B N 1
ATOM 2907 C CA . GLU B 1 147 ? -15.609 17.672 -9.891 1 82.81 147 GLU B CA 1
ATOM 2908 C C . GLU B 1 147 ? -16.094 17.016 -8.594 1 82.81 147 GLU B C 1
ATOM 2910 O O . GLU B 1 147 ? -16.875 17.609 -7.855 1 82.81 147 GLU B O 1
ATOM 2915 N N . ASN B 1 148 ? -15.516 15.93 -8.258 1 90.75 148 ASN B N 1
ATOM 2916 C CA . ASN B 1 148 ? -16.062 15.242 -7.09 1 90.75 148 ASN B CA 1
ATOM 2917 C C . ASN B 1 148 ? -15.109 15.32 -5.898 1 90.75 148 ASN B C 1
ATOM 2919 O O . ASN B 1 148 ? -15.344 14.695 -4.867 1 90.75 148 ASN B O 1
ATOM 2923 N N . MET B 1 149 ? -14.094 16.125 -6.102 1 93.44 149 MET B N 1
ATOM 2924 C CA . MET B 1 149 ? -13.195 16.312 -4.965 1 93.44 149 MET B CA 1
ATOM 2925 C C . MET B 1 149 ? -13.773 17.312 -3.971 1 93.44 149 MET B C 1
ATOM 2927 O O . MET B 1 149 ? -14.047 18.453 -4.328 1 93.44 149 MET B O 1
ATOM 2931 N N . PHE B 1 150 ? -13.867 16.922 -2.664 1 93.56 150 PHE B N 1
ATOM 2932 C CA . PHE B 1 150 ? -14.531 17.828 -1.738 1 93.56 150 PHE B CA 1
ATOM 2933 C C . PHE B 1 150 ? -13.562 18.312 -0.664 1 93.56 150 PHE B C 1
ATOM 2935 O O . PHE B 1 150 ? -13.852 19.25 0.066 1 93.56 150 PHE B O 1
ATOM 2942 N N . GLY B 1 151 ? -12.391 17.562 -0.584 1 96.62 151 GLY B N 1
ATOM 2943 C CA . GLY B 1 151 ? -11.484 17.953 0.482 1 96.62 151 GLY B CA 1
ATOM 2944 C C . GLY B 1 151 ? -10.148 17.234 0.414 1 96.62 151 GLY B C 1
ATOM 2945 O O . GLY B 1 151 ? -9.836 16.578 -0.582 1 96.62 151 GLY B O 1
ATOM 2946 N N . SER B 1 152 ? -9.352 17.516 1.494 1 97.75 152 SER B N 1
ATOM 2947 C CA . SER B 1 152 ? -8.016 16.953 1.627 1 97.75 152 SER B CA 1
ATOM 2948 C C . SER B 1 152 ? -7.836 16.266 2.98 1 97.75 152 SER B C 1
ATOM 2950 O O . SER B 1 152 ? -8.414 16.703 3.98 1 97.75 152 SER B O 1
ATOM 2952 N N . LEU B 1 153 ? -7.148 15.227 2.959 1 98.5 153 LEU B N 1
ATOM 2953 C CA . LEU B 1 153 ? -6.668 14.562 4.164 1 98.5 153 LEU B CA 1
ATOM 2954 C C . LEU B 1 153 ? -5.152 14.648 4.266 1 98.5 153 LEU B C 1
ATOM 2956 O O . LEU B 1 153 ? -4.438 14.227 3.352 1 98.5 153 LEU B O 1
ATOM 2960 N N . VAL B 1 154 ? -4.66 15.281 5.32 1 98.81 154 VAL B N 1
ATOM 2961 C CA . VAL B 1 154 ? -3.227 15.375 5.582 1 98.81 154 VAL B CA 1
ATOM 2962 C C . VAL B 1 154 ? -2.859 14.492 6.773 1 98.81 154 VAL B C 1
ATOM 2964 O O . VAL B 1 154 ? -3.367 14.688 7.879 1 98.81 154 VAL B O 1
ATOM 2967 N N . VAL B 1 155 ? -2.033 13.516 6.516 1 98.88 155 VAL B N 1
ATOM 2968 C CA . VAL B 1 155 ? -1.498 12.641 7.547 1 98.88 155 VAL B CA 1
ATOM 2969 C C . VAL B 1 155 ? -0.087 13.086 7.926 1 98.88 155 VAL B C 1
ATOM 2971 O O . VAL B 1 155 ? 0.774 13.242 7.055 1 98.88 155 VAL B O 1
ATOM 2974 N N . VAL B 1 156 ? 0.169 13.344 9.18 1 98.88 156 VAL B N 1
ATOM 2975 C CA . VAL B 1 156 ? 1.478 13.766 9.664 1 98.88 156 VAL B CA 1
ATOM 2976 C C . VAL B 1 156 ? 2.125 12.641 10.461 1 98.88 156 VAL B C 1
ATOM 2978 O O . VAL B 1 156 ? 1.543 12.141 11.43 1 98.88 156 VAL B O 1
ATOM 2981 N N . PHE B 1 157 ? 3.303 12.227 10.062 1 98.81 157 PHE B N 1
ATOM 2982 C CA . PHE B 1 157 ? 4.031 11.164 10.742 1 98.81 157 PHE B CA 1
ATOM 2983 C C . PHE B 1 157 ? 4.711 11.688 12 1 98.81 157 PHE B C 1
ATOM 2985 O O . PHE B 1 157 ? 4.914 12.891 12.148 1 98.81 157 PHE B O 1
ATOM 2992 N N . PRO B 1 158 ? 5.055 10.844 12.938 1 98.38 158 PRO B N 1
ATOM 2993 C CA . PRO B 1 158 ? 5.645 11.289 14.203 1 98.38 158 PRO B CA 1
ATOM 2994 C C . PRO B 1 158 ? 7.145 11.539 14.094 1 98.38 158 PRO B C 1
ATOM 2996 O O . PRO B 1 158 ? 7.898 11.188 15.008 1 98.38 158 PRO B O 1
ATOM 2999 N N . THR B 1 159 ? 7.613 12.016 12.984 1 98.38 159 THR B N 1
ATOM 3000 C CA . THR B 1 159 ? 9 12.453 12.867 1 98.38 159 THR B CA 1
ATOM 3001 C C . THR B 1 159 ? 9.25 13.688 13.734 1 98.38 159 THR B C 1
ATOM 3003 O O . THR B 1 159 ? 8.398 14.57 13.828 1 98.38 159 THR B O 1
ATOM 3006 N N . ARG B 1 160 ? 10.367 13.766 14.336 1 96.31 160 ARG B N 1
ATOM 3007 C CA . ARG B 1 160 ? 10.664 14.859 15.258 1 96.31 160 ARG B CA 1
ATOM 3008 C C . ARG B 1 160 ? 10.742 16.188 14.523 1 96.31 160 ARG B C 1
ATOM 3010 O O . ARG B 1 160 ? 11.516 16.328 13.57 1 96.31 160 ARG B O 1
ATOM 3017 N N . HIS B 1 161 ? 9.938 17.156 15.086 1 97.94 161 HIS B N 1
ATOM 3018 C CA . HIS B 1 161 ? 10.008 18.516 14.555 1 97.94 161 HIS B CA 1
ATOM 3019 C C . HIS B 1 161 ? 9.391 19.516 15.531 1 97.94 161 HIS B C 1
ATOM 3021 O O . HIS B 1 161 ? 8.617 19.125 16.422 1 97.94 161 HIS B O 1
ATOM 3027 N N . GLU B 1 162 ? 9.789 20.719 15.414 1 98.06 162 GLU B N 1
ATOM 3028 C CA . GLU B 1 162 ? 9.195 21.859 16.109 1 98.06 162 GLU B CA 1
ATOM 3029 C C . GLU B 1 162 ? 8.641 22.875 15.109 1 98.06 162 GLU B C 1
ATOM 3031 O O . GLU B 1 162 ? 9.25 23.125 14.062 1 98.06 162 GLU B O 1
ATOM 3036 N N . GLY B 1 163 ? 7.535 23.469 15.492 1 98.44 163 GLY B N 1
ATOM 3037 C CA . GLY B 1 163 ? 6.859 24.312 14.523 1 98.44 163 GLY B CA 1
ATOM 3038 C C . GLY B 1 163 ? 6.121 23.516 13.461 1 98.44 163 GLY B C 1
ATOM 3039 O O . GLY B 1 163 ? 5.734 22.359 13.688 1 98.44 163 GLY B O 1
ATOM 3040 N N . GLY B 1 164 ? 5.789 24.203 12.359 1 98.56 164 GLY B N 1
ATOM 3041 C CA . GLY B 1 164 ? 5.145 23.516 11.25 1 98.56 164 GLY B CA 1
ATOM 3042 C C . GLY B 1 164 ? 3.66 23.297 11.469 1 98.56 164 GLY B C 1
ATOM 3043 O O . GLY B 1 164 ? 3.074 22.375 10.883 1 98.56 164 GLY B O 1
ATOM 3044 N N . ALA B 1 165 ? 3.072 24.047 12.305 1 98.75 165 ALA B N 1
ATOM 3045 C CA . ALA B 1 165 ? 1.64 23.906 12.547 1 98.75 165 ALA B CA 1
ATOM 3046 C C . ALA B 1 165 ? 0.833 24.297 11.312 1 98.75 165 ALA B C 1
ATOM 3048 O O . ALA B 1 165 ? 1.265 25.125 10.516 1 98.75 165 ALA B O 1
ATOM 3049 N N . LEU B 1 166 ? -0.302 23.625 11.172 1 98.81 166 LEU B N 1
ATOM 3050 C CA . LEU B 1 166 ? -1.261 23.984 10.141 1 98.81 166 LEU B CA 1
ATOM 3051 C C . LEU B 1 166 ? -2.307 24.953 10.688 1 98.81 166 LEU B C 1
ATOM 3053 O O . LEU B 1 166 ? -2.992 24.641 11.664 1 98.81 166 LEU B O 1
ATOM 3057 N N . HIS B 1 167 ? -2.412 26.125 10.109 1 98.69 167 HIS B N 1
ATOM 3058 C CA . HIS B 1 167 ? -3.426 27.109 10.461 1 98.69 167 HIS B CA 1
ATOM 3059 C C . HIS B 1 167 ? -4.559 27.125 9.445 1 98.69 167 HIS B C 1
ATOM 3061 O O . HIS B 1 167 ? -4.312 27.25 8.242 1 98.69 167 HIS B O 1
ATOM 3067 N N . LEU B 1 168 ? -5.746 26.938 9.914 1 98.5 168 LEU B N 1
ATOM 3068 C CA . LEU B 1 168 ? -6.93 26.922 9.055 1 98.5 168 LEU B CA 1
ATOM 3069 C C . LEU B 1 168 ? -7.77 28.188 9.289 1 98.5 168 LEU B C 1
ATOM 3071 O O . LEU B 1 168 ? -7.898 28.656 10.422 1 98.5 168 LEU B O 1
ATOM 3075 N N . ARG B 1 169 ? -8.328 28.703 8.203 1 97.75 169 ARG B N 1
ATOM 3076 C CA . ARG B 1 169 ? -9.227 29.844 8.25 1 97.75 169 ARG B CA 1
ATOM 3077 C C . ARG B 1 169 ? -10.438 29.641 7.352 1 97.75 169 ARG B C 1
ATOM 3079 O O . ARG B 1 169 ? -10.297 29.266 6.188 1 97.75 169 ARG B O 1
ATOM 3086 N N . HIS B 1 170 ? -11.516 29.875 7.914 1 95.94 170 HIS B N 1
ATOM 3087 C CA . HIS B 1 170 ? -12.773 29.734 7.184 1 95.94 170 HIS B CA 1
ATOM 3088 C C . HIS B 1 170 ? -13.875 30.578 7.816 1 95.94 170 HIS B C 1
ATOM 3090 O O . HIS B 1 170 ? -14.094 30.516 9.023 1 95.94 170 HIS B O 1
ATOM 3096 N N . LYS B 1 171 ? -14.555 31.375 6.969 1 94.19 171 LYS B N 1
ATOM 3097 C CA . LYS B 1 171 ? -15.695 32.188 7.387 1 94.19 171 LYS B CA 1
ATOM 3098 C C . LYS B 1 171 ? -15.367 33 8.633 1 94.19 171 LYS B C 1
ATOM 3100 O O . LYS B 1 171 ? -16.125 33 9.602 1 94.19 171 LYS B O 1
ATOM 3105 N N . GLY B 1 172 ? -14.258 33.531 8.664 1 94.31 172 GLY B N 1
ATOM 3106 C CA . GLY B 1 172 ? -13.867 34.469 9.688 1 94.31 172 GLY B CA 1
ATOM 3107 C C . GLY B 1 172 ? -13.32 33.812 10.938 1 94.31 172 GLY B C 1
ATOM 3108 O O . GLY B 1 172 ? -12.961 34.5 11.898 1 94.31 172 GLY B O 1
ATOM 3109 N N . GLU B 1 173 ? -13.281 32.469 10.93 1 96.38 173 GLU B N 1
ATOM 3110 C CA . GLU B 1 173 ? -12.734 31.734 12.062 1 96.38 173 GLU B CA 1
ATOM 3111 C C . GLU B 1 173 ? -11.359 31.156 11.742 1 96.38 173 GLU B C 1
ATOM 3113 O O . GLU B 1 173 ? -11.047 30.906 10.57 1 96.38 173 GLU B O 1
ATOM 3118 N N . GLU B 1 174 ? -10.578 31.047 12.789 1 97.44 174 GLU B N 1
ATOM 3119 C CA . GLU B 1 174 ? -9.234 30.5 12.633 1 97.44 174 GLU B CA 1
ATOM 3120 C C . GLU B 1 174 ? -8.977 29.375 13.633 1 97.44 174 GLU B C 1
ATOM 3122 O O . GLU B 1 174 ? -9.375 29.453 14.797 1 97.44 174 GLU B O 1
ATOM 3127 N N . TRP B 1 175 ? -8.312 28.297 13.188 1 98 175 TRP B N 1
ATOM 3128 C CA . TRP B 1 175 ? -7.926 27.156 14.008 1 98 175 TRP B CA 1
ATOM 3129 C C . TRP B 1 175 ? -6.473 26.766 13.758 1 98 175 TRP B C 1
ATOM 3131 O O . TRP B 1 175 ? -5.91 27.094 12.711 1 98 175 TRP B O 1
ATOM 3141 N N . THR B 1 176 ? -5.875 26.188 14.766 1 98.44 176 THR B N 1
ATOM 3142 C CA . THR B 1 176 ? -4.504 25.703 14.641 1 98.44 176 THR B CA 1
ATOM 3143 C C . THR B 1 176 ? -4.43 24.203 14.906 1 98.44 176 THR B C 1
ATOM 3145 O O . THR B 1 176 ? -4.961 23.719 15.906 1 98.44 176 THR B O 1
ATOM 3148 N N . PHE B 1 177 ? -3.893 23.484 14.031 1 98.56 177 PHE B N 1
ATOM 3149 C CA . PHE B 1 177 ? -3.568 22.078 14.156 1 98.56 177 PHE B CA 1
ATOM 3150 C C . PHE B 1 177 ? -2.068 21.875 14.352 1 98.56 177 PHE B C 1
ATOM 3152 O O . PHE B 1 177 ? -1.304 21.891 13.391 1 98.56 177 PHE B O 1
ATOM 3159 N N . ASP B 1 178 ? -1.691 21.656 15.609 1 98.5 178 ASP B N 1
ATOM 3160 C CA . ASP B 1 178 ? -0.288 21.484 15.977 1 98.5 178 ASP B CA 1
ATOM 3161 C C . ASP B 1 178 ? 0.104 20.016 16 1 98.5 178 ASP B C 1
ATOM 3163 O O . ASP B 1 178 ? 0.085 19.375 17.062 1 98.5 178 ASP B O 1
ATOM 3167 N N . SER B 1 179 ? 0.538 19.578 14.852 1 97.25 179 SER B N 1
ATOM 3168 C CA . SER B 1 179 ? 0.849 18.156 14.695 1 97.25 179 SER B CA 1
ATOM 3169 C C . SER B 1 179 ? 2.055 17.766 15.539 1 97.25 179 SER B C 1
ATOM 3171 O O . SER B 1 179 ? 2.137 16.641 16.016 1 97.25 179 SER B O 1
ATOM 3173 N N . ALA B 1 180 ? 3.035 18.641 15.703 1 97.38 180 ALA B N 1
ATOM 3174 C CA . ALA B 1 180 ? 4.215 18.359 16.516 1 97.38 180 ALA B CA 1
ATOM 3175 C C . ALA B 1 180 ? 3.828 18.031 17.953 1 97.38 180 ALA B C 1
ATOM 3177 O O . ALA B 1 180 ? 4.262 17.016 18.5 1 97.38 180 ALA B O 1
ATOM 3178 N N . ALA B 1 181 ? 3.008 18.891 18.469 1 96.94 181 ALA B N 1
ATOM 3179 C CA . ALA B 1 181 ? 2.562 18.688 19.844 1 96.94 181 ALA B CA 1
ATOM 3180 C C . ALA B 1 181 ? 1.736 17.406 19.969 1 96.94 181 ALA B C 1
ATOM 3182 O O . ALA B 1 181 ? 1.904 16.641 20.922 1 96.94 181 ALA B O 1
ATOM 3183 N N . LEU B 1 182 ? 0.863 17.172 19.031 1 96.19 182 LEU B N 1
ATOM 3184 C CA . LEU B 1 182 ? -0.057 16.031 19.062 1 96.19 182 LEU B CA 1
ATOM 3185 C C . LEU B 1 182 ? 0.698 14.711 18.953 1 96.19 182 LEU B C 1
ATOM 3187 O O . LEU B 1 182 ? 0.393 13.75 19.656 1 96.19 182 LEU B O 1
ATOM 3191 N N . THR B 1 183 ? 1.674 14.633 18.047 1 95 183 THR B N 1
ATOM 3192 C CA . THR B 1 183 ? 2.422 13.391 17.875 1 95 183 THR B CA 1
ATOM 3193 C C . THR B 1 183 ? 3.342 13.133 19.062 1 95 183 THR B C 1
ATOM 3195 O O . THR B 1 183 ? 3.5 11.992 19.5 1 95 183 THR B O 1
ATOM 3198 N N . SER B 1 184 ? 3.943 14.188 19.641 1 93.25 184 SER B N 1
ATOM 3199 C CA . SER B 1 184 ? 4.863 14.047 20.766 1 93.25 184 SER B CA 1
ATOM 3200 C C . SER B 1 184 ? 4.125 13.617 22.031 1 93.25 184 SER B C 1
ATOM 3202 O O . SER B 1 184 ? 4.727 13.039 22.938 1 93.25 184 SER B O 1
ATOM 3204 N N . ALA B 1 185 ? 2.869 13.914 22.062 1 93.44 185 ALA B N 1
ATOM 3205 C CA . ALA B 1 185 ? 2.074 13.617 23.25 1 93.44 185 ALA B CA 1
ATOM 3206 C C . ALA B 1 185 ? 1.701 12.141 23.312 1 93.44 185 ALA B C 1
ATOM 3208 O O . ALA B 1 185 ? 1.241 11.648 24.344 1 93.44 185 ALA B O 1
ATOM 3209 N N . GLN B 1 186 ? 1.893 11.398 22.203 1 94.38 186 GLN B N 1
ATOM 3210 C CA . GLN B 1 186 ? 1.508 9.992 22.141 1 94.38 186 GLN B CA 1
ATOM 3211 C C . GLN B 1 186 ? 2.578 9.102 22.781 1 94.38 186 GLN B C 1
ATOM 3213 O O . GLN B 1 186 ? 3.773 9.359 22.625 1 94.38 186 GLN B O 1
ATOM 3218 N N . GLU B 1 187 ? 2.188 8.094 23.453 1 93.44 187 GLU B N 1
ATOM 3219 C CA . GLU B 1 187 ? 3.121 7.141 24.047 1 93.44 187 GLU B CA 1
ATOM 3220 C C . GLU B 1 187 ? 3.807 6.293 22.969 1 93.44 187 GLU B C 1
ATOM 3222 O O . GLU B 1 187 ? 5.023 6.098 23.016 1 93.44 187 GLU B O 1
ATOM 3227 N N . ASP B 1 188 ? 3.016 5.805 22.047 1 96 188 ASP B N 1
ATOM 3228 C CA . ASP B 1 188 ? 3.527 5.035 20.906 1 96 188 ASP B CA 1
ATOM 3229 C C . ASP B 1 188 ? 3.561 5.883 19.641 1 96 188 ASP B C 1
ATOM 3231 O O . ASP B 1 188 ? 2.781 6.828 19.5 1 96 188 ASP B O 1
ATOM 3235 N N . PRO B 1 189 ? 4.535 5.539 18.859 1 97.31 189 PRO B N 1
ATOM 3236 C CA . PRO B 1 189 ? 4.535 6.273 17.594 1 97.31 189 PRO B CA 1
ATOM 3237 C C . PRO B 1 189 ? 3.174 6.258 16.891 1 97.31 189 PRO B C 1
ATOM 3239 O O . PRO B 1 189 ? 2.607 5.188 16.672 1 97.31 189 PRO B O 1
ATOM 3242 N N . SER B 1 190 ? 2.676 7.41 16.641 1 98.31 190 SER B N 1
ATOM 3243 C CA . SER B 1 190 ? 1.349 7.57 16.062 1 98.31 190 SER B CA 1
ATOM 3244 C C . SER B 1 190 ? 1.327 8.695 15.031 1 98.31 190 SER B C 1
ATOM 3246 O O . SER B 1 190 ? 2.006 9.711 15.203 1 98.31 190 SER B O 1
ATOM 3248 N N . ILE B 1 191 ? 0.574 8.445 14.031 1 98.44 191 ILE B N 1
ATOM 3249 C CA . ILE B 1 191 ? 0.293 9.562 13.141 1 98.44 191 ILE B CA 1
ATOM 3250 C C . ILE B 1 191 ? -0.814 10.43 13.727 1 98.44 191 ILE B C 1
ATOM 3252 O O . ILE B 1 191 ? -1.621 9.961 14.531 1 98.44 191 ILE B O 1
ATOM 3256 N N . THR B 1 192 ? -0.817 11.672 13.359 1 98.5 192 THR B N 1
ATOM 3257 C CA . THR B 1 192 ? -1.967 12.562 13.492 1 98.5 192 THR B CA 1
ATOM 3258 C C . THR B 1 192 ? -2.465 13.016 12.117 1 98.5 192 THR B C 1
ATOM 3260 O O . THR B 1 192 ? -1.715 12.984 11.141 1 98.5 192 THR B O 1
ATOM 3263 N N . TYR B 1 193 ? -3.771 13.227 12.055 1 98.81 193 TYR B N 1
ATOM 3264 C CA . TYR B 1 193 ? -4.293 13.602 10.742 1 98.81 193 TYR B CA 1
ATOM 3265 C C . TYR B 1 193 ? -5.352 14.695 10.875 1 98.81 193 TYR B C 1
ATOM 3267 O O . TYR B 1 193 ? -5.949 14.859 11.945 1 98.81 193 TYR B O 1
ATOM 3275 N N . ILE B 1 194 ? -5.5 15.406 9.82 1 98.75 194 ILE B N 1
ATOM 3276 C CA . ILE B 1 194 ? -6.551 16.406 9.688 1 98.75 194 ILE B CA 1
ATOM 3277 C C . ILE B 1 194 ? -7.16 16.344 8.289 1 98.75 194 ILE B C 1
ATOM 3279 O O . ILE B 1 194 ? -6.445 16.156 7.301 1 98.75 194 ILE B O 1
ATOM 3283 N N . ALA B 1 195 ? -8.414 16.328 8.211 1 98.56 195 ALA B N 1
ATOM 3284 C CA . ALA B 1 195 ? -9.156 16.453 6.957 1 98.56 195 ALA B CA 1
ATOM 3285 C C . ALA B 1 195 ? -10 17.719 6.934 1 98.56 195 ALA B C 1
ATOM 3287 O O . ALA B 1 195 ? -10.586 18.109 7.949 1 98.56 195 ALA B O 1
ATOM 3288 N N . PHE B 1 196 ? -10.047 18.391 5.844 1 98 196 PHE B N 1
ATOM 3289 C CA . PHE B 1 196 ? -10.773 19.641 5.742 1 98 196 PHE B CA 1
ATOM 3290 C C . PHE B 1 196 ? -11.289 19.859 4.324 1 98 196 PHE B C 1
ATOM 3292 O O . PHE B 1 196 ? -10.773 19.266 3.375 1 98 196 PHE B O 1
ATOM 3299 N N . TYR B 1 197 ? -12.242 20.672 4.176 1 95.81 197 TYR B N 1
ATOM 3300 C CA . TYR B 1 197 ? -12.867 20.938 2.889 1 95.81 197 TYR B CA 1
ATOM 3301 C C . TYR B 1 197 ? -11.93 21.734 1.986 1 95.81 197 TYR B C 1
ATOM 3303 O O . TYR B 1 197 ? -11.078 22.484 2.471 1 95.81 197 TYR B O 1
ATOM 3311 N N . SER B 1 198 ? -12.203 21.688 0.711 1 93.88 198 SER B N 1
ATOM 3312 C CA . SER B 1 198 ? -11.336 22.297 -0.291 1 93.88 198 SER B CA 1
ATOM 3313 C C . SER B 1 198 ? -11.383 23.828 -0.212 1 93.88 198 SER B C 1
ATOM 3315 O O . SER B 1 198 ? -10.453 24.5 -0.659 1 93.88 198 SER B O 1
ATOM 3317 N N . ASP B 1 199 ? -12.375 24.391 0.312 1 93.62 199 ASP B N 1
ATOM 3318 C CA . ASP B 1 199 ? -12.516 25.844 0.328 1 93.62 199 ASP B CA 1
ATOM 3319 C C . ASP B 1 199 ? -11.977 26.422 1.628 1 93.62 199 ASP B C 1
ATOM 3321 O O . ASP B 1 199 ? -12.141 27.625 1.894 1 93.62 199 ASP B O 1
ATOM 3325 N N . VAL B 1 200 ? -11.328 25.641 2.379 1 96.69 200 VAL B N 1
ATOM 3326 C CA . VAL B 1 200 ? -10.703 26.109 3.609 1 96.69 200 VAL B CA 1
ATOM 3327 C C . VAL B 1 200 ? -9.305 26.641 3.307 1 96.69 200 VAL B C 1
ATOM 3329 O O . VAL B 1 200 ? -8.469 25.922 2.738 1 96.69 200 VAL B O 1
ATOM 3332 N N . GLU B 1 201 ? -9.078 27.891 3.652 1 97.06 201 GLU B N 1
ATOM 3333 C CA . GLU B 1 201 ? -7.727 28.422 3.568 1 97.06 201 GLU B CA 1
ATOM 3334 C C . GLU B 1 201 ? -6.824 27.812 4.641 1 97.06 201 GLU B C 1
ATOM 3336 O O . GLU B 1 201 ? -7.25 27.625 5.781 1 97.06 201 GLU B O 1
ATOM 3341 N N . HIS B 1 202 ? -5.566 27.594 4.301 1 97.88 202 HIS B N 1
ATOM 3342 C CA . HIS B 1 202 ? -4.668 27 5.285 1 97.88 202 HIS B CA 1
ATOM 3343 C C . HIS B 1 202 ? -3.215 27.344 4.988 1 97.88 202 HIS B C 1
ATOM 3345 O O . HIS B 1 202 ? -2.883 27.75 3.869 1 97.88 202 HIS B O 1
ATOM 3351 N N . GLU B 1 203 ? -2.434 27.312 5.969 1 98.12 203 GLU B N 1
ATOM 3352 C CA . GLU B 1 203 ? -1.011 27.625 5.895 1 98.12 203 GLU B CA 1
ATOM 3353 C C . GLU B 1 203 ? -0.206 26.766 6.863 1 98.12 203 GLU B C 1
ATOM 3355 O O . GLU B 1 203 ? -0.726 26.328 7.895 1 98.12 203 GLU B O 1
ATOM 3360 N N . VAL B 1 204 ? 0.998 26.438 6.449 1 98.69 204 VAL B N 1
ATOM 3361 C CA . VAL B 1 204 ? 1.943 25.75 7.324 1 98.69 204 VAL B CA 1
ATOM 3362 C C . VAL B 1 204 ? 2.973 26.75 7.855 1 98.69 204 VAL B C 1
ATOM 3364 O O . VAL B 1 204 ? 3.719 27.359 7.082 1 98.69 204 VAL B O 1
ATOM 3367 N N . SER B 1 205 ? 3.004 26.969 9.156 1 98.69 205 SER B N 1
ATOM 3368 C CA . SER B 1 205 ? 3.986 27.875 9.75 1 98.69 205 SER B CA 1
ATOM 3369 C C . SER B 1 205 ? 5.395 27.297 9.656 1 98.69 205 SER B C 1
ATOM 3371 O O . SER B 1 205 ? 5.566 26.109 9.328 1 98.69 205 SER B O 1
ATOM 3373 N N . VAL B 1 206 ? 6.332 28.094 9.969 1 98.69 206 VAL B N 1
ATOM 3374 C CA . VAL B 1 206 ? 7.734 27.734 9.797 1 98.69 206 VAL B CA 1
ATOM 3375 C C . VAL B 1 206 ? 8.07 26.516 10.672 1 98.69 206 VAL B C 1
ATOM 3377 O O . VAL B 1 206 ? 7.66 26.453 11.836 1 98.69 206 VAL B O 1
ATOM 3380 N N . VAL B 1 207 ? 8.75 25.547 10.102 1 98.75 207 VAL B N 1
ATOM 3381 C CA . VAL B 1 207 ? 9.383 24.484 10.875 1 98.75 207 VAL B CA 1
ATOM 3382 C C . VAL B 1 207 ? 10.695 25 11.477 1 98.75 207 VAL B C 1
ATOM 3384 O O . VAL B 1 207 ? 11.641 25.312 10.75 1 98.75 207 VAL B O 1
ATOM 3387 N N . ASN B 1 208 ? 10.734 24.984 12.758 1 98.56 208 ASN B N 1
ATOM 3388 C CA . ASN B 1 208 ? 11.883 25.562 13.445 1 98.56 208 ASN B CA 1
ATOM 3389 C C . ASN B 1 208 ? 13.039 24.562 13.547 1 98.56 208 ASN B C 1
ATOM 3391 O O . ASN B 1 208 ? 14.203 24.969 13.562 1 98.56 208 ASN B O 1
ATOM 3395 N N . SER B 1 209 ? 12.742 23.359 13.672 1 98.19 209 SER B N 1
ATOM 3396 C CA . SER B 1 209 ? 13.742 22.297 13.711 1 98.19 209 SER B CA 1
ATOM 3397 C C . SER B 1 209 ? 13.133 20.953 13.32 1 98.19 209 SER B C 1
ATOM 3399 O O . SER B 1 209 ? 11.922 20.75 13.445 1 98.19 209 SER B O 1
ATOM 3401 N N . GLY B 1 210 ? 14.039 20.094 12.789 1 98.06 210 GLY B N 1
ATOM 3402 C CA . GLY B 1 210 ? 13.617 18.75 12.438 1 98.06 210 GLY B CA 1
ATOM 3403 C C . GLY B 1 210 ? 12.977 18.672 11.062 1 98.06 210 GLY B C 1
ATOM 3404 O O . GLY B 1 210 ? 13.305 19.453 10.172 1 98.06 210 GLY B O 1
ATOM 3405 N N . TYR B 1 211 ? 12.148 17.562 10.891 1 98.69 211 TYR B N 1
ATOM 3406 C CA . TYR B 1 211 ? 11.523 17.281 9.602 1 98.69 211 TYR B CA 1
ATOM 3407 C C . TYR B 1 211 ? 10.039 16.953 9.773 1 98.69 211 TYR B C 1
ATOM 3409 O O . TYR B 1 211 ? 9.695 15.953 10.414 1 98.69 211 TYR B O 1
ATOM 3417 N N . ARG B 1 212 ? 9.195 17.812 9.289 1 98.75 212 ARG B N 1
ATOM 3418 C CA . ARG B 1 212 ? 7.762 17.531 9.219 1 98.75 212 ARG B CA 1
ATOM 3419 C C . ARG B 1 212 ? 7.418 16.75 7.949 1 98.75 212 ARG B C 1
ATOM 3421 O O . ARG B 1 212 ? 7.535 17.281 6.844 1 98.75 212 ARG B O 1
ATOM 3428 N N . VAL B 1 213 ? 7.055 15.43 8.109 1 98.88 213 VAL B N 1
ATOM 3429 C CA . VAL B 1 213 ? 6.758 14.57 6.969 1 98.88 213 VAL B CA 1
ATOM 3430 C C . VAL B 1 213 ? 5.262 14.266 6.926 1 98.88 213 VAL B C 1
ATOM 3432 O O . VAL B 1 213 ? 4.676 13.852 7.93 1 98.88 213 VAL B O 1
ATOM 3435 N N . THR B 1 214 ? 4.668 14.492 5.734 1 98.88 214 THR B N 1
ATOM 3436 C CA . THR B 1 214 ? 3.225 14.297 5.621 1 98.88 214 THR B CA 1
ATOM 3437 C C . THR B 1 214 ? 2.881 13.539 4.344 1 98.88 214 THR B C 1
ATOM 3439 O O . THR B 1 214 ? 3.627 13.594 3.365 1 98.88 214 THR B O 1
ATOM 3442 N N . LEU B 1 215 ? 1.843 12.758 4.391 1 98.75 215 LEU B N 1
ATOM 3443 C CA . LEU B 1 215 ? 1.135 12.289 3.205 1 98.75 215 LEU B CA 1
ATOM 3444 C C . LEU B 1 215 ? -0.169 13.055 3.01 1 98.75 215 LEU B C 1
ATOM 3446 O O . LEU B 1 215 ? -0.926 13.25 3.963 1 98.75 215 LEU B O 1
ATOM 3450 N N . THR B 1 216 ? -0.367 13.484 1.819 1 98.31 216 THR B N 1
ATOM 3451 C CA . THR B 1 216 ? -1.613 14.164 1.486 1 98.31 216 THR B CA 1
ATOM 3452 C C . THR B 1 216 ? -2.482 13.289 0.585 1 98.31 216 THR B C 1
ATOM 3454 O O . THR B 1 216 ? -1.981 12.664 -0.348 1 98.31 216 THR B O 1
ATOM 3457 N N . TYR B 1 217 ? -3.754 13.18 0.911 1 97.69 217 TYR B N 1
ATOM 3458 C CA . TYR B 1 217 ? -4.762 12.5 0.099 1 97.69 217 TYR B CA 1
ATOM 3459 C C . TYR B 1 217 ? -5.816 13.484 -0.391 1 97.69 217 TYR B C 1
ATOM 3461 O O . TYR B 1 217 ? -6.246 14.367 0.356 1 97.69 217 TYR B O 1
ATOM 3469 N N . ASN B 1 218 ? -6.219 13.344 -1.65 1 96.75 218 ASN B N 1
ATOM 3470 C CA . ASN B 1 218 ? -7.434 14 -2.133 1 96.75 218 ASN B CA 1
ATOM 3471 C C . ASN B 1 218 ? -8.68 13.211 -1.748 1 96.75 218 ASN B C 1
ATOM 3473 O O . ASN B 1 218 ? -8.695 11.977 -1.843 1 96.75 218 ASN B O 1
ATOM 3477 N N . LEU B 1 219 ? -9.672 13.898 -1.321 1 96.75 219 LEU B N 1
ATOM 3478 C CA . LEU B 1 219 ? -10.906 13.234 -0.918 1 96.75 219 LEU B CA 1
ATOM 3479 C C . LEU B 1 219 ? -12.008 13.469 -1.94 1 96.75 219 LEU B C 1
ATOM 3481 O O . LEU B 1 219 ? -12.32 14.617 -2.266 1 96.75 219 LEU B O 1
ATOM 3485 N N . TYR B 1 220 ? -12.625 12.375 -2.369 1 95.25 220 TYR B N 1
ATOM 3486 C CA . TYR B 1 220 ? -13.68 12.43 -3.379 1 95.25 220 TYR B CA 1
ATOM 3487 C C . TYR B 1 220 ? -14.969 11.812 -2.855 1 95.25 220 TYR B C 1
ATOM 3489 O O . TYR B 1 220 ? -14.938 10.867 -2.064 1 95.25 220 TYR B O 1
ATOM 3497 N N . PHE B 1 221 ? -16.109 12.312 -3.303 1 91.81 221 PHE B N 1
ATOM 3498 C CA . PHE B 1 221 ? -17.359 11.578 -3.131 1 91.81 221 PHE B CA 1
ATOM 3499 C C . PHE B 1 221 ? -17.406 10.375 -4.062 1 91.81 221 PHE B C 1
ATOM 3501 O O . PHE B 1 221 ? -17 10.461 -5.223 1 91.81 221 PHE B O 1
ATOM 3508 N N . ASP B 1 222 ? -17.75 9.133 -3.307 1 81 222 ASP B N 1
ATOM 3509 C CA . ASP B 1 222 ? -17.844 7.887 -4.066 1 81 222 ASP B CA 1
ATOM 3510 C C . ASP B 1 222 ? -19.234 7.695 -4.637 1 81 222 ASP B C 1
ATOM 3512 O O . ASP B 1 222 ? -20.234 7.742 -3.9 1 81 222 ASP B O 1
ATOM 3516 N N . GLY B 1 223 ? -19.578 7.578 -5.926 1 67.75 223 GLY B N 1
ATOM 3517 C CA . GLY B 1 223 ? -20.891 7.387 -6.535 1 67.75 223 GLY B CA 1
ATOM 3518 C C . GLY B 1 223 ? -21.406 8.633 -7.219 1 67.75 223 GLY B C 1
ATOM 3519 O O . GLY B 1 223 ? -22.578 8.695 -7.598 1 67.75 223 GLY B O 1
ATOM 3520 N N . ALA B 1 224 ? -20.781 9.867 -7.262 1 41.78 224 ALA B N 1
ATOM 3521 C CA . ALA B 1 224 ? -21.438 10.805 -8.164 1 41.78 224 ALA B CA 1
ATOM 3522 C C . ALA B 1 224 ? -21.453 10.258 -9.594 1 41.78 224 ALA B C 1
ATOM 3524 O O . ALA B 1 224 ? -20.562 9.523 -10 1 41.78 224 ALA B O 1
#